Protein 3RNR (pdb70)

Nearest PDB structures (foldseek):
  3rnr-assembly1_B  TM=9.995E-01  e=1.876E-42  Thermanaerovibrio acidaminovorans DSM 6589
  3rnr-assembly1_A  TM=9.441E-01  e=9.168E-37  Thermanaerovibrio acidaminovorans DSM 6589
  2y09-assembly1_A  TM=7.808E-01  e=4.889E-09  Synechococcus elongatus
  2j86-assembly2_B  TM=7.768E-01  e=3.918E-08  Synechococcus elongatus
  7kpr-assembly1_A  TM=5.229E-01  e=4.406E-03  Homo sapiens

Organism: Thermanaerovibrio acidaminovorans (strain ATCC 49978 / DSM 6589 / Su883) (NCBI:txid525903)

B-factor: mean 45.58, std 28.68, range [16.2, 187.43]

Structure (mmCIF, N/CA/C/O backbone):
data_3RNR
#
_entry.id   3RNR
#
_cell.length_a   65.530
_cell.length_b   87.349
_cell.length_c   93.364
_cell.angle_alpha   90.00
_cell.angle_beta   90.00
_cell.angle_gamma   90.00
#
_symmetry.space_group_name_H-M   'P 21 21 21'
#
loop_
_entity.id
_entity.type
_entity.pdbx_description
1 polymer 'Stage II sporulation E family protein'
2 non-polymer GLYCEROL
3 non-polymer 'ACETIC ACID'
4 non-polymer 1,2-ETHANEDIOL
5 water water
#
loop_
_atom_site.group_PDB
_atom_site.id
_atom_site.type_symbol
_atom_site.label_atom_id
_atom_site.label_alt_id
_atom_site.label_comp_id
_atom_site.label_asym_id
_atom_site.label_entity_id
_atom_site.label_seq_id
_atom_site.pdbx_PDB_ins_code
_atom_site.Cartn_x
_atom_site.Cartn_y
_atom_site.Cartn_z
_atom_site.occupancy
_atom_site.B_iso_or_e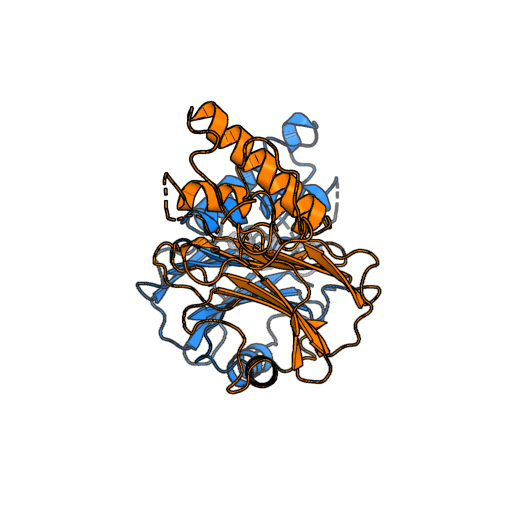quiv
_atom_site.auth_seq_id
_atom_site.auth_comp_id
_atom_site.auth_asym_id
_atom_site.auth_atom_id
_atom_site.pdbx_PDB_model_num
ATOM 1 N N . SER A 1 1 ? 42.424 -0.089 59.269 1.00 30.10 -2 SER A N 1
ATOM 2 C CA . SER A 1 1 ? 43.652 0.514 58.764 1.00 26.48 -2 SER A CA 1
ATOM 3 C C . SER A 1 1 ? 44.351 1.358 59.821 1.00 28.41 -2 SER A C 1
ATOM 4 O O . SER A 1 1 ? 43.784 1.630 60.887 1.00 32.03 -2 SER A O 1
ATOM 7 N N . ASN A 1 2 ? 45.595 1.752 59.542 1.00 24.09 -1 ASN A N 1
ATOM 8 C CA . ASN A 1 2 ? 46.331 2.611 60.471 1.00 21.16 -1 ASN A CA 1
ATOM 9 C C . ASN A 1 2 ? 47.196 3.626 59.744 1.00 30.26 -1 ASN A C 1
ATOM 10 O O . ASN A 1 2 ? 47.426 3.514 58.534 1.00 26.38 -1 ASN A O 1
ATOM 15 N N . ALA A 1 3 ? 47.623 4.644 60.477 1.00 27.32 0 ALA A N 1
ATOM 16 C CA . ALA A 1 3 ? 48.563 5.612 59.945 1.00 27.88 0 ALA A CA 1
ATOM 17 C C . ALA A 1 3 ? 49.345 6.242 61.084 1.00 28.62 0 ALA A C 1
ATOM 18 O O . ALA A 1 3 ? 48.844 6.337 62.205 1.00 25.76 0 ALA A O 1
ATOM 20 N N . VAL A 1 4 ? 50.569 6.675 60.795 1.00 26.10 1 VAL A N 1
ATOM 21 C CA . VAL A 1 4 ? 51.313 7.509 61.722 1.00 23.51 1 VAL A CA 1
ATOM 22 C C . VAL A 1 4 ? 52.011 8.536 60.871 1.00 29.24 1 VAL A C 1
ATOM 23 O O . VAL A 1 4 ? 52.252 8.323 59.681 1.00 26.95 1 VAL A O 1
ATOM 27 N N . GLY A 1 5 ? 52.344 9.654 61.481 1.00 28.98 2 GLY A N 1
ATOM 28 C CA . GLY A 1 5 ? 52.979 10.707 60.728 1.00 30.44 2 GLY A CA 1
ATOM 29 C C . GLY A 1 5 ? 53.418 11.809 61.639 1.00 28.36 2 GLY A C 1
ATOM 30 O O . GLY A 1 5 ? 53.197 11.766 62.852 1.00 24.15 2 GLY A O 1
ATOM 31 N N . THR A 1 6 ? 54.093 12.786 61.051 1.00 21.87 3 THR A N 1
ATOM 32 C CA . THR A 1 6 ? 54.504 13.953 61.788 1.00 24.02 3 THR A CA 1
ATOM 33 C C . THR A 1 6 ? 54.196 15.155 60.921 1.00 33.08 3 THR A C 1
ATOM 34 O O . THR A 1 6 ? 54.349 15.105 59.696 1.00 25.25 3 THR A O 1
ATOM 38 N N . GLY A 1 7 ? 53.701 16.209 61.556 1.00 30.38 4 GLY A N 1
ATOM 39 C CA . GLY A 1 7 ? 53.509 17.495 60.907 1.00 35.43 4 GLY A CA 1
ATOM 40 C C . GLY A 1 7 ? 53.160 18.503 61.991 1.00 42.15 4 GLY A C 1
ATOM 41 O O . GLY A 1 7 ? 52.639 18.123 63.040 1.00 38.65 4 GLY A O 1
ATOM 42 N N . GLY A 1 8 ? 53.421 19.779 61.745 1.00 44.21 5 GLY A N 1
ATOM 43 C CA . GLY A 1 8 ? 53.105 20.808 62.728 1.00 45.70 5 GLY A CA 1
ATOM 44 C C . GLY A 1 8 ? 53.672 20.561 64.121 1.00 42.57 5 GLY A C 1
ATOM 45 O O . GLY A 1 8 ? 53.002 20.838 65.114 1.00 46.54 5 GLY A O 1
ATOM 46 N N . ASP A 1 9 ? 54.905 20.057 64.188 1.00 33.89 6 ASP A N 1
ATOM 47 C CA . ASP A 1 9 ? 55.592 19.757 65.452 1.00 35.13 6 ASP A CA 1
ATOM 48 C C . ASP A 1 9 ? 54.922 18.677 66.328 1.00 31.93 6 ASP A C 1
ATOM 49 O O . ASP A 1 9 ? 55.144 18.600 67.542 1.00 35.11 6 ASP A O 1
ATOM 54 N N . LYS A 1 10 ? 54.132 17.819 65.703 1.00 28.75 7 LYS A N 1
ATOM 55 C CA . LYS A 1 10 ? 53.537 16.701 66.424 1.00 27.00 7 LYS A CA 1
ATOM 56 C C . LYS A 1 10 ? 53.765 15.415 65.669 1.00 33.25 7 LYS A C 1
ATOM 57 O O . LYS A 1 10 ? 53.891 15.430 64.440 1.00 28.89 7 LYS A O 1
ATOM 63 N N . ALA A 1 11 ? 53.848 14.310 66.409 1.00 24.27 8 ALA A N 1
ATOM 64 C CA . ALA A 1 11 ? 53.835 12.986 65.800 1.00 22.29 8 ALA A CA 1
ATOM 65 C C . ALA A 1 11 ? 52.540 12.333 66.261 1.00 27.15 8 ALA A C 1
ATOM 66 O O . ALA A 1 11 ? 52.180 12.429 67.437 1.00 25.90 8 ALA A O 1
ATOM 68 N N . TYR A 1 12 ? 51.846 11.656 65.358 1.00 22.51 9 TYR A N 1
ATOM 69 C CA . TYR A 1 12 ? 50.529 11.138 65.691 1.00 21.21 9 TYR A CA 1
ATOM 70 C C . TYR A 1 12 ? 50.357 9.728 65.169 1.00 21.62 9 TYR A C 1
ATOM 71 O O . TYR A 1 12 ? 51.107 9.278 64.311 1.00 24.34 9 TYR A O 1
ATOM 80 N N . CYS A 1 13 ? 49.377 9.023 65.720 1.00 21.30 10 CYS A N 1
ATOM 81 C CA . CYS A 1 13 ? 49.051 7.676 65.265 1.00 24.80 10 CYS A CA 1
ATOM 82 C C . CYS A 1 13 ? 47.550 7.512 65.312 1.00 25.02 10 CYS A C 1
ATOM 83 O O . CYS A 1 13 ? 46.873 8.078 66.175 1.00 27.86 10 CYS A O 1
ATOM 86 N N . VAL A 1 14 ? 47.033 6.735 64.372 1.00 25.77 11 VAL A N 1
ATOM 87 C CA . VAL A 1 14 ? 45.614 6.538 64.255 1.00 25.32 11 VAL A CA 1
ATOM 88 C C . VAL A 1 14 ? 45.345 5.122 63.798 1.00 23.70 11 VAL A C 1
ATOM 89 O O . VAL A 1 14 ? 46.053 4.581 62.943 1.00 26.18 11 VAL A O 1
ATOM 93 N N A VAL A 1 15 ? 44.301 4.523 64.354 0.67 20.96 12 VAL A N 1
ATOM 94 N N B VAL A 1 15 ? 44.301 4.529 64.363 0.33 21.49 12 VAL A N 1
ATOM 95 C CA A VAL A 1 15 ? 43.815 3.256 63.848 0.67 21.73 12 VAL A CA 1
ATOM 96 C CA B VAL A 1 15 ? 43.782 3.264 63.877 0.33 23.03 12 VAL A CA 1
ATOM 97 C C A VAL A 1 15 ? 42.308 3.377 63.705 0.67 27.14 12 VAL A C 1
ATOM 98 C C B VAL A 1 15 ? 42.277 3.394 63.736 0.33 26.00 12 VAL A C 1
ATOM 99 O O A VAL A 1 15 ? 41.646 4.020 64.524 0.67 23.40 12 VAL A O 1
ATOM 100 O O B VAL A 1 15 ? 41.622 4.053 64.544 0.33 23.85 12 VAL A O 1
ATOM 107 N N A VAL A 1 16 ? 41.774 2.820 62.623 0.67 25.32 13 VAL A N 1
ATOM 108 N N B VAL A 1 16 ? 41.734 2.788 62.688 0.33 25.30 13 VAL A N 1
ATOM 109 C CA A VAL A 1 16 ? 40.339 2.800 62.417 0.67 22.74 13 VAL A CA 1
ATOM 110 C CA B VAL A 1 16 ? 40.309 2.856 62.426 0.33 24.26 13 VAL A CA 1
ATOM 111 C C A VAL A 1 16 ? 39.905 1.395 62.036 0.67 27.38 13 VAL A C 1
ATOM 112 C C B VAL A 1 16 ? 39.836 1.500 61.910 0.33 27.00 13 VAL A C 1
ATOM 113 O O A VAL A 1 16 ? 40.666 0.626 61.454 0.67 29.24 13 VAL A O 1
ATOM 114 O O B VAL A 1 16 ? 40.515 0.867 61.106 0.33 29.35 13 VAL A O 1
ATOM 121 N N . ASP A 1 17 ? 38.678 1.053 62.384 1.00 27.02 14 ASP A N 1
ATOM 122 C CA . ASP A 1 17 ? 38.143 -0.238 61.985 1.00 29.78 14 ASP A CA 1
ATOM 123 C C . ASP A 1 17 ? 36.693 -0.057 61.564 1.00 27.87 14 ASP A C 1
ATOM 124 O O . ASP A 1 17 ? 35.877 0.433 62.342 1.00 31.37 14 ASP A O 1
ATOM 129 N N . GLY A 1 18 ? 36.357 -0.446 60.337 1.00 29.35 15 GLY A N 1
ATOM 130 C CA . GLY A 1 18 ? 34.964 -0.400 59.915 1.00 26.26 15 GLY A CA 1
ATOM 131 C C . GLY A 1 18 ? 34.113 -1.350 60.748 1.00 34.94 15 GLY A C 1
ATOM 132 O O . GLY A 1 18 ? 34.607 -2.393 61.185 1.00 36.68 15 GLY A O 1
ATOM 141 N N . GLY A 1 20 ? 31.827 -4.194 61.244 1.00 63.11 17 GLY A N 1
ATOM 142 C CA . GLY A 1 20 ? 31.613 -5.330 60.359 1.00 75.24 17 GLY A CA 1
ATOM 143 C C . GLY A 1 20 ? 30.163 -5.657 60.035 1.00 67.27 17 GLY A C 1
ATOM 144 O O . GLY A 1 20 ? 29.827 -6.029 58.899 1.00 62.85 17 GLY A O 1
ATOM 145 N N . GLY A 1 21 ? 29.297 -5.521 61.034 1.00 50.53 18 GLY A N 1
ATOM 146 C CA . GLY A 1 21 ? 27.901 -5.871 60.866 1.00 52.59 18 GLY A CA 1
ATOM 147 C C . GLY A 1 21 ? 27.066 -4.796 60.198 1.00 56.83 18 GLY A C 1
ATOM 148 O O . GLY A 1 21 ? 25.839 -4.863 60.214 1.00 57.19 18 GLY A O 1
ATOM 157 N N . ILE A 1 23 ? 26.679 -1.442 56.954 1.00 40.67 20 ILE A N 1
ATOM 158 C CA . ILE A 1 23 ? 26.826 -1.117 55.537 1.00 47.74 20 ILE A CA 1
ATOM 159 C C . ILE A 1 23 ? 28.102 -0.313 55.275 1.00 46.22 20 ILE A C 1
ATOM 160 O O . ILE A 1 23 ? 28.365 0.654 55.984 1.00 42.46 20 ILE A O 1
ATOM 165 N N . ARG A 1 24 ? 28.888 -0.728 54.279 1.00 35.92 21 ARG A N 1
ATOM 166 C CA . ARG A 1 24 ? 30.007 0.075 53.759 1.00 36.87 21 ARG A CA 1
ATOM 167 C C . ARG A 1 24 ? 30.970 0.542 54.843 1.00 34.99 21 ARG A C 1
ATOM 168 O O . ARG A 1 24 ? 31.392 1.711 54.865 1.00 32.05 21 ARG A O 1
ATOM 176 N N . GLY A 1 25 ? 31.317 -0.386 55.730 1.00 36.40 22 GLY A N 1
ATOM 177 C CA . GLY A 1 25 ? 32.176 -0.100 56.864 1.00 35.91 22 GLY A CA 1
ATOM 178 C C . GLY A 1 25 ? 33.551 0.363 56.440 1.00 32.37 22 GLY A C 1
ATOM 179 O O . GLY A 1 25 ? 34.143 1.212 57.085 1.00 31.47 22 GLY A O 1
ATOM 180 N N . ASP A 1 26 ? 34.061 -0.218 55.362 1.00 29.72 23 ASP A N 1
ATOM 181 C CA . ASP A 1 26 ? 35.347 0.171 54.811 1.00 31.22 23 ASP A CA 1
ATOM 182 C C . ASP A 1 26 ? 35.378 1.643 54.398 1.00 33.43 23 ASP A C 1
ATOM 183 O O . ASP A 1 26 ? 36.365 2.349 54.655 1.00 34.04 23 ASP A O 1
ATOM 188 N N . GLU A 1 27 ? 34.306 2.116 53.769 1.00 30.07 24 GLU A N 1
ATOM 189 C CA . GLU A 1 27 ? 34.251 3.520 53.353 1.00 31.07 24 GLU A CA 1
ATOM 190 C C . GLU A 1 27 ? 34.122 4.466 54.540 1.00 32.20 24 GLU A C 1
ATOM 191 O O . GLU A 1 27 ? 34.720 5.533 54.549 1.00 32.20 24 GLU A O 1
ATOM 197 N N . ALA A 1 28 ? 33.331 4.075 55.531 1.00 26.84 25 ALA A N 1
ATOM 198 C CA . ALA A 1 28 ? 33.200 4.854 56.755 1.00 29.21 25 ALA A CA 1
ATOM 199 C C . ALA A 1 28 ? 34.559 4.991 57.424 1.00 29.95 25 ALA A C 1
ATOM 200 O O . ALA A 1 28 ? 34.938 6.076 57.862 1.00 25.86 25 ALA A O 1
ATOM 202 N N . ALA A 1 29 ? 35.288 3.877 57.506 1.00 25.12 26 ALA A N 1
ATOM 203 C CA . ALA A 1 29 ? 36.615 3.873 58.115 1.00 23.73 26 ALA A CA 1
ATOM 204 C C . ALA A 1 29 ? 37.593 4.769 57.337 1.00 28.20 26 ALA A C 1
ATOM 205 O O . ALA A 1 29 ? 38.368 5.531 57.932 1.00 28.24 26 ALA A O 1
ATOM 207 N N . GLN A 1 30 ? 37.552 4.689 56.008 1.00 28.45 27 GLN A N 1
ATOM 208 C CA . GLN A 1 30 ? 38.408 5.538 55.169 1.00 28.45 27 GLN A CA 1
ATOM 209 C C . GLN A 1 30 ? 38.140 7.021 55.401 1.00 26.06 27 GLN A C 1
ATOM 210 O O . GLN A 1 30 ? 39.063 7.834 55.503 1.00 29.86 27 GLN A O 1
ATOM 216 N N . ARG A 1 31 ? 36.868 7.384 55.470 1.00 27.03 28 ARG A N 1
ATOM 217 C CA . ARG A 1 31 ? 36.509 8.781 55.697 1.00 30.35 28 ARG A CA 1
ATOM 218 C C . ARG A 1 31 ? 36.927 9.266 57.079 1.00 28.55 28 ARG A C 1
ATOM 219 O O . ARG A 1 31 ? 37.370 10.405 57.238 1.00 25.55 28 ARG A O 1
ATOM 227 N N . ALA A 1 32 ? 36.802 8.394 58.076 1.00 24.59 29 ALA A N 1
ATOM 228 C CA . ALA A 1 32 ? 37.251 8.723 59.431 1.00 22.52 29 ALA A CA 1
ATOM 229 C C . ALA A 1 32 ? 38.761 8.933 59.475 1.00 23.86 29 ALA A C 1
ATOM 230 O O . ALA A 1 32 ? 39.267 9.877 60.082 1.00 23.09 29 ALA A O 1
ATOM 232 N N . LEU A 1 33 ? 39.496 8.025 58.855 1.00 23.91 30 LEU A N 1
ATOM 233 C CA . LEU A 1 33 ? 40.939 8.126 58.903 1.00 25.67 30 LEU A CA 1
ATOM 234 C C . LEU A 1 33 ? 41.411 9.363 58.143 1.00 24.55 30 LEU A C 1
ATOM 235 O O . LEU A 1 33 ? 42.280 10.101 58.609 1.00 25.65 30 LEU A O 1
ATOM 240 N N A SER A 1 34 ? 40.831 9.585 56.971 0.45 25.00 31 SER A N 1
ATOM 241 N N B SER A 1 34 ? 40.834 9.589 56.969 0.55 25.24 31 SER A N 1
ATOM 242 C CA A SER A 1 34 ? 41.206 10.730 56.146 0.45 24.16 31 SER A CA 1
ATOM 243 C CA B SER A 1 34 ? 41.203 10.744 56.149 0.55 23.78 31 SER A CA 1
ATOM 244 C C A SER A 1 34 ? 40.992 12.061 56.867 0.45 25.06 31 SER A C 1
ATOM 245 C C B SER A 1 34 ? 40.997 12.064 56.879 0.55 25.15 31 SER A C 1
ATOM 246 O O A SER A 1 34 ? 41.853 12.950 56.834 0.45 26.63 31 SER A O 1
ATOM 247 O O B SER A 1 34 ? 41.864 12.951 56.863 0.55 26.77 31 SER A O 1
ATOM 252 N N . ALA A 1 35 ? 39.841 12.207 57.513 1.00 24.77 32 ALA A N 1
ATOM 253 C CA . ALA A 1 35 ? 39.553 13.422 58.270 1.00 25.43 32 ALA A CA 1
ATOM 254 C C . ALA A 1 35 ? 40.536 13.592 59.426 1.00 26.81 32 ALA A C 1
ATOM 255 O O . ALA A 1 35 ? 41.022 14.697 59.695 1.00 23.43 32 ALA A O 1
ATOM 257 N N . SER A 1 36 ? 40.825 12.494 60.117 1.00 24.16 33 SER A N 1
ATOM 258 C CA . SER A 1 36 ? 41.705 12.542 61.280 1.00 23.83 33 SER A CA 1
ATOM 259 C C . SER A 1 36 ? 43.106 12.976 60.911 1.00 22.09 33 SER A C 1
ATOM 260 O O . SER A 1 36 ? 43.703 13.821 61.572 1.00 22.84 33 SER A O 1
ATOM 263 N N . VAL A 1 37 ? 43.642 12.372 59.859 1.00 24.26 34 VAL A N 1
ATOM 264 C CA . VAL A 1 37 ? 44.994 12.704 59.436 1.00 27.50 34 VAL A CA 1
ATOM 265 C C . VAL A 1 37 ? 45.098 14.168 59.006 1.00 26.26 34 VAL A C 1
ATOM 266 O O . VAL A 1 37 ? 46.052 14.850 59.357 1.00 30.50 34 VAL A O 1
ATOM 270 N N . GLY A 1 38 ? 44.111 14.661 58.267 1.00 27.47 35 GLY A N 1
ATOM 271 C CA . GLY A 1 38 ? 44.123 16.067 57.894 1.00 26.77 35 GLY A CA 1
ATOM 272 C C . GLY A 1 38 ? 44.177 16.960 59.125 1.00 30.38 35 GLY A C 1
ATOM 273 O O . GLY A 1 38 ? 44.970 17.890 59.195 1.00 28.42 35 GLY A O 1
ATOM 274 N N . VAL A 1 39 ? 43.328 16.677 60.104 1.00 23.39 36 VAL A N 1
ATOM 275 C CA . VAL A 1 39 ? 43.318 17.457 61.335 1.00 23.22 36 VAL A CA 1
ATOM 276 C C . VAL A 1 39 ? 44.674 17.400 62.034 1.00 22.77 36 VAL A C 1
ATOM 277 O O . VAL A 1 39 ? 45.219 18.440 62.428 1.00 24.24 36 VAL A O 1
ATOM 281 N N . LEU A 1 40 ? 45.224 16.195 62.189 1.00 21.62 37 LEU A N 1
ATOM 282 C CA . LEU A 1 40 ? 46.455 16.015 62.974 1.00 23.08 37 LEU A CA 1
ATOM 283 C C . LEU A 1 40 ? 47.664 16.651 62.307 1.00 27.74 37 LEU A C 1
ATOM 284 O O . LEU A 1 40 ? 48.473 17.323 62.953 1.00 26.80 37 LEU A O 1
ATOM 289 N N . ASP A 1 41 ? 47.787 16.435 61.004 1.00 25.07 38 ASP A N 1
ATOM 290 C CA . ASP A 1 41 ? 48.876 17.033 60.258 1.00 29.40 38 ASP A CA 1
ATOM 291 C C . ASP A 1 41 ? 48.829 18.567 60.302 1.00 31.15 38 ASP A C 1
ATOM 292 O O . ASP A 1 41 ? 49.868 19.218 60.262 1.00 29.83 38 ASP A O 1
ATOM 297 N N . ALA A 1 42 ? 47.627 19.131 60.407 1.00 26.34 39 ALA A N 1
ATOM 298 C CA . ALA A 1 42 ? 47.446 20.585 60.480 1.00 27.23 39 ALA A CA 1
ATOM 299 C C . ALA A 1 42 ? 47.609 21.139 61.900 1.00 32.27 39 ALA A C 1
ATOM 300 O O . ALA A 1 42 ? 47.391 22.325 62.130 1.00 33.07 39 ALA A O 1
ATOM 302 N N . GLY A 1 43 ? 47.933 20.282 62.860 1.00 29.56 40 GLY A N 1
ATOM 303 C CA . GLY A 1 43 ? 48.209 20.754 64.211 1.00 30.98 40 GLY A CA 1
ATOM 304 C C . GLY A 1 43 ? 47.089 20.530 65.210 1.00 33.15 40 GLY A C 1
ATOM 305 O O . GLY A 1 43 ? 47.166 20.978 66.347 1.00 31.50 40 GLY A O 1
ATOM 306 N N . GLY A 1 44 ? 46.047 19.815 64.804 1.00 24.87 41 GLY A N 1
ATOM 307 C CA . GLY A 1 44 ? 44.918 19.596 65.688 1.00 23.32 41 GLY A CA 1
ATOM 308 C C . GLY A 1 44 ? 45.171 18.477 66.690 1.00 27.90 41 GLY A C 1
ATOM 309 O O . GLY A 1 44 ? 46.132 17.720 66.576 1.00 23.81 41 GLY A O 1
ATOM 310 N N . SER A 1 45 ? 44.308 18.397 67.690 1.00 25.40 42 SER A N 1
ATOM 311 C CA . SER A 1 45 ? 44.392 17.382 68.732 1.00 26.53 42 SER A CA 1
ATOM 312 C C . SER A 1 45 ? 43.679 16.080 68.350 1.00 26.02 42 SER A C 1
ATOM 313 O O . SER A 1 45 ? 42.876 16.048 67.429 1.00 24.36 42 SER A O 1
ATOM 316 N N . PRO A 1 46 ? 43.967 14.995 69.075 1.00 25.09 43 PRO A N 1
ATOM 317 C CA . PRO A 1 46 ? 43.211 13.755 68.880 1.00 24.40 43 PRO A CA 1
ATOM 318 C C . PRO A 1 46 ? 41.701 13.936 69.042 1.00 25.24 43 PRO A C 1
ATOM 319 O O . PRO A 1 46 ? 40.945 13.370 68.269 1.00 24.54 43 PRO A O 1
ATOM 323 N N . LEU A 1 47 ? 41.259 14.686 70.044 1.00 27.33 44 LEU A N 1
ATOM 324 C CA . LEU A 1 47 ? 39.830 14.973 70.171 1.00 26.12 44 LEU A CA 1
ATOM 325 C C . LEU A 1 47 ? 39.291 15.741 68.944 1.00 25.51 44 LEU A C 1
ATOM 326 O O . LEU A 1 47 ? 38.243 15.389 68.425 1.00 27.66 44 LEU A O 1
ATOM 331 N N . ASP A 1 48 ? 40.010 16.761 68.472 1.00 23.31 45 ASP A N 1
ATOM 332 C CA . ASP A 1 48 ? 39.633 17.448 67.218 1.00 23.67 45 ASP A CA 1
ATOM 333 C C . ASP A 1 48 ? 39.428 16.447 66.086 1.00 24.80 45 ASP A C 1
ATOM 334 O O . ASP A 1 48 ? 38.507 16.579 65.275 1.00 24.08 45 ASP A O 1
ATOM 339 N N . ALA A 1 49 ? 40.337 15.475 65.998 1.00 24.99 46 ALA A N 1
ATOM 340 C CA . ALA A 1 49 ? 40.341 14.509 64.900 1.00 21.77 46 ALA A CA 1
ATOM 341 C C . ALA A 1 49 ? 39.117 13.603 64.958 1.00 26.20 46 ALA A C 1
ATOM 342 O O . ALA A 1 49 ? 38.473 13.317 63.937 1.00 27.30 46 ALA A O 1
ATOM 344 N N . VAL A 1 50 ? 38.811 13.130 66.158 1.00 25.16 47 VAL A N 1
ATOM 345 C CA . VAL A 1 50 ? 37.610 12.336 66.378 1.00 24.19 47 VAL A CA 1
ATOM 346 C C . VAL A 1 50 ? 36.352 13.117 65.978 1.00 28.53 47 VAL A C 1
ATOM 347 O O . VAL A 1 50 ? 35.465 12.597 65.295 1.00 26.68 47 VAL A O 1
ATOM 351 N N . LEU A 1 51 ? 36.276 14.373 66.395 1.00 23.27 48 LEU A N 1
ATOM 352 C CA . LEU A 1 51 ? 35.095 15.180 66.079 1.00 25.81 48 LEU A CA 1
ATOM 353 C C . LEU A 1 51 ? 34.949 15.460 64.575 1.00 27.01 48 LEU A C 1
ATOM 354 O O . LEU A 1 51 ? 33.832 15.522 64.055 1.00 26.84 48 LEU A O 1
ATOM 359 N N . ALA A 1 52 ? 36.079 15.632 63.892 1.00 22.34 49 ALA A N 1
ATOM 360 C CA . ALA A 1 52 ? 36.090 15.879 62.453 1.00 25.43 49 ALA A CA 1
ATOM 361 C C . ALA A 1 52 ? 35.691 14.616 61.687 1.00 25.45 49 ALA A C 1
ATOM 362 O O . ALA A 1 52 ? 34.936 14.673 60.710 1.00 22.87 49 ALA A O 1
ATOM 364 N N . ALA A 1 53 ? 36.217 13.475 62.127 1.00 24.28 50 ALA A N 1
ATOM 365 C CA . ALA A 1 53 ? 35.820 12.175 61.589 1.00 24.69 50 ALA A CA 1
ATOM 366 C C . ALA A 1 53 ? 34.321 11.933 61.734 1.00 25.94 50 ALA A C 1
ATOM 367 O O . ALA A 1 53 ? 33.663 11.473 60.794 1.00 24.98 50 ALA A O 1
ATOM 369 N N . GLN A 1 54 ? 33.789 12.217 62.921 1.00 22.94 51 GLN A N 1
ATOM 370 C CA . GLN A 1 54 ? 32.355 12.081 63.166 1.00 24.54 51 GLN A CA 1
ATOM 371 C C . GLN A 1 54 ? 31.559 12.971 62.220 1.00 28.44 51 GLN A C 1
ATOM 372 O O . GLN A 1 54 ? 30.600 12.517 61.587 1.00 30.44 51 GLN A O 1
ATOM 378 N N . ALA A 1 55 ? 31.951 14.239 62.121 1.00 27.37 52 ALA A N 1
ATOM 379 C CA . ALA A 1 55 ? 31.277 15.166 61.214 1.00 27.07 52 ALA A CA 1
ATOM 380 C C . ALA A 1 55 ? 31.298 14.656 59.759 1.00 33.74 52 ALA A C 1
ATOM 381 O O . ALA A 1 55 ? 30.282 14.672 59.066 1.00 32.51 52 ALA A O 1
ATOM 383 N N . ALA A 1 56 ? 32.454 14.185 59.308 1.00 29.09 53 ALA A N 1
ATOM 384 C CA . ALA A 1 56 ? 32.601 13.743 57.926 1.00 30.99 53 ALA A CA 1
ATOM 385 C C . ALA A 1 56 ? 31.780 12.486 57.633 1.00 37.07 53 ALA A C 1
ATOM 386 O O . ALA A 1 56 ? 31.170 12.376 56.586 1.00 30.80 53 ALA A O 1
ATOM 388 N N . VAL A 1 57 ? 31.786 11.526 58.553 1.00 31.23 54 VAL A N 1
ATOM 389 C CA . VAL A 1 57 ? 31.077 10.271 58.336 1.00 25.86 54 VAL A CA 1
ATOM 390 C C . VAL A 1 57 ? 29.564 10.442 58.460 1.00 30.42 54 VAL A C 1
ATOM 391 O O . VAL A 1 57 ? 28.784 9.877 57.681 1.00 29.62 54 VAL A O 1
ATOM 395 N N . HIS A 1 58 ? 29.154 11.235 59.443 1.00 23.40 55 HIS A N 1
ATOM 396 C CA . HIS A 1 58 ? 27.738 11.514 59.686 1.00 27.21 55 HIS A CA 1
ATOM 397 C C . HIS A 1 58 ? 27.103 12.188 58.448 1.00 28.34 55 HIS A C 1
ATOM 398 O O . HIS A 1 58 ? 26.043 11.775 57.976 1.00 30.35 55 HIS A O 1
ATOM 405 N N A ARG A 1 59 ? 27.760 13.214 57.921 0.57 28.08 56 ARG A N 1
ATOM 406 N N B ARG A 1 59 ? 27.761 13.218 57.924 0.43 27.98 56 ARG A N 1
ATOM 407 C CA A ARG A 1 59 ? 27.258 13.900 56.730 0.57 27.96 56 ARG A CA 1
ATOM 408 C CA B ARG A 1 59 ? 27.261 13.906 56.734 0.43 28.59 56 ARG A CA 1
ATOM 409 C C A ARG A 1 59 ? 27.221 12.977 55.515 0.57 31.66 56 ARG A C 1
ATOM 410 C C B ARG A 1 59 ? 27.213 12.965 55.531 0.43 31.50 56 ARG A C 1
ATOM 411 O O A ARG A 1 59 ? 26.244 12.953 54.770 0.57 35.22 56 ARG A O 1
ATOM 412 O O B ARG A 1 59 ? 26.218 12.913 54.812 0.43 34.80 56 ARG A O 1
ATOM 427 N N . TRP A 1 60 ? 28.297 12.228 55.311 1.00 28.79 57 TRP A N 1
ATOM 428 C CA . TRP A 1 60 ? 28.370 11.297 54.195 1.00 33.50 57 TRP A CA 1
ATOM 429 C C . TRP A 1 60 ? 27.244 10.263 54.299 1.00 31.46 57 TRP A C 1
ATOM 430 O O . TRP A 1 60 ? 26.544 9.980 53.326 1.00 32.84 57 TRP A O 1
ATOM 441 N N . ALA A 1 61 ? 27.045 9.732 55.500 1.00 33.01 58 ALA A N 1
ATOM 442 C CA . ALA A 1 61 ? 26.014 8.726 55.736 1.00 28.07 58 ALA A CA 1
ATOM 443 C C . ALA A 1 61 ? 24.604 9.252 55.490 1.00 34.14 58 ALA A C 1
ATOM 444 O O . ALA A 1 61 ? 23.799 8.568 54.857 1.00 33.64 58 ALA A O 1
ATOM 446 N N . SER A 1 62 ? 24.290 10.447 55.992 1.00 32.66 59 SER A N 1
ATOM 447 C CA . SER A 1 62 ? 22.974 11.045 55.734 1.00 34.88 59 SER A CA 1
ATOM 448 C C . SER A 1 62 ? 22.776 11.246 54.243 1.00 32.67 59 SER A C 1
ATOM 449 O O . SER A 1 62 ? 21.721 10.931 53.698 1.00 36.36 59 SER A O 1
ATOM 452 N N . GLN A 1 63 ? 23.793 11.776 53.581 1.00 29.84 60 GLN A N 1
ATOM 453 C CA . GLN A 1 63 ? 23.673 12.030 52.152 1.00 34.98 60 GLN A CA 1
ATOM 454 C C . GLN A 1 63 ? 23.434 10.739 51.366 1.00 41.52 60 GLN A C 1
ATOM 455 O O . GLN A 1 63 ? 22.837 10.770 50.291 1.00 35.91 60 GLN A O 1
ATOM 461 N N . GLY A 1 64 ? 23.868 9.606 51.917 1.00 37.22 61 GLY A N 1
ATOM 462 C CA . GLY A 1 64 ? 23.589 8.316 51.306 1.00 30.99 61 GLY A CA 1
ATOM 463 C C . GLY A 1 64 ? 22.365 7.614 51.867 1.00 34.77 61 GLY A C 1
ATOM 464 O O . GLY A 1 64 ? 22.053 6.495 51.475 1.00 43.17 61 GLY A O 1
ATOM 465 N N . GLY A 1 65 ? 21.663 8.258 52.793 1.00 37.93 62 GLY A N 1
ATOM 466 C CA . GLY A 1 65 ? 20.480 7.660 53.393 1.00 40.14 62 GLY A CA 1
ATOM 467 C C . GLY A 1 65 ? 20.804 6.465 54.273 1.00 43.26 62 GLY A C 1
ATOM 468 O O . GLY A 1 65 ? 19.941 5.632 54.546 1.00 43.15 62 GLY A O 1
ATOM 469 N N . ILE A 1 66 ? 22.079 6.329 54.623 1.00 39.34 63 ILE A N 1
ATOM 470 C CA . ILE A 1 66 ? 22.569 5.287 55.548 1.00 36.43 63 ILE A CA 1
ATOM 471 C C . ILE A 1 66 ? 22.844 5.645 57.024 1.00 34.17 63 ILE A C 1
ATOM 472 O O . ILE A 1 66 ? 23.525 4.892 57.729 1.00 36.37 63 ILE A O 1
ATOM 477 N N . LEU A 1 67 ? 22.474 6.848 57.443 1.00 35.88 64 LEU A N 1
ATOM 478 C CA . LEU A 1 67 ? 22.841 7.306 58.775 1.00 37.82 64 LEU A CA 1
ATOM 479 C C . LEU A 1 67 ? 22.447 6.289 59.844 1.00 37.80 64 LEU A C 1
ATOM 480 O O . LEU A 1 67 ? 21.314 5.807 59.881 1.00 37.41 64 LEU A O 1
ATOM 485 N N . GLY A 1 68 ? 23.400 5.954 60.703 1.00 35.60 65 GLY A N 1
ATOM 486 C CA . GLY A 1 68 ? 23.169 4.975 61.749 1.00 36.87 65 GLY A CA 1
ATOM 487 C C . GLY A 1 68 ? 23.368 3.537 61.305 1.00 40.18 65 GLY A C 1
ATOM 488 O O . GLY A 1 68 ? 23.409 2.625 62.138 1.00 42.57 65 GLY A O 1
ATOM 489 N N . ARG A 1 69 ? 23.402 3.313 59.995 1.00 37.71 66 ARG A N 1
ATOM 490 C CA . ARG A 1 69 ? 23.648 1.975 59.450 1.00 38.90 66 ARG A CA 1
ATOM 491 C C . ARG A 1 69 ? 25.082 1.713 58.976 1.00 36.04 66 ARG A C 1
ATOM 492 O O . ARG A 1 69 ? 25.379 0.662 58.407 1.00 36.56 66 ARG A O 1
ATOM 500 N N . THR A 1 70 ? 25.951 2.701 59.152 1.00 32.66 67 THR A N 1
ATOM 501 C CA . THR A 1 70 ? 27.342 2.580 58.750 1.00 30.54 67 THR A CA 1
ATOM 502 C C . THR A 1 70 ? 28.184 3.261 59.821 1.00 35.44 67 THR A C 1
ATOM 503 O O . THR A 1 70 ? 27.706 4.154 60.526 1.00 31.65 67 THR A O 1
ATOM 507 N N . GLY A 1 71 ? 29.431 2.845 59.967 1.00 32.80 68 GLY A N 1
ATOM 508 C CA . GLY A 1 71 ? 30.301 3.538 60.899 1.00 31.22 68 GLY A CA 1
ATOM 509 C C . GLY A 1 71 ? 31.615 2.834 61.125 1.00 30.29 68 GLY A C 1
ATOM 510 O O . GLY A 1 71 ? 31.903 1.814 60.497 1.00 28.44 68 GLY A O 1
ATOM 511 N N . ALA A 1 72 ? 32.422 3.396 62.018 1.00 29.77 69 ALA A N 1
ATOM 512 C CA . ALA A 1 72 ? 33.735 2.847 62.296 1.00 25.55 69 ALA A CA 1
ATOM 513 C C . ALA A 1 72 ? 34.095 3.113 63.752 1.00 26.25 69 ALA A C 1
ATOM 514 O O . ALA A 1 72 ? 33.539 4.015 64.380 1.00 27.73 69 ALA A O 1
ATOM 516 N N . THR A 1 73 ? 35.042 2.343 64.278 1.00 26.02 70 THR A N 1
ATOM 517 C CA . THR A 1 73 ? 35.599 2.630 65.602 1.00 23.92 70 THR A CA 1
ATOM 518 C C . THR A 1 73 ? 37.017 3.139 65.350 1.00 26.10 70 THR A C 1
ATOM 519 O O . THR A 1 73 ? 37.587 2.886 64.292 1.00 24.92 70 THR A O 1
ATOM 531 N N . ALA A 1 75 ? 40.898 4.899 67.304 1.00 21.46 72 ALA A N 1
ATOM 532 C CA . ALA A 1 75 ? 41.678 5.451 68.396 1.00 24.14 72 ALA A CA 1
ATOM 533 C C . ALA A 1 75 ? 42.782 6.304 67.807 1.00 28.22 72 ALA A C 1
ATOM 534 O O . ALA A 1 75 ? 43.345 5.978 66.770 1.00 26.55 72 ALA A O 1
ATOM 536 N N . VAL A 1 76 ? 43.093 7.404 68.474 1.00 22.56 73 VAL A N 1
ATOM 537 C CA . VAL A 1 76 ? 44.058 8.355 67.943 1.00 20.82 73 VAL A CA 1
ATOM 538 C C . VAL A 1 76 ? 44.841 8.968 69.077 1.00 24.44 73 VAL A C 1
ATOM 539 O O . VAL A 1 76 ? 44.314 9.191 70.175 1.00 24.95 73 VAL A O 1
ATOM 543 N N . ALA A 1 77 ? 46.119 9.206 68.834 1.00 21.68 74 ALA A N 1
ATOM 544 C CA . ALA A 1 77 ? 46.942 9.864 69.837 1.00 23.52 74 ALA A CA 1
ATOM 545 C C . ALA A 1 77 ? 47.949 10.766 69.168 1.00 27.08 74 ALA A C 1
ATOM 546 O O . ALA A 1 77 ? 48.249 10.596 67.990 1.00 23.60 74 ALA A O 1
ATOM 548 N N . ALA A 1 78 ? 48.477 11.729 69.917 1.00 25.20 75 ALA A N 1
ATOM 549 C CA . ALA A 1 78 ? 49.492 12.614 69.368 1.00 23.86 75 ALA A CA 1
ATOM 550 C C . ALA A 1 78 ? 50.423 13.078 70.455 1.00 27.53 75 ALA A C 1
ATOM 551 O O . ALA A 1 78 ? 49.998 13.375 71.577 1.00 26.86 75 ALA A O 1
ATOM 553 N N . VAL A 1 79 ? 51.694 13.183 70.105 1.00 24.59 76 VAL A N 1
ATOM 554 C CA . VAL A 1 79 ? 52.701 13.659 71.039 1.00 25.69 76 VAL A CA 1
ATOM 555 C C . VAL A 1 79 ? 53.205 15.007 70.547 1.00 32.75 76 VAL A C 1
ATOM 556 O O . VAL A 1 79 ? 53.582 15.147 69.387 1.00 29.60 76 VAL A O 1
ATOM 560 N N . ASN A 1 80 ? 53.191 16.012 71.411 1.00 29.87 77 ASN A N 1
ATOM 561 C CA . ASN A 1 80 ? 53.717 17.306 71.008 1.00 31.10 77 ASN A CA 1
ATOM 562 C C . ASN A 1 80 ? 55.227 17.224 71.137 1.00 32.15 77 ASN A C 1
ATOM 563 O O . ASN A 1 80 ? 55.749 17.030 72.231 1.00 32.18 77 ASN A O 1
ATOM 568 N N . LEU A 1 81 ? 55.928 17.399 70.025 1.00 30.14 78 LEU A N 1
ATOM 569 C CA . LEU A 1 81 ? 57.364 17.167 70.007 1.00 32.95 78 LEU A CA 1
ATOM 570 C C . LEU A 1 81 ? 58.150 18.329 70.607 1.00 41.19 78 LEU A C 1
ATOM 571 O O . LEU A 1 81 ? 59.339 18.190 70.894 1.00 41.56 78 LEU A O 1
ATOM 576 N N . ARG A 1 82 ? 57.511 19.488 70.735 1.00 37.20 79 ARG A N 1
ATOM 577 C CA . ARG A 1 82 ? 58.158 20.614 71.411 1.00 49.55 79 ARG A CA 1
ATOM 578 C C . ARG A 1 82 ? 58.189 20.452 72.926 1.00 46.18 79 ARG A C 1
ATOM 579 O O . ARG A 1 82 ? 59.232 20.617 73.551 1.00 41.85 79 ARG A O 1
ATOM 587 N N . ASP A 1 83 ? 57.027 20.208 73.524 1.00 40.09 80 ASP A N 1
ATOM 588 C CA . ASP A 1 83 ? 56.967 20.050 74.977 1.00 40.32 80 ASP A CA 1
ATOM 589 C C . ASP A 1 83 ? 56.886 18.622 75.541 1.00 40.69 80 ASP A C 1
ATOM 590 O O . ASP A 1 83 ? 56.855 18.438 76.750 1.00 36.84 80 ASP A O 1
ATOM 595 N N . GLY A 1 84 ? 56.822 17.621 74.668 1.00 39.88 81 GLY A N 1
ATOM 596 C CA . GLY A 1 84 ? 56.837 16.236 75.099 1.00 35.53 81 GLY A CA 1
ATOM 597 C C . GLY A 1 84 ? 55.548 15.721 75.723 1.00 39.67 81 GLY A C 1
ATOM 598 O O . GLY A 1 84 ? 55.569 14.763 76.480 1.00 52.47 81 GLY A O 1
ATOM 599 N N . THR A 1 85 ? 54.417 16.330 75.392 1.00 32.61 82 THR A N 1
ATOM 600 C CA . THR A 1 85 ? 53.166 15.952 76.037 1.00 28.95 82 THR A CA 1
ATOM 601 C C . THR A 1 85 ? 52.302 15.118 75.108 1.00 32.81 82 THR A C 1
ATOM 602 O O . THR A 1 85 ? 52.359 15.268 73.891 1.00 32.27 82 THR A O 1
ATOM 606 N N . LEU A 1 86 ? 51.523 14.230 75.712 1.00 29.35 83 LEU A N 1
ATOM 607 C CA . LEU A 1 86 ? 50.666 13.298 74.997 1.00 29.65 83 LEU A CA 1
ATOM 608 C C . LEU A 1 86 ? 49.176 13.618 75.178 1.00 29.29 83 LEU A C 1
ATOM 609 O O . LEU A 1 86 ? 48.715 13.911 76.292 1.00 29.98 83 LEU A O 1
ATOM 614 N N . GLU A 1 87 ? 48.426 13.555 74.080 1.00 25.58 84 GLU A N 1
ATOM 615 C CA . GLU A 1 87 ? 46.972 13.570 74.144 1.00 24.62 84 GLU A CA 1
ATOM 616 C C . GLU A 1 87 ? 46.429 12.388 73.345 1.00 27.50 84 GLU A C 1
ATOM 617 O O . GLU A 1 87 ? 47.124 11.843 72.490 1.00 26.53 84 GLU A O 1
ATOM 623 N N . TRP A 1 88 ? 45.192 11.991 73.621 1.00 23.32 85 TRP A N 1
ATOM 624 C CA . TRP A 1 88 ? 44.590 10.861 72.912 1.00 24.84 85 TRP A CA 1
ATOM 625 C C . TRP A 1 88 ? 43.074 10.916 72.986 1.00 27.93 85 TRP A C 1
ATOM 626 O O . TRP A 1 88 ? 42.500 11.583 73.854 1.00 26.00 85 TRP A O 1
ATOM 637 N N . ALA A 1 89 ? 42.425 10.203 72.075 1.00 24.84 86 ALA A N 1
ATOM 638 C CA . ALA A 1 89 ? 40.975 10.069 72.090 1.00 26.39 86 ALA A CA 1
ATOM 639 C C . ALA A 1 89 ? 40.618 8.751 71.409 1.00 27.46 86 ALA A C 1
ATOM 640 O O . ALA A 1 89 ? 41.375 8.264 70.571 1.00 27.20 86 ALA A O 1
ATOM 642 N N . SER A 1 90 ? 39.485 8.162 71.775 1.00 24.58 87 SER A N 1
ATOM 643 C CA . SER A 1 90 ? 39.008 6.957 71.103 1.00 25.11 87 SER A CA 1
ATOM 644 C C . SER A 1 90 ? 37.496 6.810 71.208 1.00 25.60 87 SER A C 1
ATOM 645 O O . SER A 1 90 ? 36.855 7.332 72.131 1.00 23.52 87 SER A O 1
ATOM 648 N N . VAL A 1 91 ? 36.931 6.103 70.238 1.00 26.33 88 VAL A N 1
ATOM 649 C CA . VAL A 1 91 ? 35.504 5.848 70.220 1.00 26.57 88 VAL A CA 1
ATOM 650 C C . VAL A 1 91 ? 35.311 4.408 69.795 1.00 31.38 88 VAL A C 1
ATOM 651 O O . VAL A 1 91 ? 35.761 4.013 68.715 1.00 27.19 88 VAL A O 1
ATOM 655 N N . GLY A 1 92 ? 34.572 3.637 70.583 1.00 25.34 89 GLY A N 1
ATOM 656 C CA . GLY A 1 92 ? 34.449 2.227 70.274 1.00 23.93 89 GLY A CA 1
ATOM 657 C C . GLY A 1 92 ? 35.413 1.336 71.037 1.00 27.28 89 GLY A C 1
ATOM 658 O O . GLY A 1 92 ? 35.657 1.536 72.227 1.00 29.46 89 GLY A O 1
ATOM 659 N N . ASP A 1 93 ? 35.771 0.228 70.418 1.00 24.72 90 ASP A N 1
ATOM 660 C CA . ASP A 1 93 ? 36.699 -0.743 71.008 1.00 32.47 90 ASP A CA 1
ATOM 661 C C . ASP A 1 93 ? 38.166 -0.762 70.563 1.00 31.40 90 ASP A C 1
ATOM 662 O O . ASP A 1 93 ? 38.875 -1.713 70.881 1.00 27.85 90 ASP A O 1
ATOM 667 N N . CYS A 1 94 ? 38.587 0.180 69.724 1.00 28.14 91 CYS A N 1
ATOM 668 C CA . CYS A 1 94 ? 40.023 0.377 69.515 1.00 31.48 91 CYS A CA 1
ATOM 669 C C . CYS A 1 94 ? 40.605 0.904 70.819 1.00 32.73 91 CYS A C 1
ATOM 670 O O . CYS A 1 94 ? 39.914 1.579 71.561 1.00 34.98 91 CYS A O 1
ATOM 673 N N . ARG A 1 95 ? 41.875 0.613 71.089 1.00 26.66 92 ARG A N 1
ATOM 674 C CA . ARG A 1 95 ? 42.462 0.894 72.398 1.00 25.10 92 ARG A CA 1
ATOM 675 C C . ARG A 1 95 ? 43.692 1.789 72.311 1.00 31.69 92 ARG A C 1
ATOM 676 O O . ARG A 1 95 ? 44.421 1.755 71.318 1.00 28.43 92 ARG A O 1
ATOM 684 N N . VAL A 1 96 ? 43.896 2.597 73.351 1.00 27.11 93 VAL A N 1
ATOM 685 C CA . VAL A 1 96 ? 45.078 3.441 73.489 1.00 24.34 93 VAL A CA 1
ATOM 686 C C . VAL A 1 96 ? 45.900 2.957 74.698 1.00 27.19 93 VAL A C 1
ATOM 687 O O . VAL A 1 96 ? 45.339 2.707 75.768 1.00 27.05 93 VAL A O 1
ATOM 691 N N . TYR A 1 97 ? 47.212 2.810 74.521 1.00 24.76 94 TYR A N 1
ATOM 692 C CA . TYR A 1 97 ? 48.109 2.376 75.598 1.00 28.29 94 TYR A CA 1
ATOM 693 C C . TYR A 1 97 ? 49.215 3.393 75.768 1.00 31.85 94 TYR A C 1
ATOM 694 O O . TYR A 1 97 ? 49.758 3.896 74.781 1.00 28.77 94 TYR A O 1
ATOM 703 N N . LEU A 1 98 ? 49.530 3.699 77.021 1.00 30.87 95 LEU A N 1
ATOM 704 C CA . LEU A 1 98 ? 50.686 4.517 77.356 1.00 32.20 95 LEU A CA 1
ATOM 705 C C . LEU A 1 98 ? 51.910 3.630 77.504 1.00 36.15 95 LEU A C 1
ATOM 706 O O . LEU A 1 98 ? 51.839 2.552 78.088 1.00 36.51 95 LEU A O 1
ATOM 711 N N . PHE A 1 99 ? 53.033 4.071 76.961 1.00 29.97 96 PHE A N 1
ATOM 712 C CA . PHE A 1 99 ? 54.280 3.367 77.205 1.00 34.47 96 PHE A CA 1
ATOM 713 C C . PHE A 1 99 ? 55.146 4.307 78.037 1.00 37.25 96 PHE A C 1
ATOM 714 O O . PHE A 1 99 ? 55.633 5.317 77.538 1.00 34.55 96 PHE A O 1
ATOM 722 N N . LYS A 1 100 ? 55.323 3.978 79.311 1.00 39.32 97 LYS A N 1
ATOM 723 C CA . LYS A 1 100 ? 56.050 4.853 80.219 1.00 43.04 97 LYS A CA 1
ATOM 724 C C . LYS A 1 100 ? 56.746 4.028 81.286 1.00 51.90 97 LYS A C 1
ATOM 725 O O . LYS A 1 100 ? 56.191 3.043 81.774 1.00 46.00 97 LYS A O 1
ATOM 731 N N . GLY A 1 101 ? 57.952 4.444 81.662 1.00 61.28 98 GLY A N 1
ATOM 732 C CA . GLY A 1 101 ? 58.715 3.720 82.660 1.00 63.58 98 GLY A CA 1
ATOM 733 C C . GLY A 1 101 ? 58.882 2.265 82.278 1.00 57.69 98 GLY A C 1
ATOM 734 O O . GLY A 1 101 ? 58.941 1.392 83.135 1.00 59.99 98 GLY A O 1
ATOM 735 N N . GLY A 1 102 ? 58.944 2.002 80.979 1.00 54.56 99 GLY A N 1
ATOM 736 C CA . GLY A 1 102 ? 59.227 0.666 80.493 1.00 56.28 99 GLY A CA 1
ATOM 737 C C . GLY A 1 102 ? 58.010 -0.228 80.399 1.00 62.34 99 GLY A C 1
ATOM 738 O O . GLY A 1 102 ? 58.103 -1.360 79.922 1.00 67.85 99 GLY A O 1
ATOM 739 N N . ARG A 1 103 ? 56.861 0.270 80.844 1.00 55.50 100 ARG A N 1
ATOM 740 C CA . ARG A 1 103 ? 55.660 -0.558 80.869 1.00 54.42 100 ARG A CA 1
ATOM 741 C C . ARG A 1 103 ? 54.488 0.003 80.062 1.00 49.10 100 ARG A C 1
ATOM 742 O O . ARG A 1 103 ? 54.297 1.216 79.983 1.00 43.48 100 ARG A O 1
ATOM 750 N N A LEU A 1 104 ? 53.738 -0.894 79.427 0.43 44.69 101 LEU A N 1
ATOM 751 N N B LEU A 1 104 ? 53.690 -0.905 79.509 0.57 44.32 101 LEU A N 1
ATOM 752 C CA A LEU A 1 104 ? 52.514 -0.522 78.736 0.43 43.89 101 LEU A CA 1
ATOM 753 C CA B LEU A 1 104 ? 52.515 -0.566 78.725 0.57 43.98 101 LEU A CA 1
ATOM 754 C C A LEU A 1 104 ? 51.377 -0.474 79.741 0.43 44.04 101 LEU A C 1
ATOM 755 C C B LEU A 1 104 ? 51.272 -0.567 79.613 0.57 44.12 101 LEU A C 1
ATOM 756 O O A LEU A 1 104 ? 51.283 -1.317 80.629 0.43 42.93 101 LEU A O 1
ATOM 757 O O B LEU A 1 104 ? 50.993 -1.549 80.292 0.57 42.92 101 LEU A O 1
ATOM 766 N N . SER A 1 105 ? 50.519 0.526 79.610 1.00 34.90 102 SER A N 1
ATOM 767 C CA . SER A 1 105 ? 49.340 0.596 80.455 1.00 32.63 102 SER A CA 1
ATOM 768 C C . SER A 1 105 ? 48.162 1.154 79.684 1.00 32.82 102 SER A C 1
ATOM 769 O O . SER A 1 105 ? 48.309 2.044 78.851 1.00 29.24 102 SER A O 1
ATOM 772 N N . ARG A 1 106 ? 46.984 0.638 79.988 1.00 30.99 103 ARG A N 1
ATOM 773 C CA . ARG A 1 106 ? 45.788 1.021 79.272 1.00 30.16 103 ARG A CA 1
ATOM 774 C C . ARG A 1 106 ? 45.313 2.425 79.671 1.00 32.12 103 ARG A C 1
ATOM 775 O O . ARG A 1 106 ? 45.176 2.738 80.847 1.00 27.29 103 ARG A O 1
ATOM 783 N N . LEU A 1 107 ? 45.066 3.259 78.664 1.00 29.74 104 LEU A N 1
ATOM 784 C CA . LEU A 1 107 ? 44.541 4.622 78.814 1.00 28.55 104 LEU A CA 1
ATOM 785 C C . LEU A 1 107 ? 43.037 4.679 78.620 1.00 26.12 104 LEU A C 1
ATOM 786 O O . LEU A 1 107 ? 42.326 5.305 79.394 1.00 28.98 104 LEU A O 1
ATOM 791 N N . SER A 1 108 ? 42.599 4.215 77.454 1.00 24.18 105 SER A N 1
ATOM 792 C CA . SER A 1 108 ? 41.231 4.403 76.988 1.00 28.08 105 SER A CA 1
ATOM 793 C C . SER A 1 108 ? 40.178 3.472 77.589 1.00 30.37 105 SER A C 1
ATOM 794 O O . SER A 1 108 ? 40.484 2.371 78.058 1.00 27.87 105 SER A O 1
ATOM 797 N N . LEU A 1 109 ? 38.929 3.922 77.536 1.00 26.11 106 LEU A N 1
ATOM 798 C CA . LEU A 1 109 ? 37.775 3.123 77.950 1.00 29.59 106 LEU A CA 1
ATOM 799 C C . LEU A 1 109 ? 37.106 2.547 76.705 1.00 29.65 106 LEU A C 1
ATOM 800 O O . LEU A 1 109 ? 37.099 3.192 75.673 1.00 28.84 106 LEU A O 1
ATOM 805 N N . ASP A 1 110 ? 36.549 1.341 76.797 1.00 27.67 107 ASP A N 1
ATOM 806 C CA . ASP A 1 110 ? 35.781 0.765 75.687 1.00 30.57 107 ASP A CA 1
ATOM 807 C C . ASP A 1 110 ? 34.360 1.265 75.704 1.00 32.84 107 ASP A C 1
ATOM 808 O O . ASP A 1 110 ? 33.760 1.391 76.770 1.00 34.01 107 ASP A O 1
ATOM 813 N N . HIS A 1 111 ? 33.784 1.522 74.536 1.00 24.94 108 HIS A N 1
ATOM 814 C CA . HIS A 1 111 ? 32.347 1.716 74.557 1.00 26.26 108 HIS A CA 1
ATOM 815 C C . HIS A 1 111 ? 31.684 0.472 73.995 1.00 31.35 108 HIS A C 1
ATOM 816 O O . HIS A 1 111 ? 31.518 0.314 72.778 1.00 27.85 108 HIS A O 1
ATOM 823 N N . ASN A 1 112 ? 31.158 -0.344 74.897 1.00 25.74 109 ASN A N 1
ATOM 824 C CA . ASN A 1 112 ? 30.443 -1.524 74.481 1.00 23.57 109 ASN A CA 1
ATOM 825 C C . ASN A 1 112 ? 29.436 -1.864 75.557 1.00 29.25 109 ASN A C 1
ATOM 826 O O . ASN A 1 112 ? 29.409 -1.227 76.607 1.00 27.83 109 ASN A O 1
ATOM 831 N N . VAL A 1 113 ? 28.606 -2.861 75.306 1.00 24.99 110 VAL A N 1
ATOM 832 C CA . VAL A 1 113 ? 27.511 -3.133 76.222 1.00 23.82 110 VAL A CA 1
ATOM 833 C C . VAL A 1 113 ? 28.062 -3.565 77.590 1.00 29.55 110 VAL A C 1
ATOM 834 O O . VAL A 1 113 ? 27.564 -3.142 78.644 1.00 30.38 110 VAL A O 1
ATOM 838 N N . SER A 1 114 ? 29.100 -4.390 77.582 1.00 26.11 111 SER A N 1
ATOM 839 C CA . SER A 1 114 ? 29.659 -4.863 78.857 1.00 25.87 111 SER A CA 1
ATOM 840 C C . SER A 1 114 ? 30.171 -3.704 79.728 1.00 31.07 111 SER A C 1
ATOM 841 O O . SER A 1 114 ? 29.904 -3.652 80.928 1.00 27.29 111 SER A O 1
ATOM 844 N N . SER A 1 115 ? 30.918 -2.782 79.127 1.00 24.32 112 SER A N 1
ATOM 845 C CA . SER A 1 115 ? 31.474 -1.651 79.870 1.00 28.72 112 SER A CA 1
ATOM 846 C C . SER A 1 115 ? 30.370 -0.774 80.424 1.00 36.49 112 SER A C 1
ATOM 847 O O . SER A 1 115 ? 30.437 -0.299 81.552 1.00 31.76 112 SER A O 1
ATOM 850 N N . GLU A 1 116 ? 29.361 -0.537 79.600 1.00 28.41 113 GLU A N 1
ATOM 851 C CA . GLU A 1 116 ? 28.227 0.252 80.006 1.00 26.77 113 GLU A CA 1
ATOM 852 C C . GLU A 1 116 ? 27.473 -0.414 81.160 1.00 33.70 113 GLU A C 1
ATOM 853 O O . GLU A 1 116 ? 27.066 0.244 82.122 1.00 32.37 113 GLU A O 1
ATOM 867 N N . VAL A 1 118 ? 28.665 -2.478 83.327 1.00 32.95 115 VAL A N 1
ATOM 868 C CA . VAL A 1 118 ? 29.484 -2.321 84.525 1.00 32.90 115 VAL A CA 1
ATOM 869 C C . VAL A 1 118 ? 29.289 -0.934 85.156 1.00 36.34 115 VAL A C 1
ATOM 870 O O . VAL A 1 118 ? 29.058 -0.824 86.364 1.00 32.63 115 VAL A O 1
ATOM 874 N N . LEU A 1 119 ? 29.348 0.122 84.346 1.00 35.12 116 LEU A N 1
ATOM 875 C CA . LEU A 1 119 ? 29.187 1.487 84.876 1.00 35.15 116 LEU A CA 1
ATOM 876 C C . LEU A 1 119 ? 27.798 1.734 85.456 1.00 37.40 116 LEU A C 1
ATOM 877 O O . LEU A 1 119 ? 27.617 2.607 86.299 1.00 44.05 116 LEU A O 1
ATOM 882 N N . LEU A 1 120 ? 26.820 0.961 85.005 1.00 35.30 117 LEU A N 1
ATOM 883 C CA . LEU A 1 120 ? 25.467 1.067 85.533 1.00 33.31 117 LEU A CA 1
ATOM 884 C C . LEU A 1 120 ? 25.292 0.264 86.819 1.00 37.37 117 LEU A C 1
ATOM 885 O O . LEU A 1 120 ? 24.214 0.270 87.411 1.00 35.67 117 LEU A O 1
ATOM 890 N N . GLY A 1 121 ? 26.341 -0.438 87.239 1.00 36.42 118 GLY A N 1
ATOM 891 C CA . GLY A 1 121 ? 26.293 -1.226 88.462 1.00 34.26 118 GLY A CA 1
ATOM 892 C C . GLY A 1 121 ? 25.716 -2.617 88.269 1.00 36.78 118 GLY A C 1
ATOM 893 O O . GLY A 1 121 ? 25.404 -3.304 89.241 1.00 38.39 118 GLY A O 1
ATOM 894 N N . ARG A 1 122 ? 25.551 -3.025 87.013 1.00 36.58 119 ARG A N 1
ATOM 895 C CA . ARG A 1 122 ? 24.936 -4.318 86.688 1.00 39.66 119 ARG A CA 1
ATOM 896 C C . ARG A 1 122 ? 25.911 -5.466 86.378 1.00 42.96 119 ARG A C 1
ATOM 897 O O . ARG A 1 122 ? 25.486 -6.581 86.041 1.00 41.25 119 ARG A O 1
ATOM 905 N N . GLY A 1 123 ? 27.209 -5.191 86.472 1.00 30.90 120 GLY A N 1
ATOM 906 C CA . GLY A 1 123 ? 28.216 -6.215 86.250 1.00 30.93 120 GLY A CA 1
ATOM 907 C C . GLY A 1 123 ? 28.536 -6.415 84.783 1.00 33.66 120 GLY A C 1
ATOM 908 O O . GLY A 1 123 ? 27.808 -5.944 83.914 1.00 29.63 120 GLY A O 1
ATOM 909 N N . PRO A 1 124 ? 29.643 -7.111 84.496 1.00 33.83 121 PRO A N 1
ATOM 910 C CA . PRO A 1 124 ? 30.060 -7.263 83.105 1.00 31.49 121 PRO A CA 1
ATOM 911 C C . PRO A 1 124 ? 29.189 -8.256 82.370 1.00 31.88 121 PRO A C 1
ATOM 912 O O . PRO A 1 124 ? 28.453 -9.039 82.979 1.00 32.47 121 PRO A O 1
ATOM 916 N N . VAL A 1 125 ? 29.272 -8.197 81.047 1.00 33.67 122 VAL A N 1
ATOM 917 C CA . VAL A 1 125 ? 28.486 -9.037 80.151 1.00 32.91 122 VAL A CA 1
ATOM 918 C C . VAL A 1 125 ? 29.454 -9.739 79.209 1.00 36.10 122 VAL A C 1
ATOM 919 O O . VAL A 1 125 ? 29.919 -9.143 78.243 1.00 37.74 122 VAL A O 1
ATOM 923 N N . PRO A 1 126 ? 29.845 -10.975 79.540 1.00 36.52 123 PRO A N 1
ATOM 924 C CA . PRO A 1 126 ? 30.793 -11.705 78.689 1.00 32.35 123 PRO A CA 1
ATOM 925 C C . PRO A 1 126 ? 30.187 -12.099 77.336 1.00 33.99 123 PRO A C 1
ATOM 926 O O . PRO A 1 126 ? 28.981 -12.261 77.226 1.00 35.64 123 PRO A O 1
ATOM 930 N N . GLY A 1 127 ? 31.029 -12.251 76.319 1.00 31.04 124 GLY A N 1
ATOM 931 C CA . GLY A 1 127 ? 30.590 -12.805 75.052 1.00 33.47 124 GLY A CA 1
ATOM 932 C C . GLY A 1 127 ? 30.105 -11.743 74.085 1.00 39.54 124 GLY A C 1
ATOM 933 O O . GLY A 1 127 ? 30.093 -10.560 74.405 1.00 37.85 124 GLY A O 1
ATOM 934 N N . PRO A 1 128 ? 29.698 -12.170 72.885 1.00 41.94 125 PRO A N 1
ATOM 935 C CA . PRO A 1 128 ? 29.286 -11.269 71.806 1.00 39.26 125 PRO A CA 1
ATOM 936 C C . PRO A 1 128 ? 28.255 -10.221 72.241 1.00 39.65 125 PRO A C 1
ATOM 937 O O . PRO A 1 128 ? 28.331 -9.091 71.773 1.00 38.87 125 PRO A O 1
ATOM 941 N N . ALA A 1 129 ? 27.326 -10.570 73.125 1.00 34.12 126 ALA A N 1
ATOM 942 C CA . ALA A 1 129 ? 26.337 -9.584 73.569 1.00 41.80 126 ALA A CA 1
ATOM 943 C C . ALA A 1 129 ? 26.984 -8.410 74.315 1.00 44.69 126 ALA A C 1
ATOM 944 O O . ALA A 1 129 ? 26.535 -7.271 74.199 1.00 38.13 126 ALA A O 1
ATOM 946 N N . GLY A 1 130 ? 28.048 -8.689 75.059 1.00 34.06 127 GLY A N 1
ATOM 947 C CA . GLY A 1 130 ? 28.755 -7.658 75.794 1.00 24.47 127 GLY A CA 1
ATOM 948 C C . GLY A 1 130 ? 29.719 -6.883 74.905 1.00 32.99 127 GLY A C 1
ATOM 949 O O . GLY A 1 130 ? 30.129 -5.763 75.230 1.00 31.20 127 GLY A O 1
ATOM 950 N N . GLU A 1 131 ? 30.091 -7.483 73.781 1.00 33.72 128 GLU A N 1
ATOM 951 C CA . GLU A 1 131 ? 31.060 -6.866 72.884 1.00 36.63 128 GLU A CA 1
ATOM 952 C C . GLU A 1 131 ? 30.426 -5.854 71.937 1.00 33.15 128 GLU A C 1
ATOM 953 O O . GLU A 1 131 ? 31.126 -5.093 71.265 1.00 32.36 128 GLU A O 1
ATOM 975 N N . ILE A 1 133 ? 29.068 -2.772 70.154 1.00 30.09 130 ILE A N 1
ATOM 976 C CA . ILE A 1 133 ? 29.567 -1.398 70.252 1.00 28.82 130 ILE A CA 1
ATOM 977 C C . ILE A 1 133 ? 28.466 -0.393 70.564 1.00 31.14 130 ILE A C 1
ATOM 978 O O . ILE A 1 133 ? 27.407 -0.426 69.948 1.00 30.17 130 ILE A O 1
ATOM 983 N N . THR A 1 134 ? 28.669 0.423 71.597 1.00 25.46 131 THR A N 1
ATOM 984 C CA . THR A 1 134 ? 27.708 1.474 71.943 1.00 28.43 131 THR A CA 1
ATOM 985 C C . THR A 1 134 ? 28.013 2.900 71.484 1.00 28.68 131 THR A C 1
ATOM 986 O O . THR A 1 134 ? 27.164 3.777 71.592 1.00 29.20 131 THR A O 1
ATOM 990 N N . SER A 1 135 ? 29.235 3.139 71.030 1.00 29.52 132 SER A N 1
ATOM 991 C CA . SER A 1 135 ? 29.604 4.443 70.504 1.00 31.61 132 SER A CA 1
ATOM 992 C C . SER A 1 135 ? 30.575 4.222 69.348 1.00 28.82 132 SER A C 1
ATOM 993 O O . SER A 1 135 ? 31.506 3.421 69.449 1.00 27.36 132 SER A O 1
ATOM 996 N N . PHE A 1 136 ? 30.352 4.908 68.240 1.00 26.69 133 PHE A N 1
ATOM 997 C CA . PHE A 1 136 ? 31.182 4.694 67.061 1.00 25.91 133 PHE A CA 1
ATOM 998 C C . PHE A 1 136 ? 31.099 5.927 66.178 1.00 26.12 133 PHE A C 1
ATOM 999 O O . PH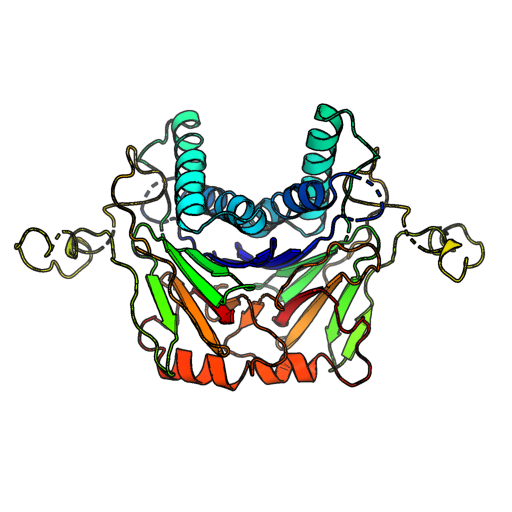E A 1 136 ? 30.176 6.712 66.319 1.00 27.76 133 PHE A O 1
ATOM 1007 N N . ILE A 1 137 ? 32.073 6.105 65.293 1.00 26.53 134 ILE A N 1
ATOM 1008 C CA . ILE A 1 137 ? 32.075 7.238 64.381 1.00 23.97 134 ILE A CA 1
ATOM 1009 C C . ILE A 1 137 ? 30.990 6.974 63.355 1.00 29.05 134 ILE A C 1
ATOM 1010 O O . ILE A 1 137 ? 31.029 5.957 62.665 1.00 24.68 134 ILE A O 1
ATOM 1015 N N . GLY A 1 138 ? 30.045 7.904 63.224 1.00 27.14 135 GLY A N 1
ATOM 1016 C CA . GLY A 1 138 ? 28.879 7.675 62.396 1.00 29.21 135 GLY A CA 1
ATOM 1017 C C . GLY A 1 138 ? 27.594 7.483 63.184 1.00 33.61 135 GLY A C 1
ATOM 1018 O O . GLY A 1 138 ? 26.512 7.484 62.613 1.00 29.38 135 GLY A O 1
ATOM 1019 N N . ILE A 1 139 ? 27.703 7.335 64.502 1.00 28.20 136 ILE A N 1
ATOM 1020 C CA . ILE A 1 139 ? 26.507 7.245 65.330 1.00 29.39 136 ILE A CA 1
ATOM 1021 C C . ILE A 1 139 ? 25.713 8.552 65.224 1.00 31.91 136 ILE A C 1
ATOM 1022 O O . ILE A 1 139 ? 26.288 9.622 65.013 1.00 34.30 136 ILE A O 1
ATOM 1027 N N . GLU A 1 140 ? 24.394 8.476 65.359 1.00 31.17 137 GLU A N 1
ATOM 1028 C CA . GLU A 1 140 ? 23.548 9.639 65.071 1.00 34.95 137 GLU A CA 1
ATOM 1029 C C . GLU A 1 140 ? 23.860 10.839 65.957 1.00 38.36 137 GLU A C 1
ATOM 1030 O O . GLU A 1 140 ? 23.830 11.987 65.500 1.00 32.83 137 GLU A O 1
ATOM 1036 N N . ASN A 1 141 ? 24.113 10.578 67.234 1.00 29.39 138 ASN A N 1
ATOM 1037 C CA . ASN A 1 141 ? 24.578 11.622 68.130 1.00 39.80 138 ASN A CA 1
ATOM 1038 C C . ASN A 1 141 ? 25.745 11.078 68.933 1.00 40.57 138 ASN A C 1
ATOM 1039 O O . ASN A 1 141 ? 25.554 10.187 69.757 1.00 32.72 138 ASN A O 1
ATOM 1044 N N . LEU A 1 142 ? 26.941 11.636 68.755 1.00 31.13 139 LEU A N 1
ATOM 1045 C CA . LEU A 1 142 ? 28.086 11.037 69.411 1.00 32.02 139 LEU A CA 1
ATOM 1046 C C . LEU A 1 142 ? 28.198 11.751 70.732 1.00 33.48 139 LEU A C 1
ATOM 1047 O O . LEU A 1 142 ? 28.497 12.936 70.773 1.00 31.77 139 LEU A O 1
ATOM 1052 N N . THR A 1 143 ? 27.829 11.067 71.811 1.00 36.12 140 THR A N 1
ATOM 1053 C CA . THR A 1 143 ? 28.095 11.568 73.159 1.00 33.49 140 THR A CA 1
ATOM 1054 C C . THR A 1 143 ? 29.230 10.952 73.986 1.00 37.25 140 THR A C 1
ATOM 1055 O O . THR A 1 143 ? 29.691 11.554 74.950 1.00 40.20 140 THR A O 1
ATOM 1059 N N A GLU A 1 144 ? 29.695 9.770 73.596 0.61 29.91 141 GLU A N 1
ATOM 1060 N N B GLU A 1 144 ? 29.700 9.778 73.581 0.39 30.48 141 GLU A N 1
ATOM 1061 C CA A GLU A 1 144 ? 30.666 9.043 74.408 0.61 29.15 141 GLU A CA 1
ATOM 1062 C CA B GLU A 1 144 ? 30.673 9.052 74.385 0.39 29.41 141 GLU A CA 1
ATOM 1063 C C A GLU A 1 144 ? 31.992 8.936 73.678 0.61 29.51 141 GLU A C 1
ATOM 1064 C C B GLU A 1 144 ? 31.998 8.942 73.664 0.39 29.34 141 GLU A C 1
ATOM 1065 O O A GLU A 1 144 ? 32.105 8.233 72.679 0.61 28.37 141 GLU A O 1
ATOM 1066 O O B GLU A 1 144 ? 32.120 8.240 72.663 0.39 28.55 141 GLU A O 1
ATOM 1077 N N . ILE A 1 145 ? 32.989 9.650 74.187 1.00 28.83 142 ILE A N 1
ATOM 1078 C CA . ILE A 1 145 ? 34.312 9.660 73.610 1.00 27.16 142 ILE A CA 1
ATOM 1079 C C . ILE A 1 145 ? 35.252 9.477 74.776 1.00 30.27 142 ILE A C 1
ATOM 1080 O O . ILE A 1 145 ? 35.112 10.146 75.796 1.00 27.74 142 ILE A O 1
ATOM 1085 N N . SER A 1 146 ? 36.193 8.553 74.643 1.00 27.13 143 SER A N 1
ATOM 1086 C CA . SER A 1 146 ? 37.196 8.366 75.672 1.00 29.30 143 SER A CA 1
ATOM 1087 C C . SER A 1 146 ? 38.367 9.278 75.313 1.00 29.03 143 SER A C 1
ATOM 1088 O O . SER A 1 146 ? 38.856 9.243 74.190 1.00 26.72 143 SER A O 1
ATOM 1091 N N . THR A 1 147 ? 38.822 10.102 76.245 1.00 24.59 144 THR A N 1
ATOM 1092 C CA . THR A 1 147 ? 39.820 11.095 75.879 1.00 27.02 144 THR A CA 1
ATOM 1093 C C . THR A 1 147 ? 40.703 11.514 77.058 1.00 33.43 144 THR A C 1
ATOM 1094 O O . THR A 1 147 ? 40.310 11.384 78.214 1.00 30.27 144 THR A O 1
ATOM 1098 N N . SER A 1 148 ? 41.912 11.988 76.769 1.00 31.26 145 SER A N 1
ATOM 1099 C CA . SER A 1 148 ? 42.791 12.510 77.820 1.00 28.52 145 SER A CA 1
ATOM 1100 C C . SER A 1 148 ? 42.159 13.734 78.477 1.00 30.50 145 SER A C 1
ATOM 1101 O O . SER A 1 148 ? 41.503 14.535 77.813 1.00 34.87 145 SER A O 1
ATOM 1104 N N . GLU A 1 149 ? 42.321 13.853 79.788 1.00 41.17 146 GLU A N 1
ATOM 1105 C CA . GLU A 1 149 ? 41.802 15.011 80.509 1.00 51.29 146 GLU A CA 1
ATOM 1106 C C . GLU A 1 149 ? 42.721 16.220 80.394 1.00 58.04 146 GLU A C 1
ATOM 1107 O O . GLU A 1 149 ? 42.263 17.349 80.243 1.00 71.85 146 GLU A O 1
ATOM 1113 N N . ALA A 1 150 ? 44.019 15.966 80.496 1.00 50.00 147 ALA A N 1
ATOM 1114 C CA . ALA A 1 150 ? 45.042 16.987 80.342 1.00 50.31 147 ALA A CA 1
ATOM 1115 C C . ALA A 1 150 ? 46.254 16.340 79.688 1.00 44.06 147 ALA A C 1
ATOM 1116 O O . ALA A 1 150 ? 46.484 15.147 79.861 1.00 44.57 147 ALA A O 1
ATOM 1118 N N . PRO A 1 151 ? 47.042 17.121 78.938 1.00 40.64 148 PRO A N 1
ATOM 1119 C CA . PRO A 1 151 ? 48.193 16.508 78.268 1.00 38.58 148 PRO A CA 1
ATOM 1120 C C . PRO A 1 151 ? 49.106 15.807 79.279 1.00 38.13 148 PRO A C 1
ATOM 1121 O O . PRO A 1 151 ? 49.350 16.329 80.361 1.00 37.26 148 PRO A O 1
ATOM 1125 N N A LEU A 1 152 ? 49.615 14.636 78.915 0.50 35.81 149 LEU A N 1
ATOM 1126 N N B LEU A 1 152 ? 49.582 14.617 78.925 0.50 35.91 149 LEU A N 1
ATOM 1127 C CA A LEU A 1 152 ? 50.444 13.845 79.817 0.50 36.54 149 LEU A CA 1
ATOM 1128 C CA B LEU A 1 152 ? 50.463 13.852 79.798 0.50 36.49 149 LEU A CA 1
ATOM 1129 C C A LEU A 1 152 ? 51.918 13.998 79.461 0.50 35.89 149 LEU A C 1
ATOM 1130 C C B LEU A 1 152 ? 51.911 14.103 79.425 0.50 35.73 149 LEU A C 1
ATOM 1131 O O A LEU A 1 152 ? 52.319 13.657 78.353 0.50 33.49 149 LEU A O 1
ATOM 1132 O O B LEU A 1 152 ? 52.288 13.935 78.271 0.50 34.34 149 LEU A O 1
ATOM 1141 N N . PRO A 1 153 ? 52.733 14.510 80.401 1.00 38.03 150 PRO A N 1
ATOM 1142 C CA . PRO A 1 153 ? 54.160 14.702 80.114 1.00 36.62 150 PRO A CA 1
ATOM 1143 C C . PRO A 1 153 ? 54.871 13.373 79.859 1.00 40.14 150 PRO A C 1
ATOM 1144 O O . PRO A 1 153 ? 54.683 12.416 80.602 1.00 48.78 150 PRO A O 1
ATOM 1148 N N . LEU A 1 154 ? 55.683 13.329 78.811 1.00 30.98 151 LEU A N 1
ATOM 1149 C CA . LEU A 1 154 ? 56.463 12.148 78.471 1.00 36.25 151 LEU A CA 1
ATOM 1150 C C . LEU A 1 154 ? 57.941 12.490 78.479 1.00 41.10 151 LEU A C 1
ATOM 1151 O O . LEU A 1 154 ? 58.319 13.640 78.288 1.00 43.97 151 LEU A O 1
ATOM 1156 N N . GLU A 1 155 ? 58.770 11.464 78.626 1.00 40.10 152 GLU A N 1
ATOM 1157 C CA . GLU A 1 155 ? 60.215 11.613 78.589 1.00 42.74 152 GLU A CA 1
ATOM 1158 C C . GLU A 1 155 ? 60.673 10.882 77.352 1.00 43.22 152 GLU A C 1
ATOM 1159 O O . GLU A 1 155 ? 59.948 10.033 76.826 1.00 37.42 152 GLU A O 1
ATOM 1165 N N . ALA A 1 156 ? 61.856 11.235 76.861 1.00 42.77 153 ALA A N 1
ATOM 1166 C CA . ALA A 1 156 ? 62.362 10.637 75.635 1.00 43.79 153 ALA A CA 1
ATOM 1167 C C . ALA A 1 156 ? 62.313 9.130 75.778 1.00 40.68 153 ALA A C 1
ATOM 1168 O O . ALA A 1 156 ? 62.637 8.589 76.835 1.00 40.23 153 ALA A O 1
ATOM 1170 N N . GLY A 1 157 ? 61.880 8.443 74.728 1.00 35.53 154 GLY A N 1
ATOM 1171 C CA . GLY A 1 157 ? 61.841 6.994 74.788 1.00 35.82 154 GLY A CA 1
ATOM 1172 C C . GLY A 1 157 ? 60.503 6.467 75.265 1.00 38.28 154 GLY A C 1
ATOM 1173 O O . GLY A 1 157 ? 60.229 5.269 75.158 1.00 38.71 154 GLY A O 1
ATOM 1174 N N . GLU A 1 158 ? 59.665 7.352 75.800 1.00 35.13 155 GLU A N 1
ATOM 1175 C CA . GLU A 1 158 ? 58.319 6.938 76.161 1.00 38.20 155 GLU A CA 1
ATOM 1176 C C . GLU A 1 158 ? 57.392 7.274 74.992 1.00 36.62 155 GLU A C 1
ATOM 1177 O O . GLU A 1 158 ? 57.795 7.942 74.043 1.00 34.95 155 GLU A O 1
ATOM 1183 N N . GLY A 1 159 ? 56.133 6.881 75.080 1.00 37.60 156 GLY A N 1
ATOM 1184 C CA . GLY A 1 159 ? 55.265 7.034 73.932 1.00 30.96 156 GLY A CA 1
ATOM 1185 C C . GLY A 1 159 ? 53.892 6.437 74.101 1.00 32.61 156 GLY A C 1
ATOM 1186 O O . GLY A 1 159 ? 53.402 6.283 75.220 1.00 32.77 156 GLY A O 1
ATOM 1187 N N . VAL A 1 160 ? 53.258 6.136 72.973 1.00 25.72 157 VAL A N 1
ATOM 1188 C CA . VAL A 1 160 ? 51.863 5.719 72.966 1.00 25.21 157 VAL A CA 1
ATOM 1189 C C . VAL A 1 160 ? 51.645 4.720 71.834 1.00 30.22 157 VAL A C 1
ATOM 1190 O O . VAL A 1 160 ? 52.318 4.779 70.791 1.00 26.82 157 VAL A O 1
ATOM 1194 N N . LEU A 1 161 ? 50.725 3.789 72.069 1.00 29.49 158 LEU A N 1
ATOM 1195 C CA . LEU A 1 161 ? 50.389 2.761 71.104 1.00 32.90 158 LEU A CA 1
ATOM 1196 C C . LEU A 1 161 ? 48.879 2.725 70.928 1.00 30.68 158 LEU A C 1
ATOM 1197 O O . LEU A 1 161 ? 48.145 2.738 71.910 1.00 28.83 158 LEU A O 1
ATOM 1202 N N . 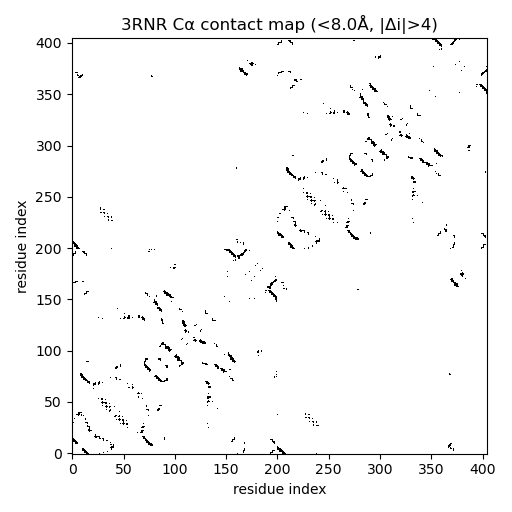VAL A 1 162 ? 48.409 2.678 69.683 1.00 26.97 159 VAL A N 1
ATOM 1203 C CA . VAL A 1 162 ? 46.992 2.447 69.440 1.00 27.51 159 VAL A CA 1
ATOM 1204 C C . VAL A 1 162 ? 46.786 1.141 68.672 1.00 32.59 159 VAL A C 1
ATOM 1205 O O . VAL A 1 162 ? 47.581 0.789 67.803 1.00 30.60 159 VAL A O 1
ATOM 1209 N N . VAL A 1 163 ? 45.713 0.433 69.007 1.00 25.91 160 VAL A N 1
ATOM 1210 C CA . VAL A 1 163 ? 45.507 -0.925 68.543 1.00 31.88 160 VAL A CA 1
ATOM 1211 C C . VAL A 1 163 ? 44.056 -1.195 68.225 1.00 37.09 160 VAL A C 1
ATOM 1212 O O . VAL A 1 163 ? 43.159 -0.775 68.963 1.00 36.76 160 VAL A O 1
ATOM 1216 N N . SER A 1 164 ? 43.840 -1.932 67.137 1.00 33.71 161 SER A N 1
ATOM 1217 C CA . SER A 1 164 ? 42.542 -2.488 66.803 1.00 41.13 161 SER A CA 1
ATOM 1218 C C . SER A 1 164 ? 42.714 -3.982 66.549 1.00 51.79 161 SER A C 1
ATOM 1219 O O . SER A 1 164 ? 43.542 -4.378 65.721 1.00 50.22 161 SER A O 1
ATOM 1222 N N . ASP A 1 165 ? 41.950 -4.811 67.255 1.00 46.98 162 ASP A N 1
ATOM 1223 C CA . ASP A 1 165 ? 41.893 -6.241 66.925 1.00 66.69 162 ASP A CA 1
ATOM 1224 C C . ASP A 1 165 ? 40.473 -6.799 66.820 1.00 72.23 162 ASP A C 1
ATOM 1225 O O . ASP A 1 165 ? 39.542 -6.298 67.449 1.00 75.12 162 ASP A O 1
ATOM 1230 N N . LEU A 1 171 ? 45.931 -8.796 55.495 1.00 92.91 168 LEU A N 1
ATOM 1231 C CA . LEU A 1 171 ? 47.362 -8.673 55.230 1.00 93.08 168 LEU A CA 1
ATOM 1232 C C . LEU A 1 171 ? 48.039 -7.740 56.227 1.00 92.01 168 LEU A C 1
ATOM 1233 O O . LEU A 1 171 ? 49.259 -7.772 56.381 1.00 84.38 168 LEU A O 1
ATOM 1238 N N . HIS A 1 172 ? 47.239 -6.919 56.905 1.00 98.93 169 HIS A N 1
ATOM 1239 C CA . HIS A 1 172 ? 47.740 -6.000 57.934 1.00 102.08 169 HIS A CA 1
ATOM 1240 C C . HIS A 1 172 ? 48.292 -6.765 59.142 1.00 97.98 169 HIS A C 1
ATOM 1241 O O . HIS A 1 172 ? 48.852 -6.168 60.070 1.00 91.46 169 HIS A O 1
ATOM 1248 N N . GLU A 1 173 ? 48.094 -8.083 59.129 1.00 95.47 170 GLU A N 1
ATOM 1249 C CA . GLU A 1 173 ? 48.626 -8.966 60.162 1.00 91.53 170 GLU A CA 1
ATOM 1250 C C . GLU A 1 173 ? 50.135 -8.813 60.291 1.00 73.91 170 GLU A C 1
ATOM 1251 O O . GLU A 1 173 ? 50.869 -8.921 59.308 1.00 68.23 170 GLU A O 1
ATOM 1257 N N . ASP A 1 174 ? 50.589 -8.579 61.515 1.00 67.00 171 ASP A N 1
ATOM 1258 C CA . ASP A 1 174 ? 52.001 -8.336 61.778 1.00 77.84 171 ASP A CA 1
ATOM 1259 C C . ASP A 1 174 ? 52.530 -7.103 61.032 1.00 64.69 171 ASP A C 1
ATOM 1260 O O . ASP A 1 174 ? 53.729 -7.004 60.791 1.00 71.42 171 ASP A O 1
ATOM 1265 N N . ARG A 1 175 ? 51.648 -6.169 60.674 1.00 48.94 172 ARG A N 1
ATOM 1266 C CA . ARG A 1 175 ? 52.098 -4.880 60.125 1.00 51.90 172 ARG A CA 1
ATOM 1267 C C . ARG A 1 175 ? 52.121 -3.852 61.253 1.00 56.05 172 ARG A C 1
ATOM 1268 O O . ARG A 1 175 ? 51.267 -3.871 62.146 1.00 56.92 172 ARG A O 1
ATOM 1276 N N . ILE A 1 176 ? 53.113 -2.971 61.230 1.00 39.33 173 ILE A N 1
ATOM 1277 C CA . ILE A 1 176 ? 53.261 -1.986 62.290 1.00 35.41 173 ILE A CA 1
ATOM 1278 C C . ILE A 1 176 ? 53.689 -0.672 61.669 1.00 35.65 173 ILE A C 1
ATOM 1279 O O . ILE A 1 176 ? 54.538 -0.653 60.785 1.00 34.48 173 ILE A O 1
ATOM 1284 N N . ALA A 1 177 ? 53.085 0.415 62.134 1.00 29.16 174 ALA A N 1
ATOM 1285 C CA . ALA A 1 177 ? 53.453 1.752 61.701 1.00 30.42 174 ALA A CA 1
ATOM 1286 C C . ALA A 1 177 ? 53.986 2.466 62.933 1.00 27.43 174 ALA A C 1
ATOM 1287 O O . ALA A 1 177 ? 53.401 2.374 64.009 1.00 27.87 174 ALA A O 1
ATOM 1297 N N . ALA A 1 179 ? 56.355 6.055 64.454 1.00 25.49 176 ALA A N 1
ATOM 1298 C CA . ALA A 1 179 ? 57.080 7.303 64.311 1.00 33.02 176 ALA A CA 1
ATOM 1299 C C . ALA A 1 179 ? 58.094 7.334 65.440 1.00 37.51 176 ALA A C 1
ATOM 1300 O O . ALA A 1 179 ? 57.729 7.195 66.617 1.00 34.27 176 ALA A O 1
ATOM 1302 N N . LEU A 1 180 ? 59.363 7.505 65.094 1.00 31.17 177 LEU A N 1
ATOM 1303 C CA . LEU A 1 180 ? 60.418 7.468 66.091 1.00 36.38 177 LEU A CA 1
ATOM 1304 C C . LEU A 1 180 ? 61.642 8.253 65.580 1.00 35.21 177 LEU A C 1
ATOM 1305 O O . LEU A 1 180 ? 61.692 8.594 64.403 1.00 38.64 177 LEU A O 1
ATOM 1310 N N . SER A 1 181 ? 62.584 8.604 66.451 1.00 38.97 178 SER A N 1
ATOM 1311 C CA . SER A 1 181 ? 63.742 9.369 65.987 1.00 52.70 178 SER A CA 1
ATOM 1312 C C . SER A 1 181 ? 64.902 8.412 65.785 1.00 56.59 178 SER A C 1
ATOM 1313 O O . SER A 1 181 ? 64.797 7.256 66.165 1.00 50.99 178 SER A O 1
ATOM 1316 N N . ARG A 1 182 ? 66.031 8.879 65.259 1.00 72.22 179 ARG A N 1
ATOM 1317 C CA . ARG A 1 182 ? 67.144 7.956 65.008 1.00 85.29 179 ARG A CA 1
ATOM 1318 C C . ARG A 1 182 ? 67.687 7.448 66.344 1.00 86.96 179 ARG A C 1
ATOM 1319 O O . ARG A 1 182 ? 68.006 6.267 66.496 1.00 84.28 179 ARG A O 1
ATOM 1327 N N . GLY A 1 183 ? 67.760 8.349 67.319 1.00 93.63 180 GLY A N 1
ATOM 1328 C CA . GLY A 1 183 ? 68.246 8.010 68.645 1.00 103.46 180 GLY A CA 1
ATOM 1329 C C . GLY A 1 183 ? 67.393 6.988 69.375 1.00 108.64 180 GLY A C 1
ATOM 1330 O O . GLY A 1 183 ? 67.830 6.383 70.356 1.00 113.61 180 GLY A O 1
ATOM 1331 N N . SER A 1 184 ? 66.165 6.802 68.905 1.00 108.93 181 SER A N 1
ATOM 1332 C CA . SER A 1 184 ? 65.292 5.795 69.479 1.00 107.91 181 SER A CA 1
ATOM 1333 C C . SER A 1 184 ? 65.719 4.459 68.914 1.00 118.36 181 SER A C 1
ATOM 1334 O O . SER A 1 184 ? 65.716 4.268 67.700 1.00 117.23 181 SER A O 1
ATOM 1337 N N . ASP A 1 185 ? 66.089 3.526 69.780 1.00 133.15 182 ASP A N 1
ATOM 1338 C CA . ASP A 1 185 ? 66.431 2.205 69.287 1.00 147.21 182 ASP A CA 1
ATOM 1339 C C . ASP A 1 185 ? 65.127 1.510 68.933 1.00 148.23 182 ASP A C 1
ATOM 1340 O O . ASP A 1 185 ? 64.225 1.384 69.758 1.00 145.00 182 ASP A O 1
ATOM 1345 N N . ALA A 1 186 ? 65.010 1.092 67.684 1.00 149.93 183 ALA A N 1
ATOM 1346 C CA . ALA A 1 186 ? 63.776 0.472 67.242 1.00 149.66 183 ALA A CA 1
ATOM 1347 C C . ALA A 1 186 ? 63.760 -1.042 67.514 1.00 150.81 183 ALA A C 1
ATOM 1348 O O . ALA A 1 186 ? 62.718 -1.688 67.411 1.00 149.88 183 ALA A O 1
ATOM 1350 N N . ARG A 1 187 ? 64.916 -1.596 67.876 1.00 152.05 184 ARG A N 1
ATOM 1351 C CA . ARG A 1 187 ? 65.002 -2.980 68.342 1.00 149.51 184 ARG A CA 1
ATOM 1352 C C . ARG A 1 187 ? 64.459 -3.123 69.761 1.00 142.52 184 ARG A C 1
ATOM 1353 O O . ARG A 1 187 ? 63.614 -3.973 70.036 1.00 139.41 184 ARG A O 1
ATOM 1361 N N . GLY A 1 188 ? 64.958 -2.274 70.654 1.00 139.66 185 GLY A N 1
ATOM 1362 C CA . GLY A 1 188 ? 64.651 -2.360 72.070 1.00 135.94 185 GLY A CA 1
ATOM 1363 C C . GLY A 1 188 ? 63.258 -1.899 72.449 1.00 128.77 185 GLY A C 1
ATOM 1364 O O . GLY A 1 188 ? 62.568 -2.585 73.201 1.00 127.12 185 GLY A O 1
ATOM 1365 N N . ILE A 1 189 ? 62.834 -0.744 71.937 1.00 123.73 186 ILE A N 1
ATOM 1366 C CA . ILE A 1 189 ? 61.506 -0.240 72.291 1.00 115.41 186 ILE A CA 1
ATOM 1367 C C . ILE A 1 189 ? 60.431 -1.292 72.005 1.00 101.34 186 ILE A C 1
ATOM 1368 O O . ILE A 1 189 ? 59.685 -1.684 72.906 1.00 100.05 186 ILE A O 1
ATOM 1373 N N . LEU A 1 190 ? 60.394 -1.778 70.766 1.00 86.88 187 LEU A N 1
ATOM 1374 C CA . LEU A 1 190 ? 59.337 -2.667 70.305 1.00 91.21 187 LEU A CA 1
ATOM 1375 C C . LEU A 1 190 ? 59.404 -3.967 71.069 1.00 103.00 187 LEU A C 1
ATOM 1376 O O . LEU A 1 190 ? 58.383 -4.560 71.415 1.00 94.55 187 LEU A O 1
ATOM 1381 N N . GLN A 1 191 ? 60.632 -4.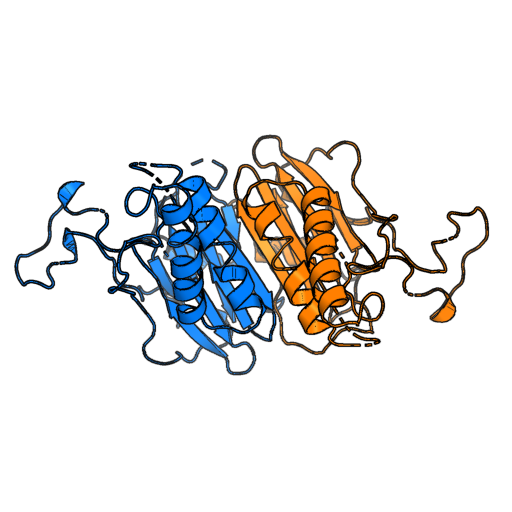403 71.311 1.00 118.71 188 GLN A N 1
ATOM 1382 C CA . GLN A 1 191 ? 60.893 -5.627 72.036 1.00 134.96 188 GLN A CA 1
ATOM 1383 C C . GLN A 1 191 ? 60.066 -5.625 73.319 1.00 139.94 188 GLN A C 1
ATOM 1384 O O . GLN A 1 191 ? 59.186 -6.474 73.494 1.00 137.50 188 GLN A O 1
ATOM 1390 N N . GLU A 1 192 ? 60.343 -4.672 74.207 1.00 146.85 189 GLU A N 1
ATOM 1391 C CA . GLU A 1 192 ? 59.571 -4.545 75.435 1.00 154.58 189 GLU A CA 1
ATOM 1392 C C . GLU A 1 192 ? 58.070 -4.382 75.195 1.00 153.21 189 GLU A C 1
ATOM 1393 O O . GLU A 1 192 ? 57.278 -5.132 75.745 1.00 154.08 189 GLU A O 1
ATOM 1399 N N . VAL A 1 193 ? 57.671 -3.413 74.380 1.00 149.08 190 VAL A N 1
ATOM 1400 C CA . VAL A 1 193 ? 56.243 -3.177 74.208 1.00 146.04 190 VAL A CA 1
ATOM 1401 C C . VAL A 1 193 ? 55.509 -4.499 73.908 1.00 143.09 190 VAL A C 1
ATOM 1402 O O . VAL A 1 193 ? 54.448 -4.782 74.465 1.00 141.45 190 VAL A O 1
ATOM 1406 N N . GLU A 1 194 ? 56.092 -5.309 73.028 1.00 147.55 191 GLU A N 1
ATOM 1407 C CA . GLU A 1 194 ? 55.531 -6.614 72.666 1.00 149.87 191 GLU A CA 1
ATOM 1408 C C . GLU A 1 194 ? 56.125 -7.731 73.540 1.00 163.00 191 GLU A C 1
ATOM 1409 O O . GLU A 1 194 ? 55.782 -8.907 73.399 1.00 166.10 191 GLU A O 1
ATOM 1415 N N . ALA A 1 195 ? 57.029 -7.366 74.447 1.00 170.71 192 ALA A N 1
ATOM 1416 C CA . ALA A 1 195 ? 57.402 -8.278 75.525 1.00 180.38 192 ALA A CA 1
ATOM 1417 C C . ALA A 1 195 ? 56.237 -8.210 76.492 1.00 183.02 192 ALA A C 1
ATOM 1418 O O . ALA A 1 195 ? 55.907 -9.179 77.176 1.00 183.57 192 ALA A O 1
ATOM 1420 N N . GLN A 1 196 ? 55.632 -7.028 76.540 1.00 182.86 193 GLN A N 1
ATOM 1421 C CA . GLN A 1 196 ? 54.378 -6.786 77.250 1.00 179.17 193 GLN A CA 1
ATOM 1422 C C . GLN A 1 196 ? 53.174 -6.992 76.340 1.00 169.41 193 GLN A C 1
ATOM 1423 O O . GLN A 1 196 ? 52.050 -6.685 76.718 1.00 170.59 193 GLN A O 1
ATOM 1429 N N . GLY A 1 197 ? 53.429 -7.513 75.143 1.00 158.65 194 GLY A N 1
ATOM 1430 C CA . GLY A 1 197 ? 52.494 -7.483 74.030 1.00 142.82 194 GLY A CA 1
ATOM 1431 C C . GLY A 1 197 ? 51.265 -8.349 74.216 1.00 129.31 194 GLY A C 1
ATOM 1432 O O . GLY A 1 197 ? 50.522 -8.611 73.273 1.00 125.47 194 GLY A O 1
ATOM 1433 N N . ARG A 1 198 ? 51.084 -8.828 75.441 1.00 123.07 195 ARG A N 1
ATOM 1434 C CA . ARG A 1 198 ? 49.836 -9.457 75.865 1.00 118.00 195 ARG A CA 1
ATOM 1435 C C . ARG A 1 198 ? 48.541 -8.748 75.423 1.00 115.53 195 ARG A C 1
ATOM 1436 O O . ARG A 1 198 ? 47.612 -9.404 74.948 1.00 119.20 195 ARG A O 1
ATOM 1444 N N . PRO A 1 199 ? 48.475 -7.407 75.579 1.00 108.03 196 PRO A N 1
ATOM 1445 C CA . PRO A 1 199 ? 47.228 -6.636 75.467 1.00 99.60 196 PRO A CA 1
ATOM 1446 C C . PRO A 1 199 ? 46.468 -6.855 74.163 1.00 92.16 196 PRO A C 1
ATOM 1447 O O . PRO A 1 199 ? 45.265 -6.574 74.107 1.00 98.66 196 PRO A O 1
ATOM 1451 N N . TYR A 1 200 ? 47.163 -7.300 73.123 1.00 78.39 197 TYR A N 1
ATOM 1452 C CA . TYR A 1 200 ? 46.554 -7.492 71.814 1.00 75.95 197 TYR A CA 1
ATOM 1453 C C . TYR A 1 200 ? 46.854 -8.880 71.258 1.00 81.36 197 TYR A C 1
ATOM 1454 O O . TYR A 1 200 ? 47.756 -9.569 71.729 1.00 83.33 197 TYR A O 1
ATOM 1463 N N . GLN A 1 201 ? 46.096 -9.289 70.248 1.00 91.93 198 GLN A N 1
ATOM 1464 C CA . GLN A 1 201 ? 46.289 -10.603 69.633 1.00 104.10 198 GLN A CA 1
ATOM 1465 C C . GLN A 1 201 ? 47.470 -10.613 68.660 1.00 110.89 198 GLN A C 1
ATOM 1466 O O . GLN A 1 201 ? 48.223 -9.638 68.555 1.00 109.07 198 GLN A O 1
ATOM 1472 N N . ASP A 1 202 ? 47.634 -11.734 67.966 1.00 118.32 199 ASP A N 1
ATOM 1473 C CA . ASP A 1 202 ? 48.629 -11.859 66.909 1.00 123.18 199 ASP A CA 1
ATOM 1474 C C . ASP A 1 202 ? 48.081 -11.142 65.689 1.00 122.00 199 ASP A C 1
ATOM 1475 O O . ASP A 1 202 ? 48.825 -10.696 64.815 1.00 119.14 199 ASP A O 1
ATOM 1480 N N . ASN A 1 203 ? 46.759 -11.018 65.665 1.00 124.63 200 ASN A N 1
ATOM 1481 C CA . ASN A 1 203 ? 46.024 -10.502 64.518 1.00 129.38 200 ASN A CA 1
ATOM 1482 C C . ASN A 1 203 ? 45.976 -8.972 64.483 1.00 116.74 200 ASN A C 1
ATOM 1483 O O . ASN A 1 203 ? 45.441 -8.371 63.547 1.00 119.31 200 ASN A O 1
ATOM 1488 N N . ALA A 1 204 ? 46.565 -8.349 65.500 1.00 95.77 201 ALA A N 1
ATOM 1489 C CA . ALA A 1 204 ? 46.396 -6.917 65.736 1.00 70.11 201 ALA A CA 1
ATOM 1490 C C . ALA A 1 204 ? 47.206 -6.018 64.805 1.00 69.45 201 ALA A C 1
ATOM 1491 O O . ALA A 1 204 ? 48.391 -6.260 64.550 1.00 58.11 201 ALA A O 1
ATOM 1493 N N . THR A 1 205 ? 46.557 -4.965 64.320 1.00 67.78 202 THR A N 1
ATOM 1494 C CA . THR A 1 205 ? 47.248 -3.886 63.627 1.00 68.13 202 THR A CA 1
ATOM 1495 C C . THR A 1 205 ? 47.680 -2.858 64.671 1.00 50.52 202 THR A C 1
ATOM 1496 O O . THR A 1 205 ? 46.856 -2.408 65.469 1.00 49.29 202 THR A O 1
ATOM 1500 N N . LEU A 1 206 ? 48.965 -2.502 64.667 1.00 45.00 203 LEU A N 1
ATOM 1501 C CA . LEU A 1 206 ? 49.529 -1.564 65.646 1.00 40.70 203 LEU A CA 1
ATOM 1502 C C . LEU A 1 206 ? 50.031 -0.256 65.036 1.00 36.09 203 LEU A C 1
ATOM 1503 O O . LEU A 1 206 ? 50.559 -0.237 63.929 1.00 34.96 203 LEU A O 1
ATOM 1508 N N . ALA A 1 207 ? 49.887 0.834 65.779 1.00 29.71 204 ALA A N 1
ATOM 1509 C CA . ALA A 1 207 ? 50.540 2.084 65.413 1.00 29.56 204 ALA A CA 1
ATOM 1510 C C . ALA A 1 207 ? 51.071 2.699 66.679 1.00 30.50 204 ALA A C 1
ATOM 1511 O O . ALA A 1 207 ? 50.419 2.644 67.723 1.00 31.71 204 ALA A O 1
ATOM 1513 N N . LEU A 1 208 ? 52.261 3.276 66.607 1.00 31.69 205 LEU A N 1
ATOM 1514 C CA . LEU A 1 208 ? 52.848 3.824 67.816 1.00 31.92 205 LEU A CA 1
ATOM 1515 C C . LEU A 1 208 ? 53.735 5.026 67.543 1.00 31.31 205 LEU A C 1
ATOM 1516 O O . LEU A 1 208 ? 54.261 5.198 66.452 1.00 31.41 205 LEU A O 1
ATOM 1521 N N . VAL A 1 209 ? 53.880 5.861 68.559 1.00 29.15 206 VAL A N 1
ATOM 1522 C CA . VAL A 1 209 ? 54.750 7.016 68.492 1.00 28.05 206 VAL A CA 1
ATOM 1523 C C . VAL A 1 209 ? 55.672 6.955 69.695 1.00 30.70 206 VAL A C 1
ATOM 1524 O O . VAL A 1 209 ? 55.214 6.691 70.811 1.00 27.82 206 VAL A O 1
ATOM 1528 N N . ILE A 1 210 ? 56.964 7.157 69.464 1.00 29.17 207 ILE A N 1
ATOM 1529 C CA . ILE A 1 210 ? 57.947 7.228 70.547 1.00 39.31 207 ILE A CA 1
ATOM 1530 C C . ILE A 1 210 ? 58.559 8.618 70.561 1.00 39.27 207 ILE A C 1
ATOM 1531 O O . ILE A 1 210 ? 59.036 9.085 69.529 1.00 35.38 207 ILE A O 1
ATOM 1536 N N . LEU A 1 211 ? 58.540 9.286 71.713 1.00 37.89 208 LEU A N 1
ATOM 1537 C CA . LEU A 1 211 ? 59.131 10.626 71.804 1.00 40.46 208 LEU A CA 1
ATOM 1538 C C . LEU A 1 211 ? 60.646 10.563 71.619 1.00 36.86 208 LEU A C 1
ATOM 1539 O O . LEU A 1 211 ? 61.314 9.687 72.158 1.00 35.50 208 LEU A O 1
ATOM 1545 N N . SER B 1 1 ? 56.262 17.380 56.377 1.00 24.18 -2 SER B N 1
ATOM 1546 C CA . SER B 1 1 ? 55.331 16.361 56.867 1.00 28.46 -2 SER B CA 1
ATOM 1547 C C . SER B 1 1 ? 55.728 14.994 56.355 1.00 26.91 -2 SER B C 1
ATOM 1548 O O . SER B 1 1 ? 56.266 14.876 55.256 1.00 23.54 -2 SER B O 1
ATOM 1551 N N . ASN B 1 2 ? 55.421 13.955 57.127 1.00 23.32 -1 ASN B N 1
ATOM 1552 C CA . ASN B 1 2 ? 55.529 12.605 56.606 1.00 22.92 -1 ASN B CA 1
ATOM 1553 C C . ASN B 1 2 ? 54.401 11.748 57.161 1.00 22.67 -1 ASN B C 1
ATOM 1554 O O . ASN B 1 2 ? 53.715 12.145 58.108 1.00 23.06 -1 ASN B O 1
ATOM 1559 N N . ALA B 1 3 ? 54.154 10.621 56.510 1.00 22.09 0 ALA B N 1
ATOM 1560 C CA . ALA B 1 3 ? 53.169 9.671 56.993 1.00 21.77 0 ALA B CA 1
ATOM 1561 C C . ALA B 1 3 ? 53.494 8.309 56.441 1.00 26.81 0 ALA B C 1
ATOM 1562 O O . ALA B 1 3 ? 54.075 8.199 55.357 1.00 26.62 0 ALA B O 1
ATOM 1564 N N . VAL B 1 4 ? 53.104 7.275 57.179 1.00 22.08 1 VAL B N 1
ATOM 1565 C CA . VAL B 1 4 ? 53.085 5.926 56.646 1.00 22.29 1 VAL B CA 1
ATOM 1566 C C . VAL B 1 4 ? 51.793 5.340 57.125 1.00 27.72 1 VAL B C 1
ATOM 1567 O O . VAL B 1 4 ? 51.196 5.826 58.085 1.00 28.19 1 VAL B O 1
ATOM 1571 N N . GLY B 1 5 ? 51.360 4.283 56.465 1.00 26.16 2 GLY B N 1
ATOM 1572 C CA . GLY B 1 5 ? 50.107 3.679 56.827 1.00 30.50 2 GLY B CA 1
ATOM 1573 C C . GLY B 1 5 ? 49.887 2.364 56.138 1.00 32.88 2 GLY B C 1
ATOM 1574 O O . GLY B 1 5 ? 50.661 1.936 55.278 1.00 26.69 2 GLY B O 1
ATOM 1575 N N . THR B 1 6 ? 48.814 1.718 56.552 1.00 30.67 3 THR B N 1
ATOM 1576 C CA . THR B 1 6 ? 48.416 0.452 55.992 1.00 39.18 3 THR B CA 1
ATOM 1577 C C . THR B 1 6 ? 46.944 0.570 55.717 1.00 41.05 3 THR B C 1
ATOM 1578 O O . THR B 1 6 ? 46.163 0.743 56.654 1.00 35.83 3 THR B O 1
ATOM 1582 N N . GLY B 1 7 ? 46.566 0.472 54.445 1.00 41.32 4 GLY B N 1
ATOM 1583 C CA . GLY B 1 7 ? 45.166 0.328 54.085 1.00 53.55 4 GLY B CA 1
ATOM 1584 C C . GLY B 1 7 ? 45.041 -0.423 52.769 1.00 54.13 4 GLY B C 1
ATOM 1585 O O . GLY B 1 7 ? 45.926 -0.359 51.912 1.00 47.90 4 GLY B O 1
ATOM 1586 N N . GLY B 1 8 ? 43.909 -1.088 52.583 1.00 58.18 5 GLY B N 1
ATOM 1587 C CA . GLY B 1 8 ? 43.779 -2.051 51.503 1.00 53.98 5 GLY B CA 1
ATOM 1588 C C . GLY B 1 8 ? 44.842 -3.132 51.612 1.00 48.46 5 GLY B C 1
ATOM 1589 O O . GLY B 1 8 ? 45.156 -3.629 52.692 1.00 51.03 5 GLY B O 1
ATOM 1590 N N . ASP B 1 9 ? 45.412 -3.492 50.478 1.00 50.41 6 ASP B N 1
ATOM 1591 C CA . ASP B 1 9 ? 46.463 -4.495 50.431 1.00 52.52 6 ASP B CA 1
ATOM 1592 C C . ASP B 1 9 ? 47.839 -3.850 50.561 1.00 39.11 6 ASP B C 1
ATOM 1593 O O . ASP B 1 9 ? 48.855 -4.508 50.342 1.00 38.81 6 ASP B O 1
ATOM 1598 N N . LYS B 1 10 ? 47.865 -2.548 50.846 1.00 36.13 7 LYS B N 1
ATOM 1599 C CA . LYS B 1 10 ? 49.105 -1.785 50.732 1.00 38.96 7 LYS B CA 1
ATOM 1600 C C . LYS B 1 10 ? 49.647 -1.173 52.022 1.00 32.16 7 LYS B C 1
ATOM 1601 O O . LYS B 1 10 ? 48.898 -0.816 52.925 1.00 34.91 7 LYS B O 1
ATOM 1607 N N . ALA B 1 11 ? 50.968 -1.054 52.083 1.00 26.16 8 ALA B N 1
ATOM 1608 C CA . ALA B 1 11 ? 51.617 -0.228 53.091 1.00 27.48 8 ALA B CA 1
ATOM 1609 C C . ALA B 1 11 ? 52.278 0.901 52.307 1.00 31.50 8 ALA B C 1
ATOM 1610 O O . ALA B 1 11 ? 52.931 0.645 51.294 1.00 30.43 8 ALA B O 1
ATOM 1612 N N . TYR B 1 12 ? 52.109 2.136 52.760 1.00 25.92 9 TYR B N 1
ATOM 1613 C CA . TYR B 1 12 ? 52.558 3.289 51.978 1.00 21.48 9 TYR B CA 1
ATOM 1614 C C . TYR B 1 12 ? 53.361 4.250 52.823 1.00 23.51 9 TYR B C 1
ATOM 1615 O O . TYR B 1 12 ? 53.297 4.214 54.055 1.00 25.97 9 TYR B O 1
ATOM 1624 N N . CYS B 1 13 ? 54.096 5.128 52.149 1.00 21.30 10 CYS B N 1
ATOM 1625 C CA . CYS B 1 13 ? 54.862 6.170 52.821 1.00 19.81 10 CYS B CA 1
ATOM 1626 C C . CYS B 1 13 ? 54.817 7.430 51.974 1.00 26.33 10 CYS B C 1
ATOM 1627 O O . CYS B 1 13 ? 54.733 7.364 50.747 1.00 24.30 10 CYS B O 1
ATOM 1630 N N . VAL B 1 14 ? 54.845 8.582 52.630 1.00 25.87 11 VAL B N 1
ATOM 1631 C CA . VAL B 1 14 ? 54.810 9.835 51.904 1.00 20.57 11 VAL B CA 1
ATOM 1632 C C . VAL B 1 14 ? 55.574 10.906 52.678 1.00 23.02 11 VAL B C 1
ATOM 1633 O O . VAL B 1 14 ? 55.573 10.906 53.911 1.00 23.50 11 VAL B O 1
ATOM 1637 N N . VAL B 1 15 ? 56.252 11.784 51.947 1.00 19.45 12 VAL B N 1
ATOM 1638 C CA . VAL B 1 15 ? 56.801 13.000 52.515 1.00 19.17 12 VAL B CA 1
ATOM 1639 C C . VAL B 1 15 ? 56.302 14.163 51.686 1.00 27.92 12 VAL B C 1
ATOM 1640 O O . VAL B 1 15 ? 56.194 14.060 50.458 1.00 22.54 12 VAL B O 1
ATOM 1644 N N . VAL B 1 16 ? 56.008 15.270 52.356 1.00 22.53 13 VAL B N 1
ATOM 1645 C CA . VAL B 1 16 ? 55.525 16.477 51.694 1.00 23.25 13 VAL B CA 1
ATOM 1646 C C . VAL B 1 16 ? 56.200 17.692 52.317 1.00 28.74 13 VAL B C 1
ATOM 1647 O O . VAL B 1 16 ? 56.296 17.778 53.536 1.00 31.64 13 VAL B O 1
ATOM 1651 N N . ASP B 1 17 ? 56.670 18.628 51.500 1.00 24.52 14 ASP B N 1
ATOM 1652 C CA . ASP B 1 17 ? 57.150 19.897 52.062 1.00 27.33 14 ASP B CA 1
ATOM 1653 C C . ASP B 1 17 ? 56.688 21.131 51.313 1.00 26.76 14 ASP B C 1
ATOM 1654 O O . ASP B 1 17 ? 56.731 21.175 50.085 1.00 27.97 14 ASP B O 1
ATOM 1659 N N . GLY B 1 18 ? 56.243 22.144 52.049 1.00 24.82 15 GLY B N 1
ATOM 1660 C CA . GLY B 1 18 ? 55.807 23.370 51.401 1.00 24.52 15 GLY B CA 1
ATOM 1661 C C . GLY B 1 18 ? 56.991 24.029 50.723 1.00 26.76 15 GLY B C 1
ATOM 1662 O O . GLY B 1 18 ? 58.143 23.805 51.122 1.00 29.73 15 GLY B O 1
ATOM 1671 N N . GLY B 1 20 ? 59.188 26.849 50.475 1.00 46.40 17 GLY B N 1
ATOM 1672 C CA . GLY B 1 20 ? 59.446 27.913 51.426 1.00 47.53 17 GLY B CA 1
ATOM 1673 C C . GLY B 1 20 ? 59.752 29.245 50.771 1.00 48.19 17 GLY B C 1
ATOM 1674 O O . GLY B 1 20 ? 59.682 30.285 51.421 1.00 53.92 17 GLY B O 1
ATOM 1675 N N . GLY B 1 21 ? 60.099 29.215 49.488 1.00 40.76 18 GLY B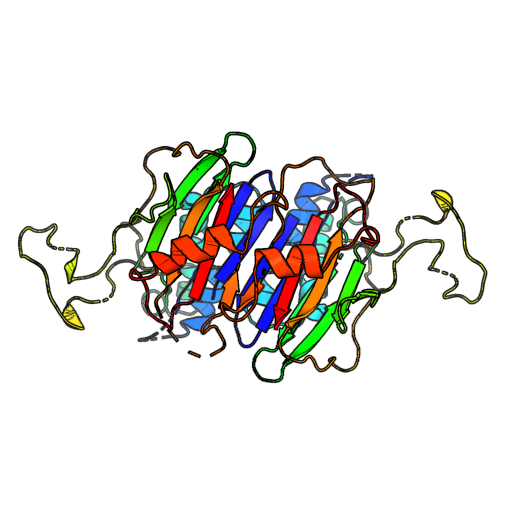 N 1
ATOM 1676 C CA . GLY B 1 21 ? 60.388 30.440 48.763 1.00 52.77 18 GLY B CA 1
ATOM 1677 C C . GLY B 1 21 ? 59.126 31.165 48.337 1.00 53.35 18 GLY B C 1
ATOM 1678 O O . GLY B 1 21 ? 59.180 32.278 47.811 1.00 58.64 18 GLY B O 1
ATOM 1687 N N . ILE B 1 23 ? 54.525 31.564 49.078 1.00 32.96 20 ILE B N 1
ATOM 1688 C CA . ILE B 1 23 ? 53.630 31.920 50.168 1.00 34.71 20 ILE B CA 1
ATOM 1689 C C . ILE B 1 23 ? 52.814 30.729 50.685 1.0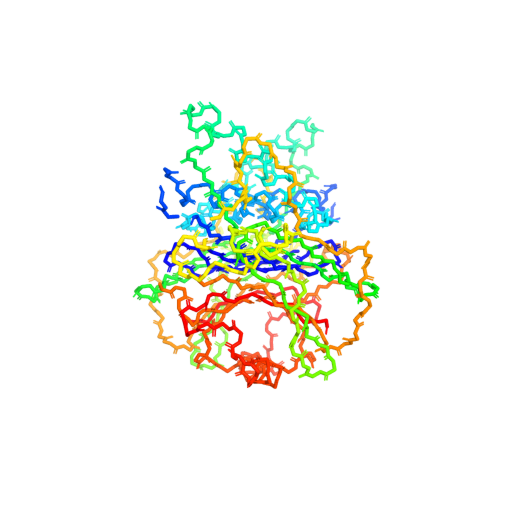0 35.73 20 ILE B C 1
ATOM 1690 O O . ILE B 1 23 ? 52.499 29.801 49.936 1.00 34.83 20 ILE B O 1
ATOM 1695 N N . ARG B 1 24 ? 52.558 30.744 51.990 1.00 28.50 21 ARG B N 1
ATOM 1696 C CA . ARG B 1 24 ? 51.685 29.774 52.647 1.00 29.06 21 ARG B CA 1
ATOM 1697 C C . ARG B 1 24 ? 52.078 28.336 52.323 1.00 29.46 21 ARG B C 1
ATOM 1698 O O . ARG B 1 24 ? 51.224 27.479 52.085 1.00 31.14 21 ARG B O 1
ATOM 1706 N N . GLY B 1 25 ? 53.381 28.074 52.350 1.00 28.10 22 GLY B N 1
ATOM 1707 C CA . GLY B 1 25 ? 53.894 26.749 52.040 1.00 24.46 22 GLY B CA 1
ATOM 1708 C C . GLY B 1 25 ? 53.342 25.651 52.936 1.00 29.46 22 GLY B C 1
ATOM 1709 O O . GLY B 1 25 ? 53.022 24.561 52.466 1.00 26.03 22 GLY B O 1
ATOM 1710 N N . ASP B 1 26 ? 53.226 25.929 54.231 1.00 27.81 23 ASP B N 1
ATOM 1711 C CA . ASP B 1 26 ? 52.724 24.923 55.162 1.00 32.17 23 ASP B CA 1
ATOM 1712 C C . ASP B 1 26 ? 51.263 24.560 54.895 1.00 25.97 23 ASP B C 1
ATOM 1713 O O . ASP B 1 26 ? 50.880 23.406 55.012 1.00 27.02 23 ASP B O 1
ATOM 1718 N N . GLU B 1 27 ? 50.447 25.552 54.552 1.00 26.55 24 GLU B N 1
ATOM 1719 C CA . GLU B 1 27 ? 49.058 25.301 54.200 1.00 27.77 24 GLU B CA 1
ATOM 1720 C C . GLU B 1 27 ? 48.933 24.515 52.898 1.00 26.30 24 GLU B C 1
ATOM 1721 O O . GLU B 1 27 ? 48.056 23.667 52.776 1.00 25.28 24 GLU B O 1
ATOM 1727 N N . ALA B 1 28 ? 49.785 24.802 51.917 1.00 23.73 25 ALA B N 1
ATOM 1728 C CA . ALA B 1 28 ? 49.818 23.990 50.696 1.00 24.70 25 ALA B CA 1
ATOM 1729 C C . ALA B 1 28 ? 50.188 22.540 51.014 1.00 29.90 25 ALA B C 1
ATOM 1730 O O . ALA B 1 28 ? 49.576 21.601 50.499 1.00 27.47 25 ALA B O 1
ATOM 1732 N N . ALA B 1 29 ? 51.220 22.372 51.834 1.00 22.29 26 ALA B N 1
ATOM 1733 C CA . ALA B 1 29 ? 51.686 21.044 52.213 1.00 24.97 26 ALA B CA 1
ATOM 1734 C C . ALA B 1 29 ? 50.583 20.277 52.938 1.00 25.21 26 ALA B C 1
ATOM 1735 O O . ALA B 1 29 ? 50.419 19.080 52.715 1.00 26.41 26 ALA B O 1
ATOM 1737 N N . GLN B 1 30 ? 49.805 20.964 53.779 1.00 26.20 27 GLN B N 1
ATOM 1738 C CA . GLN B 1 30 ? 48.704 20.289 54.471 1.00 27.09 27 GLN B CA 1
ATOM 1739 C C . GLN B 1 30 ? 47.686 19.708 53.505 1.00 25.58 27 GLN B C 1
ATOM 1740 O O . GLN B 1 30 ? 47.208 18.597 53.704 1.00 27.84 27 GLN B O 1
ATOM 1746 N N . ARG B 1 31 ? 47.332 20.463 52.466 1.00 24.74 28 ARG B N 1
ATOM 1747 C CA . ARG B 1 31 ? 46.355 19.964 51.503 1.00 25.93 28 ARG B CA 1
ATOM 1748 C C . ARG B 1 31 ? 46.922 18.793 50.743 1.00 24.02 28 ARG B C 1
ATOM 1749 O O . ARG B 1 31 ? 46.218 17.828 50.464 1.00 25.58 28 ARG B O 1
ATOM 1757 N N . ALA B 1 32 ? 48.195 18.883 50.394 1.00 21.86 29 ALA B N 1
ATOM 1758 C CA . ALA B 1 32 ? 48.833 17.799 49.655 1.00 26.74 29 ALA B CA 1
ATOM 1759 C C . ALA B 1 32 ? 48.911 16.523 50.494 1.00 26.45 29 ALA B C 1
ATOM 1760 O O . ALA B 1 32 ? 48.612 15.433 50.025 1.00 26.10 29 ALA B O 1
ATOM 1762 N N . LEU B 1 33 ? 49.339 16.661 51.741 1.00 22.96 30 LEU B N 1
ATOM 1763 C CA . LEU B 1 33 ? 49.486 15.504 52.606 1.00 22.51 30 LEU B CA 1
ATOM 1764 C C . LEU B 1 33 ? 48.107 14.870 52.836 1.00 23.01 30 LEU B C 1
ATOM 1765 O O . LEU B 1 33 ? 47.936 13.677 52.672 1.00 24.13 30 LEU B O 1
ATOM 1770 N N A SER B 1 34 ? 47.131 15.694 53.206 0.46 24.52 31 SER B N 1
ATOM 1771 N N B SER B 1 34 ? 47.123 15.684 53.207 0.54 24.68 31 SER B N 1
ATOM 1772 C CA A SER B 1 34 ? 45.791 15.204 53.517 0.46 25.69 31 SER B CA 1
ATOM 1773 C CA B SER B 1 34 ? 45.801 15.151 53.521 0.54 25.18 31 SER B CA 1
ATOM 1774 C C A SER B 1 34 ? 45.144 14.501 52.324 0.46 25.62 31 SER B C 1
ATOM 1775 C C B SER B 1 34 ? 45.163 14.471 52.311 0.54 25.80 31 SER B C 1
ATOM 1776 O O A SER B 1 34 ? 44.552 13.436 52.470 0.46 24.22 31 SER B O 1
ATOM 1777 O O B SER B 1 34 ? 44.587 13.393 52.432 0.54 24.56 31 SER B O 1
ATOM 1782 N N . ALA B 1 35 ? 45.252 15.098 51.142 1.00 21.74 32 ALA B N 1
ATOM 1783 C CA . ALA B 1 35 ? 44.668 14.489 49.949 1.00 25.56 32 ALA B CA 1
ATOM 1784 C C . ALA B 1 35 ? 45.384 13.170 49.585 1.00 24.82 32 ALA B C 1
ATOM 1785 O O . ALA B 1 35 ? 44.743 12.167 49.264 1.00 27.22 32 ALA B O 1
ATOM 1787 N N A SER B 1 36 ? 46.709 13.179 49.632 0.47 23.64 33 SER B N 1
ATOM 1788 N N B SER B 1 36 ? 46.709 13.169 49.641 0.53 23.67 33 SER B N 1
ATOM 1789 C CA A SER B 1 36 ? 47.472 11.976 49.306 0.47 25.18 33 SER B CA 1
ATOM 1790 C CA B SER B 1 36 ? 47.458 11.969 49.266 0.53 25.19 33 SER B CA 1
ATOM 1791 C C A SER B 1 36 ? 47.066 10.824 50.196 0.47 26.93 33 SER B C 1
ATOM 1792 C C B SER B 1 36 ? 47.175 10.797 50.201 0.53 26.93 33 SER B C 1
ATOM 1793 O O A SER B 1 36 ? 46.756 9.734 49.715 0.47 27.72 33 SER B O 1
ATOM 1794 O O B SER B 1 36 ? 47.039 9.658 49.747 0.53 26.16 33 SER B O 1
ATOM 1799 N N . VAL B 1 37 ? 47.074 11.070 51.502 1.00 25.91 34 VAL B N 1
ATOM 1800 C CA . VAL B 1 37 ? 46.784 10.011 52.474 1.00 22.54 34 VAL B CA 1
ATOM 1801 C C . VAL B 1 37 ? 45.372 9.439 52.317 1.00 27.85 34 VAL B C 1
ATOM 1802 O O . VAL B 1 37 ? 45.168 8.234 52.434 1.00 28.75 34 VAL B O 1
ATOM 1806 N N . GLY B 1 38 ? 44.393 10.296 52.042 1.00 25.91 35 GLY B N 1
ATOM 1807 C CA . GLY B 1 38 ? 43.055 9.812 51.755 1.00 28.76 35 GLY B CA 1
ATOM 1808 C C . GLY B 1 38 ? 43.038 8.798 50.620 1.00 34.67 35 GLY B C 1
ATOM 1809 O O . GLY B 1 38 ? 42.365 7.771 50.696 1.00 34.17 35 GLY B O 1
ATOM 1810 N N . VAL B 1 39 ? 43.790 9.079 49.563 1.00 26.35 36 VAL B N 1
ATOM 1811 C CA . VAL B 1 39 ? 43.871 8.170 48.420 1.00 26.99 36 VAL B CA 1
ATOM 1812 C C . VAL B 1 39 ? 44.604 6.882 48.806 1.00 24.45 36 VAL B C 1
ATOM 1813 O O . VAL B 1 39 ? 44.121 5.782 48.555 1.00 29.99 36 VAL B O 1
ATOM 1817 N N . LEU B 1 40 ? 45.762 7.024 49.431 1.00 24.49 37 LEU B N 1
ATOM 1818 C CA . LEU B 1 40 ? 46.576 5.863 49.810 1.00 26.48 37 LEU B CA 1
ATOM 1819 C C . LEU B 1 40 ? 45.839 4.947 50.780 1.00 32.82 37 LEU B C 1
ATOM 1820 O O . LEU B 1 40 ? 45.876 3.721 50.654 1.00 36.44 37 LEU B O 1
ATOM 1825 N N . ASP B 1 41 ? 45.158 5.543 51.747 1.00 29.08 38 ASP B N 1
ATOM 1826 C CA . ASP B 1 41 ? 44.460 4.745 52.751 1.00 29.88 38 ASP B CA 1
ATOM 1827 C C . ASP B 1 41 ? 43.335 3.940 52.115 1.00 32.11 38 ASP B C 1
ATOM 1828 O O . ASP B 1 41 ? 42.932 2.894 52.627 1.00 34.62 38 ASP B O 1
ATOM 1833 N N . ALA B 1 42 ? 42.839 4.430 50.987 1.00 30.89 39 ALA B N 1
ATOM 1834 C CA . ALA B 1 42 ? 41.755 3.762 50.276 1.00 34.69 39 ALA B CA 1
ATOM 1835 C C . ALA B 1 42 ? 42.291 2.750 49.267 1.00 41.44 39 ALA B C 1
ATOM 1836 O O . ALA B 1 42 ? 41.522 2.138 48.539 1.00 44.16 39 ALA B O 1
ATOM 1838 N N . GLY B 1 43 ? 43.611 2.583 49.228 1.00 40.26 40 GLY B N 1
ATOM 1839 C CA . GLY B 1 43 ? 44.237 1.597 48.361 1.00 41.51 40 GLY B CA 1
ATOM 1840 C C . GLY B 1 43 ? 44.681 2.121 47.007 1.00 42.86 40 GLY B C 1
ATOM 1841 O O . GLY B 1 43 ? 45.050 1.347 46.123 1.00 42.71 40 GLY B O 1
ATOM 1842 N N . GLY B 1 44 ? 44.651 3.440 46.843 1.00 38.22 41 GLY B N 1
ATOM 1843 C CA . GLY B 1 44 ? 45.054 4.063 45.595 1.00 34.41 41 GLY B CA 1
ATOM 1844 C C . GLY B 1 44 ? 46.558 3.992 45.359 1.00 31.55 41 GLY B C 1
ATOM 1845 O O . GLY B 1 44 ? 47.333 3.651 46.258 1.00 33.56 41 GLY B O 1
ATOM 1846 N N . SER B 1 45 ? 46.970 4.312 44.138 1.00 29.90 42 SER B N 1
ATOM 1847 C CA . SER B 1 45 ? 48.371 4.271 43.766 1.00 32.00 42 SER B CA 1
ATOM 1848 C C . SER B 1 45 ? 49.071 5.579 44.138 1.00 29.12 42 SER B C 1
ATOM 1849 O O . SER B 1 45 ? 48.420 6.604 44.359 1.00 25.06 42 SER B O 1
ATOM 1852 N N . PRO B 1 46 ? 50.401 5.544 44.225 1.00 25.85 43 PRO B N 1
ATOM 1853 C CA . PRO B 1 46 ? 51.150 6.782 44.462 1.00 26.78 43 PRO B CA 1
ATOM 1854 C C . PRO B 1 46 ? 50.826 7.861 43.423 1.00 30.56 43 PRO B C 1
ATOM 1855 O O . PRO B 1 46 ? 50.705 9.025 43.782 1.00 25.37 43 PRO B O 1
ATOM 1859 N N . LEU B 1 47 ? 50.696 7.489 42.154 1.00 26.53 44 LEU B N 1
ATOM 1860 C CA . LEU B 1 47 ? 50.341 8.470 41.130 1.00 29.28 44 LEU B CA 1
ATOM 1861 C C . LEU B 1 47 ? 48.965 9.112 41.383 1.00 28.14 44 LEU B C 1
ATOM 1862 O O . LEU B 1 47 ? 48.809 10.323 41.247 1.00 27.85 44 LEU B O 1
ATOM 1867 N N . ASP B 1 48 ? 47.961 8.297 41.699 1.00 26.91 45 ASP B N 1
ATOM 1868 C CA . ASP B 1 48 ? 46.655 8.830 42.054 1.00 29.16 45 ASP B CA 1
ATOM 1869 C C . ASP B 1 48 ? 46.746 9.764 43.259 1.00 25.97 45 ASP B C 1
ATOM 1870 O O . ASP B 1 48 ? 46.039 10.771 43.340 1.00 30.63 45 ASP B O 1
ATOM 1875 N N . ALA B 1 49 ? 47.603 9.412 44.208 1.00 23.80 46 ALA B N 1
ATOM 1876 C CA . ALA B 1 49 ? 47.767 10.242 45.403 1.00 26.23 46 ALA B CA 1
ATOM 1877 C C . ALA B 1 49 ? 48.365 11.601 45.018 1.00 26.97 46 ALA B C 1
ATOM 1878 O O . ALA B 1 49 ? 47.930 12.645 45.505 1.00 29.36 46 ALA B O 1
ATOM 1880 N N . VAL B 1 50 ? 49.359 11.588 44.140 1.00 25.81 47 VAL B N 1
ATOM 1881 C CA . VAL B 1 50 ? 49.927 12.835 43.627 1.00 23.47 47 VAL B CA 1
ATOM 1882 C C . VAL B 1 50 ? 48.876 13.668 42.884 1.00 24.38 47 VAL B C 1
ATOM 1883 O O . VAL B 1 50 ? 48.763 14.866 43.098 1.00 26.60 47 VAL B O 1
ATOM 1887 N N . LEU B 1 51 ? 48.087 13.024 42.037 1.00 26.24 48 LEU B N 1
ATOM 1888 C CA . LEU B 1 51 ? 47.068 13.742 41.275 1.00 27.24 48 LEU B CA 1
ATOM 1889 C C . LEU B 1 51 ? 45.998 14.337 42.191 1.00 36.53 48 LEU B C 1
ATOM 1890 O O . LEU B 1 51 ? 45.517 15.441 41.948 1.00 32.80 48 LEU B O 1
ATOM 1895 N N . ALA B 1 52 ? 45.628 13.619 43.248 1.00 32.86 49 ALA B N 1
ATOM 1896 C CA . ALA B 1 52 ? 44.689 14.181 44.223 1.00 32.36 49 ALA B CA 1
ATOM 1897 C C . ALA B 1 52 ? 45.297 15.368 44.999 1.00 27.44 49 ALA B C 1
ATOM 1898 O O . ALA B 1 52 ? 44.634 16.395 45.217 1.00 29.45 49 ALA B O 1
ATOM 1900 N N . ALA B 1 53 ? 46.547 15.228 45.420 1.00 23.43 50 ALA B N 1
ATOM 1901 C CA . ALA B 1 53 ? 47.266 16.336 46.055 1.00 25.85 50 ALA B CA 1
ATOM 1902 C C . ALA B 1 53 ? 47.283 17.568 45.150 1.00 28.08 50 ALA B C 1
ATOM 1903 O O . ALA B 1 53 ? 47.029 18.688 45.594 1.00 27.77 50 ALA B O 1
ATOM 1905 N N . GLN B 1 54 ? 47.584 17.350 43.876 1.00 26.59 51 GLN B N 1
ATOM 1906 C CA . GLN B 1 54 ? 47.594 18.431 42.902 1.00 27.89 51 GLN B CA 1
ATOM 1907 C C . GLN B 1 54 ? 46.224 19.104 42.802 1.00 30.08 51 GLN B C 1
ATOM 1908 O O . GLN B 1 54 ? 46.128 20.325 42.811 1.00 29.90 51 GLN B O 1
ATOM 1914 N N . ALA B 1 55 ? 45.164 18.304 42.710 1.00 33.00 52 ALA B N 1
ATOM 1915 C CA . ALA B 1 55 ? 43.828 18.860 42.568 1.00 32.55 52 ALA B CA 1
ATOM 1916 C C . ALA B 1 55 ? 43.461 19.691 43.801 1.00 34.21 52 ALA B C 1
ATOM 1917 O O . ALA B 1 55 ? 42.880 20.774 43.677 1.00 32.36 52 ALA B O 1
ATOM 1919 N N . ALA B 1 56 ? 43.824 19.197 44.986 1.00 26.82 53 ALA B N 1
ATOM 1920 C CA . ALA B 1 56 ? 43.494 19.885 46.233 1.00 32.30 53 ALA B CA 1
ATOM 1921 C C . ALA B 1 56 ? 44.234 21.205 46.395 1.00 29.34 53 ALA B C 1
ATOM 1922 O O . ALA B 1 56 ? 43.646 22.210 46.791 1.00 34.56 53 ALA B O 1
ATOM 1924 N N . VAL B 1 57 ? 45.531 21.203 46.114 1.00 26.38 54 VAL B N 1
ATOM 1925 C CA . VAL B 1 57 ? 46.303 22.433 46.244 1.00 27.14 54 VAL B CA 1
ATOM 1926 C C . VAL B 1 57 ? 45.880 23.451 45.176 1.00 35.72 54 VAL B C 1
ATOM 1927 O O . VAL B 1 57 ? 45.706 24.637 45.463 1.00 32.45 54 VAL B O 1
ATOM 1931 N N . HIS B 1 58 ? 45.694 22.972 43.951 1.00 29.28 55 HIS B N 1
ATOM 1932 C CA . HIS B 1 58 ? 45.293 23.832 42.837 1.00 36.09 55 HIS B CA 1
ATOM 1933 C C . HIS B 1 58 ? 43.960 24.541 43.135 1.00 37.51 55 HIS B C 1
ATOM 1934 O O . HIS B 1 58 ? 43.806 25.747 42.907 1.00 40.82 55 HIS B O 1
ATOM 1941 N N . ARG B 1 59 ? 43.006 23.774 43.645 1.00 37.06 56 ARG B N 1
ATOM 1942 C CA . ARG B 1 59 ? 41.663 24.260 43.966 1.00 41.46 56 ARG B CA 1
ATOM 1943 C C . ARG B 1 59 ? 41.732 25.325 45.068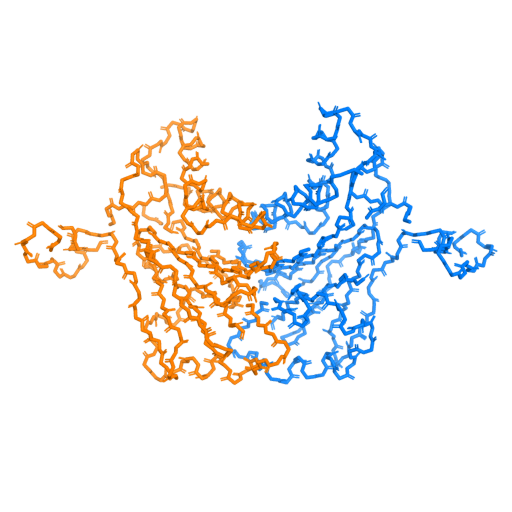 1.00 44.40 56 ARG B C 1
ATOM 1944 O O . ARG B 1 59 ? 41.205 26.433 44.923 1.00 44.95 56 ARG B O 1
ATOM 1952 N N . TRP B 1 60 ? 42.398 24.982 46.167 1.00 36.74 57 TRP B N 1
ATOM 1953 C CA . TRP B 1 60 ? 42.627 25.906 47.280 1.00 38.11 57 TRP B CA 1
ATOM 1954 C C . TRP B 1 60 ? 43.395 27.186 46.876 1.00 42.15 57 TRP B C 1
ATOM 1955 O O . TRP B 1 60 ? 43.012 28.297 47.253 1.00 42.08 57 TRP B O 1
ATOM 1966 N N . ALA B 1 61 ? 44.477 27.029 46.119 1.00 34.43 58 ALA B N 1
ATOM 1967 C CA . ALA B 1 61 ? 45.272 28.168 45.665 1.00 33.75 58 ALA B CA 1
ATOM 1968 C C . ALA B 1 61 ? 44.444 29.120 44.788 1.00 40.07 58 ALA B C 1
ATOM 1969 O O . ALA B 1 61 ? 44.504 30.340 44.941 1.00 38.18 58 ALA B O 1
ATOM 1971 N N . SER B 1 62 ? 43.665 28.552 43.876 1.00 39.59 59 SER B N 1
ATOM 1972 C CA . SER B 1 62 ? 42.824 29.344 42.992 1.00 46.12 59 SER B CA 1
ATOM 1973 C C . SER B 1 62 ? 41.880 30.253 43.787 1.00 52.00 59 SER B C 1
ATOM 1974 O O . SER B 1 62 ? 41.864 31.470 43.601 1.00 47.43 59 SER B O 1
ATOM 1977 N N . GLN B 1 63 ? 41.104 29.654 44.680 1.00 46.73 60 GLN B N 1
ATOM 1978 C CA . GLN B 1 63 ? 40.196 30.414 45.522 1.00 47.47 60 GLN B CA 1
ATOM 1979 C C . GLN B 1 63 ? 40.899 31.483 46.333 1.00 58.47 60 GLN B C 1
ATOM 1980 O O . GLN B 1 63 ? 40.321 32.525 46.625 1.00 71.75 60 GLN B O 1
ATOM 1986 N N . GLY B 1 64 ? 42.140 31.220 46.717 1.00 50.03 61 GLY B N 1
ATOM 1987 C CA . GLY B 1 64 ? 42.914 32.202 47.448 1.00 48.27 61 GLY B CA 1
ATOM 1988 C C . GLY B 1 64 ? 43.458 33.290 46.537 1.00 47.09 61 GLY B C 1
ATOM 1989 O O . GLY B 1 64 ? 44.135 34.203 47.001 1.00 51.66 61 GLY B O 1
ATOM 1990 N N . GLY B 1 65 ? 43.173 33.184 45.240 1.00 46.80 62 GLY B N 1
ATOM 1991 C CA . GLY B 1 65 ? 43.733 34.093 44.245 1.00 50.06 62 GLY B CA 1
ATOM 1992 C C . GLY B 1 65 ? 45.245 33.997 44.109 1.00 53.38 62 GLY B C 1
ATOM 1993 O O . GLY B 1 65 ? 45.886 34.855 43.507 1.00 49.85 62 GLY B O 1
ATOM 1994 N N . ILE B 1 66 ? 45.810 32.979 44.752 1.00 49.84 63 ILE B N 1
ATOM 1995 C CA . ILE B 1 66 ? 47.246 32.681 44.762 1.00 36.09 63 ILE B CA 1
ATOM 1996 C C . ILE B 1 66 ? 47.823 31.597 43.814 1.00 38.25 63 ILE B C 1
ATOM 1997 O O . ILE B 1 66 ? 48.931 31.121 44.057 1.00 34.95 63 ILE B O 1
ATOM 2002 N N . LEU B 1 67 ? 47.035 31.081 42.873 1.00 39.50 64 LEU B N 1
ATOM 2003 C CA . LEU B 1 67 ? 47.490 29.943 42.065 1.00 41.83 64 LEU B CA 1
ATOM 2004 C C . LEU B 1 67 ? 48.8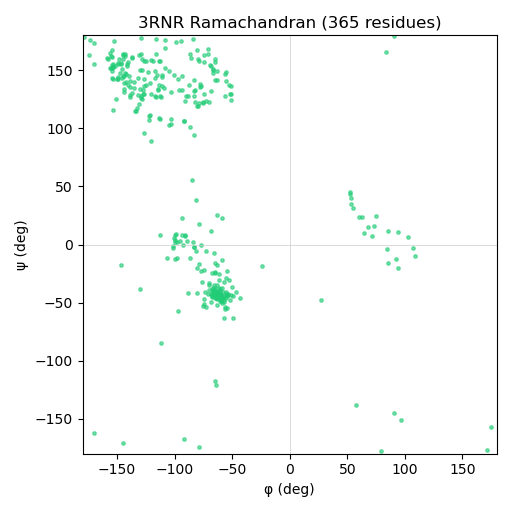65 30.177 41.456 1.00 43.78 64 LEU B C 1
ATOM 2005 O O . LEU B 1 67 ? 49.117 31.210 40.848 1.00 37.90 64 LEU B O 1
ATOM 2010 N N . GLY B 1 68 ? 49.760 29.208 41.632 1.00 33.50 65 GLY B N 1
ATOM 2011 C CA . GLY B 1 68 ? 51.093 29.303 41.067 1.00 30.39 65 GLY B CA 1
ATOM 2012 C C . GLY B 1 68 ? 52.065 29.994 41.999 1.00 34.79 65 GLY B C 1
ATOM 2013 O O . GLY B 1 68 ? 53.268 29.958 41.787 1.00 31.69 65 GLY B O 1
ATOM 2014 N N A ARG B 1 69 ? 51.540 30.673 43.014 0.44 31.33 66 ARG B N 1
ATOM 2015 N N B ARG B 1 69 ? 51.532 30.663 43.016 0.56 30.49 66 ARG B N 1
ATOM 2016 C CA A ARG B 1 69 ? 52.401 31.351 43.983 0.44 33.35 66 ARG B CA 1
ATOM 2017 C CA B ARG B 1 69 ? 52.373 31.360 43.987 0.56 33.74 66 ARG B CA 1
ATOM 2018 C C A ARG B 1 69 ? 52.592 30.615 45.313 0.44 32.53 66 ARG B C 1
ATOM 2019 C C B ARG B 1 69 ? 52.574 30.626 45.317 0.56 32.85 66 ARG B C 1
ATOM 2020 O O A ARG B 1 69 ? 53.271 31.113 46.217 0.44 29.24 66 ARG B O 1
ATOM 2021 O O B ARG B 1 69 ? 53.244 31.134 46.225 0.56 28.51 66 ARG B O 1
ATOM 2036 N N . THR B 1 70 ? 51.980 29.440 45.428 1.00 29.46 67 THR B N 1
ATOM 2037 C CA . THR B 1 70 ? 52.077 28.622 46.629 1.00 27.18 67 THR B CA 1
ATOM 2038 C C . THR B 1 70 ? 52.172 27.166 46.144 1.00 29.69 67 THR B C 1
ATOM 2039 O O . THR B 1 70 ? 51.640 26.821 45.095 1.00 30.40 67 THR B O 1
ATOM 2043 N N . GLY B 1 71 ? 52.845 26.309 46.890 1.00 28.90 68 GLY B N 1
ATOM 2044 C CA . GLY B 1 71 ? 52.973 24.938 46.430 1.00 24.86 68 GLY B CA 1
ATOM 2045 C C . GLY B 1 71 ? 53.743 24.054 47.378 1.00 29.37 68 GLY B C 1
ATOM 2046 O O . GLY B 1 71 ? 54.229 24.517 48.407 1.00 25.94 68 GLY B O 1
ATOM 2047 N N . ALA B 1 72 ? 53.868 22.776 47.022 1.00 21.84 69 ALA B N 1
ATOM 2048 C CA . ALA B 1 72 ? 54.620 21.841 47.841 1.00 23.24 69 ALA B CA 1
ATOM 2049 C C . ALA B 1 72 ? 55.318 20.857 46.924 1.00 19.46 69 ALA B C 1
ATOM 2050 O O . ALA B 1 72 ? 54.957 20.738 45.758 1.00 22.36 69 ALA B O 1
ATOM 2052 N N . THR B 1 73 ? 56.310 20.146 47.447 1.00 21.05 70 THR B N 1
ATOM 2053 C CA . THR B 1 73 ? 56.941 19.057 46.699 1.00 24.02 70 THR B CA 1
ATOM 2054 C C . THR B 1 73 ? 56.635 17.807 47.505 1.00 28.02 70 THR B C 1
ATOM 2055 O O . THR B 1 73 ? 56.325 17.902 48.695 1.00 22.93 70 THR B O 1
ATOM 2067 N N . ALA B 1 75 ? 57.045 13.115 47.710 1.00 20.53 72 ALA B N 1
ATOM 2068 C CA . ALA B 1 75 ? 57.370 11.824 47.137 1.00 20.21 72 ALA B CA 1
ATOM 2069 C C . ALA B 1 75 ? 56.532 10.794 47.877 1.00 24.71 72 ALA B C 1
ATOM 2070 O O . ALA B 1 75 ? 56.326 10.913 49.085 1.00 22.45 72 ALA B O 1
ATOM 2072 N N . VAL B 1 76 ? 56.055 9.791 47.154 1.00 23.38 73 VAL B N 1
ATOM 2073 C CA . VAL B 1 76 ? 55.150 8.805 47.740 1.00 23.71 73 VAL B CA 1
ATOM 2074 C C . VAL B 1 76 ? 55.428 7.417 47.159 1.00 23.96 73 VAL B C 1
ATOM 2075 O O . VAL B 1 76 ? 55.798 7.281 45.984 1.00 23.29 73 VAL B O 1
ATOM 2079 N N . ALA B 1 77 ? 55.271 6.386 47.977 1.00 23.36 74 ALA B N 1
ATOM 2080 C CA . ALA B 1 77 ? 55.455 5.034 47.485 1.00 23.44 74 ALA B CA 1
ATOM 2081 C C . ALA B 1 77 ? 54.491 4.101 48.211 1.00 25.16 74 ALA B C 1
ATOM 2082 O O . ALA B 1 77 ? 54.011 4.412 49.302 1.00 24.28 74 ALA B O 1
ATOM 2084 N N . ALA B 1 78 ? 54.170 2.977 47.584 1.00 24.45 75 ALA B N 1
ATOM 2085 C CA . ALA B 1 78 ? 53.279 2.017 48.217 1.00 26.45 75 ALA B CA 1
ATOM 2086 C C . ALA B 1 78 ? 53.744 0.632 47.835 1.00 33.87 75 ALA B C 1
ATOM 2087 O O . ALA B 1 78 ? 54.121 0.404 46.689 1.00 27.62 75 ALA B O 1
ATOM 2089 N N . VAL B 1 79 ? 53.726 -0.285 48.796 1.00 29.45 76 VAL B N 1
ATOM 2090 C CA . VAL B 1 79 ? 54.083 -1.665 48.523 1.00 27.87 76 VAL B CA 1
ATOM 2091 C C . VAL B 1 79 ? 52.833 -2.515 48.655 1.00 34.34 76 VAL B C 1
ATOM 2092 O O . VAL B 1 79 ? 52.144 -2.451 49.665 1.00 34.09 76 VAL B O 1
ATOM 2096 N N . ASN B 1 80 ? 52.532 -3.304 47.632 1.00 30.09 77 ASN B N 1
ATOM 2097 C CA . ASN B 1 80 ? 51.374 -4.171 47.706 1.00 32.31 77 ASN B CA 1
ATOM 2098 C C . ASN B 1 80 ? 51.777 -5.385 48.526 1.00 31.79 77 ASN B C 1
ATOM 2099 O O . ASN B 1 80 ? 52.694 -6.124 48.151 1.00 38.85 77 ASN B O 1
ATOM 2104 N N . LEU B 1 81 ? 51.089 -5.587 49.645 1.00 32.74 78 LEU B N 1
ATOM 2105 C CA . LEU B 1 81 ? 51.462 -6.630 50.598 1.00 34.01 78 LEU B CA 1
ATOM 2106 C C . LEU B 1 81 ? 51.095 -8.028 50.101 1.00 48.63 78 LEU B C 1
ATOM 2107 O O . LEU B 1 81 ? 51.641 -9.032 50.565 1.00 47.44 78 LEU B O 1
ATOM 2112 N N . ARG B 1 82 ? 50.138 -8.097 49.186 1.00 39.63 79 ARG B N 1
ATOM 2113 C CA . ARG B 1 82 ? 49.743 -9.393 48.653 1.00 45.27 79 ARG B CA 1
ATOM 2114 C C . ARG B 1 82 ? 50.795 -9.977 47.709 1.00 52.34 79 ARG B C 1
ATOM 2115 O O . ARG B 1 82 ? 51.189 -11.135 47.851 1.00 47.41 79 ARG B O 1
ATOM 2123 N N . ASP B 1 83 ? 51.180 -9.202 46.696 1.00 45.17 80 ASP B N 1
ATOM 2124 C CA . ASP B 1 83 ? 52.192 -9.644 45.724 1.00 42.05 80 ASP B CA 1
ATOM 2125 C C . ASP B 1 83 ? 53.633 -9.115 45.872 1.00 40.21 80 ASP B C 1
ATOM 2126 O O . ASP B 1 83 ? 54.506 -9.458 45.071 1.00 37.70 80 ASP B O 1
ATOM 2131 N N . GLY B 1 84 ? 53.866 -8.260 46.864 1.00 33.40 81 GLY B N 1
ATOM 2132 C CA . GLY B 1 84 ? 55.179 -7.695 47.104 1.00 38.67 81 GLY B CA 1
ATOM 2133 C C . GLY B 1 84 ? 55.660 -6.629 46.121 1.00 40.57 81 GLY B C 1
ATOM 2134 O O . GLY B 1 84 ? 56.848 -6.314 46.094 1.00 53.89 81 GLY B O 1
ATOM 2135 N N . THR B 1 85 ? 54.760 -6.051 45.330 1.00 31.40 82 THR B N 1
ATOM 2136 C CA . THR B 1 85 ? 55.182 -5.102 44.290 1.00 30.66 82 THR B CA 1
ATOM 2137 C C . THR B 1 85 ? 55.148 -3.651 44.767 1.00 30.44 82 THR B C 1
ATOM 2138 O O . THR B 1 85 ? 54.290 -3.263 45.550 1.00 30.70 82 THR B O 1
ATOM 2142 N N . LEU B 1 86 ? 56.108 -2.873 44.277 1.00 28.02 83 LEU B N 1
ATOM 2143 C CA . LEU B 1 86 ? 56.313 -1.500 44.664 1.00 27.81 83 LEU B CA 1
ATOM 2144 C C . LEU B 1 86 ? 55.934 -0.528 43.547 1.00 27.83 83 LEU B C 1
ATOM 2145 O O . LEU B 1 86 ? 56.301 -0.732 42.390 1.00 26.22 83 LEU B O 1
ATOM 2150 N N . GLU B 1 87 ? 55.210 0.531 43.903 1.00 25.80 84 GLU B N 1
ATOM 2151 C CA . GLU B 1 87 ? 55.018 1.668 43.000 1.00 24.04 84 GLU B CA 1
ATOM 2152 C C . GLU B 1 87 ? 55.422 2.953 43.721 1.00 24.93 84 GLU B C 1
ATOM 2153 O O . GLU B 1 87 ? 55.428 2.999 44.949 1.00 24.61 84 GLU B O 1
ATOM 2159 N N . TRP B 1 88 ? 55.739 4.000 42.965 1.00 23.62 85 TRP B N 1
ATOM 2160 C CA . TRP B 1 88 ? 56.140 5.259 43.590 1.00 25.53 85 TRP B CA 1
ATOM 2161 C C . TRP B 1 88 ? 55.876 6.430 42.655 1.00 28.64 85 TRP B C 1
ATOM 2162 O O . TRP B 1 88 ? 55.673 6.248 41.443 1.00 21.22 85 TRP B O 1
ATOM 2173 N N . ALA B 1 89 ? 55.842 7.633 43.221 1.00 24.02 86 ALA B N 1
ATOM 2174 C CA . ALA B 1 89 ? 55.712 8.837 42.410 1.00 27.39 86 ALA B CA 1
ATOM 2175 C C . ALA B 1 89 ? 56.301 10.020 43.161 1.00 24.47 86 ALA B C 1
ATOM 2176 O O . ALA B 1 89 ? 56.324 10.030 44.399 1.00 26.10 86 ALA B O 1
ATOM 2178 N N . SER B 1 90 ? 56.784 11.016 42.426 1.00 26.16 87 SER B N 1
ATOM 2179 C CA . SER B 1 90 ? 57.330 12.196 43.091 1.00 22.71 87 SER B CA 1
ATOM 2180 C C . SER B 1 90 ? 57.225 13.423 42.211 1.00 25.96 87 SER B C 1
ATOM 2181 O O . SER B 1 90 ? 57.175 13.323 40.983 1.00 24.55 87 SER B O 1
ATOM 2184 N N . VAL B 1 91 ? 57.155 14.583 42.848 1.00 23.72 88 VAL B N 1
ATOM 2185 C CA . VAL B 1 91 ? 57.088 15.838 42.121 1.00 22.95 88 VAL B CA 1
ATOM 2186 C C . VAL B 1 91 ? 57.971 16.843 42.834 1.00 26.33 88 VAL B C 1
ATOM 2187 O O . VAL B 1 91 ? 57.808 17.085 44.043 1.00 27.41 88 VAL B O 1
ATOM 2191 N N . GLY B 1 92 ? 58.852 17.491 42.092 1.00 24.90 89 GLY B N 1
ATOM 2192 C CA . GLY B 1 92 ? 59.811 18.384 42.717 1.00 26.62 89 GLY B CA 1
ATOM 2193 C C . GLY B 1 92 ? 61.122 17.727 43.104 1.00 27.85 89 GLY B C 1
ATOM 2194 O O . GLY B 1 92 ? 61.702 16.961 42.329 1.00 25.35 89 GLY B O 1
ATOM 2195 N N . ASP B 1 93 ? 61.687 18.180 44.214 1.00 24.88 90 ASP B N 1
ATOM 2196 C CA . ASP B 1 93 ? 63.005 17.724 44.655 1.00 28.25 90 ASP B CA 1
ATOM 2197 C C . ASP B 1 93 ? 63.000 16.649 45.747 1.00 25.93 90 ASP B C 1
ATOM 2198 O O . ASP B 1 93 ? 64.055 16.342 46.294 1.00 26.57 90 ASP B O 1
ATOM 2203 N N . CYS B 1 94 ? 61.831 16.159 46.149 1.00 24.60 91 CYS B N 1
ATOM 2204 C CA . CYS B 1 94 ? 61.802 14.997 47.042 1.00 26.39 91 CYS B CA 1
ATOM 2205 C C . CYS B 1 94 ? 62.286 13.773 46.275 1.00 33.83 91 CYS B C 1
ATOM 2206 O O . CYS B 1 94 ? 62.193 13.737 45.053 1.00 30.29 91 CYS B O 1
ATOM 2209 N N . ARG B 1 95 ? 62.816 12.773 46.976 1.00 24.76 92 ARG B N 1
ATOM 2210 C CA . ARG B 1 95 ? 63.469 11.664 46.280 1.00 24.41 92 ARG B CA 1
ATOM 2211 C C . ARG B 1 95 ? 62.952 10.305 46.723 1.00 27.27 92 ARG B C 1
ATOM 2212 O O . ARG B 1 95 ? 62.530 10.131 47.865 1.00 24.82 92 ARG B O 1
ATOM 2220 N N . VAL B 1 96 ? 62.992 9.345 45.802 1.00 24.96 93 VAL B N 1
ATOM 2221 C CA . VAL B 1 96 ? 62.597 7.969 46.088 1.00 21.94 93 VAL B CA 1
ATOM 2222 C C . VAL B 1 96 ? 63.782 7.018 45.909 1.00 24.73 93 VAL B C 1
ATOM 2223 O O . VAL B 1 96 ? 64.427 7.026 44.861 1.00 25.71 93 VAL B O 1
ATOM 2227 N N . TYR B 1 97 ? 64.051 6.200 46.926 1.00 24.87 94 TYR B N 1
ATOM 2228 C CA . TYR B 1 97 ? 65.121 5.199 46.895 1.00 24.64 94 TYR B CA 1
ATOM 2229 C C . TYR B 1 97 ? 64.587 3.787 47.116 1.00 28.42 94 TYR B C 1
ATOM 2230 O O . TYR B 1 97 ? 63.738 3.565 47.977 1.00 25.60 94 TYR B O 1
ATOM 2239 N N . LEU B 1 98 ? 65.117 2.832 46.355 1.00 28.29 95 LEU B N 1
ATOM 2240 C CA . LEU B 1 98 ? 64.879 1.423 46.611 1.00 32.46 95 LEU B CA 1
ATOM 2241 C C . LEU B 1 98 ? 65.838 0.929 47.692 1.00 34.04 95 LEU B C 1
ATOM 2242 O O . LEU B 1 98 ? 67.042 1.181 47.609 1.00 32.08 95 LEU B O 1
ATOM 2247 N N . PHE B 1 99 ? 65.330 0.209 48.692 1.00 30.36 96 PHE B N 1
ATOM 2248 C CA . PHE B 1 99 ? 66.233 -0.438 49.638 1.00 31.72 96 PHE B CA 1
ATOM 2249 C C . PHE B 1 99 ? 66.305 -1.920 49.301 1.00 40.42 96 PHE B C 1
ATOM 2250 O O . PHE B 1 99 ? 65.345 -2.672 49.492 1.00 36.46 96 PHE B O 1
ATOM 2258 N N . LYS B 1 100 ? 67.448 -2.321 48.760 1.00 39.45 97 LYS B N 1
ATOM 2259 C CA . LYS B 1 100 ? 67.649 -3.689 48.307 1.00 43.11 97 LYS B CA 1
ATOM 2260 C C . LYS B 1 100 ? 69.136 -4.010 48.333 1.00 51.60 97 LYS B C 1
ATOM 2261 O O . LYS B 1 100 ? 69.972 -3.120 48.129 1.00 46.08 97 LYS B O 1
ATOM 2267 N N . GLY B 1 101 ? 69.471 -5.273 48.579 1.00 56.94 98 GLY B N 1
ATOM 2268 C CA . GLY B 1 101 ? 70.863 -5.688 48.632 1.00 51.15 98 GLY B CA 1
ATOM 2269 C C . GLY B 1 101 ? 71.693 -4.855 49.596 1.00 52.61 98 GLY B C 1
ATOM 2270 O O . GLY B 1 101 ? 72.871 -4.598 49.346 1.00 56.31 98 GLY B O 1
ATOM 2271 N N . GLY B 1 102 ? 71.075 -4.430 50.696 1.00 48.17 99 GLY B N 1
ATOM 2272 C CA . GLY B 1 102 ? 71.763 -3.658 51.716 1.00 48.21 99 GLY B CA 1
ATOM 2273 C C . GLY B 1 102 ? 72.100 -2.229 51.316 1.00 59.42 99 GLY B C 1
ATOM 2274 O O . GLY B 1 102 ? 72.796 -1.529 52.051 1.00 63.44 99 GLY B O 1
ATOM 2275 N N . ARG B 1 103 ? 71.602 -1.790 50.163 1.00 53.66 100 ARG B N 1
ATOM 2276 C CA . ARG B 1 103 ? 71.878 -0.445 49.651 1.00 52.74 100 ARG B CA 1
ATOM 2277 C C . ARG B 1 103 ? 70.608 0.354 49.350 1.00 38.82 100 ARG B C 1
ATOM 2278 O O . ARG B 1 103 ? 69.544 -0.212 49.120 1.00 38.94 100 ARG B O 1
ATOM 2286 N N . LEU B 1 104 ? 70.742 1.674 49.333 1.00 31.48 101 LEU B N 1
ATOM 2287 C CA . LEU B 1 104 ? 69.715 2.549 48.787 1.00 35.26 101 LEU B CA 1
ATOM 2288 C C . LEU B 1 104 ? 70.090 2.889 47.347 1.00 39.54 101 LEU B C 1
ATOM 2289 O O . LEU B 1 104 ? 71.232 3.252 47.062 1.00 42.10 101 LEU B O 1
ATOM 2294 N N . SER B 1 105 ? 69.126 2.782 46.444 1.00 31.56 102 SER B N 1
ATOM 2295 C CA . SER B 1 105 ? 69.356 3.061 45.034 1.00 30.97 102 SER B CA 1
ATOM 2296 C C . SER B 1 105 ? 68.319 4.070 44.574 1.00 28.39 102 SER B C 1
ATOM 2297 O O . SER B 1 105 ? 67.135 3.865 44.783 1.00 27.43 102 SER B O 1
ATOM 2300 N N . ARG B 1 106 ? 68.766 5.142 43.927 1.00 24.50 103 ARG B N 1
ATOM 2301 C CA . ARG B 1 106 ? 67.868 6.221 43.528 1.00 26.19 103 ARG B CA 1
ATOM 2302 C C . ARG B 1 106 ? 66.954 5.737 42.411 1.00 26.28 103 ARG B C 1
ATOM 2303 O O . ARG B 1 106 ? 67.428 5.144 41.429 1.00 26.63 103 ARG B O 1
ATOM 2311 N N . LEU B 1 107 ? 65.645 5.826 42.643 1.00 23.06 104 LEU B N 1
ATOM 2312 C CA . LEU B 1 107 ? 64.621 5.622 41.607 1.00 27.04 104 LEU B CA 1
ATOM 2313 C C . LEU B 1 107 ? 64.180 6.821 40.774 1.00 26.62 104 LEU B C 1
ATOM 2314 O O . LEU B 1 107 ? 63.923 6.704 39.573 1.00 23.76 104 LEU B O 1
ATOM 2319 N N . SER B 1 108 ? 64.002 7.958 41.440 1.00 23.84 105 SER B N 1
ATOM 2320 C CA . SER B 1 108 ? 63.241 9.033 40.826 1.00 22.67 105 SER B CA 1
ATOM 2321 C C . SER B 1 108 ? 64.125 10.124 40.244 1.00 22.72 105 SER B C 1
ATOM 2322 O O . SER B 1 108 ? 65.331 10.161 40.496 1.00 22.95 105 SER B O 1
ATOM 2325 N N A LEU B 1 109 ? 63.488 11.050 39.531 0.47 25.41 106 LEU B N 1
ATOM 2326 N N B LEU B 1 109 ? 63.496 11.045 39.522 0.53 25.31 106 LEU B N 1
ATOM 2327 C CA A LEU B 1 109 ? 64.156 12.170 38.875 0.47 28.42 106 LEU B CA 1
ATOM 2328 C CA B LEU B 1 109 ? 64.190 12.169 38.914 0.53 28.33 106 LEU B CA 1
ATOM 2329 C C A LEU B 1 109 ? 63.699 13.464 39.537 0.47 26.71 106 LEU B C 1
ATOM 2330 C C B LEU B 1 109 ? 63.720 13.429 39.614 0.53 26.65 106 LEU B C 1
ATOM 2331 O O A LEU B 1 109 ? 62.510 13.627 39.802 0.47 26.22 106 LEU B O 1
ATOM 2332 O O B LEU B 1 109 ? 62.553 13.527 39.987 0.53 25.48 106 LEU B O 1
ATOM 2341 N N . ASP B 1 110 ? 64.633 14.376 39.800 1.00 26.12 107 ASP B N 1
ATOM 2342 C CA . ASP B 1 110 ? 64.295 15.703 40.317 1.00 31.07 107 ASP B CA 1
ATOM 2343 C C . ASP B 1 110 ? 63.615 16.520 39.228 1.00 33.98 107 ASP B C 1
ATOM 2344 O O . ASP B 1 110 ? 63.982 16.405 38.064 1.00 27.72 107 ASP B O 1
ATOM 2349 N N . HIS B 1 111 ? 62.661 17.376 39.590 1.00 25.80 108 HIS B N 1
ATOM 2350 C CA . HIS B 1 111 ? 62.218 18.359 38.617 1.00 24.07 108 HIS B CA 1
ATOM 2351 C C . HIS B 1 111 ? 62.821 19.712 38.946 1.00 26.53 108 HIS B C 1
ATOM 2352 O O . HIS B 1 111 ? 62.309 20.447 39.783 1.00 24.01 108 HIS B O 1
ATOM 2359 N N . ASN B 1 112 ? 63.830 20.088 38.174 1.00 24.21 109 ASN B N 1
ATOM 2360 C CA . ASN B 1 112 ? 64.494 21.362 38.362 1.00 26.98 109 ASN B CA 1
ATOM 2361 C C . ASN B 1 112 ? 65.119 21.795 37.055 1.00 29.15 109 ASN B C 1
ATOM 2362 O O . ASN B 1 112 ? 65.137 21.022 36.096 1.00 25.90 109 ASN B O 1
ATOM 2367 N N . VAL B 1 113 ? 65.538 23.055 36.986 1.00 32.51 110 VAL B N 1
ATOM 2368 C CA . VAL B 1 113 ? 66.071 23.604 35.744 1.00 27.52 110 VAL B CA 1
ATOM 2369 C C . VAL B 1 113 ? 67.205 22.766 35.192 1.00 25.77 110 VAL B C 1
ATOM 2370 O O . VAL B 1 113 ? 67.260 22.495 34.000 1.00 26.37 110 VAL B O 1
ATOM 2374 N N . SER B 1 114 ? 68.122 22.336 36.047 1.00 22.47 111 SER B N 1
ATOM 2375 C CA . SER B 1 114 ? 69.201 21.479 35.543 1.00 19.66 111 SER B CA 1
ATOM 2376 C C . SER B 1 114 ? 68.658 20.215 34.861 1.00 25.88 111 SER B C 1
ATOM 2377 O O . SER B 1 114 ? 69.079 19.856 33.758 1.00 26.13 111 SER B O 1
ATOM 2380 N N . SER B 1 115 ? 67.741 19.509 35.515 1.00 26.66 112 SER B N 1
ATOM 2381 C CA . SER B 1 115 ? 67.294 18.244 34.919 1.00 30.84 112 SER B CA 1
ATOM 2382 C C . SER B 1 115 ? 66.452 18.537 33.672 1.00 28.09 112 SER B C 1
ATOM 2383 O O . SER B 1 115 ? 66.481 17.797 32.701 1.00 28.81 112 SER B O 1
ATOM 2386 N N . GLU B 1 116 ? 65.714 19.639 33.693 1.00 24.32 113 GLU B N 1
ATOM 2387 C CA . GLU B 1 116 ? 64.951 20.037 32.513 1.00 27.20 113 GLU B CA 1
ATOM 2388 C C . GLU B 1 116 ? 65.854 20.247 31.279 1.00 28.05 113 GLU B C 1
ATOM 2389 O O . GLU B 1 116 ? 65.549 19.758 30.185 1.00 31.27 113 GLU B O 1
ATOM 2403 N N . VAL B 1 118 ? 68.844 18.932 30.796 1.00 25.07 115 VAL B N 1
ATOM 2404 C CA . VAL B 1 118 ? 69.369 17.624 30.412 1.00 31.50 115 VAL B CA 1
ATOM 2405 C C . VAL B 1 118 ? 68.307 16.788 29.680 1.00 32.95 115 VAL B C 1
ATOM 2406 O O . VAL B 1 118 ? 68.603 16.128 28.689 1.00 30.54 115 VAL B O 1
ATOM 2410 N N A LEU B 1 119 ? 67.073 16.815 30.168 0.73 29.22 116 LEU B N 1
ATOM 2411 N N B LEU B 1 119 ? 67.076 16.852 30.174 0.27 30.80 116 LEU B N 1
ATOM 2412 C CA A LEU B 1 119 ? 65.990 16.098 29.498 0.73 33.25 116 LEU B CA 1
ATOM 2413 C CA B LEU B 1 119 ? 65.943 16.175 29.556 0.27 32.84 116 LEU B CA 1
ATOM 2414 C C A LEU B 1 119 ? 65.828 16.566 28.053 0.73 37.48 116 LEU B C 1
ATOM 2415 C C B LEU B 1 119 ? 65.799 16.581 28.091 0.27 35.79 116 LEU B C 1
ATOM 2416 O O A LEU B 1 119 ? 65.458 15.785 27.177 0.73 35.42 116 LEU B O 1
ATOM 2417 O O B LEU B 1 119 ? 65.413 15.775 27.245 0.27 36.43 116 LEU B O 1
ATOM 2426 N N . LEU B 1 120 ? 66.125 17.836 27.802 1.00 33.60 117 LEU B N 1
ATOM 2427 C CA . LEU B 1 120 ? 65.943 18.401 26.469 1.00 36.81 117 LEU B CA 1
ATOM 2428 C C . LEU B 1 120 ? 67.172 18.189 25.584 1.00 36.93 117 LEU B C 1
ATOM 2429 O O . LEU B 1 120 ? 67.245 18.716 24.482 1.00 46.90 117 LEU B O 1
ATOM 2434 N N . GLY B 1 121 ? 68.150 17.443 26.092 1.00 32.35 118 GLY B N 1
ATOM 2435 C CA . GLY B 1 121 ? 69.293 17.055 25.289 1.00 38.45 118 GLY B CA 1
ATOM 2436 C C . GLY B 1 121 ? 70.438 18.036 25.393 1.00 41.26 118 GLY B C 1
ATOM 2437 O O . GLY B 1 121 ? 71.333 18.065 24.561 1.00 41.65 118 GLY B O 1
ATOM 2438 N N A ARG B 1 122 ? 70.410 18.843 26.442 0.54 35.21 119 ARG B N 1
ATOM 2439 N N B ARG B 1 122 ? 70.407 18.851 26.435 0.46 35.25 119 ARG B N 1
ATOM 2440 C CA A ARG B 1 122 ? 71.465 19.809 26.682 0.54 32.63 119 ARG B CA 1
ATOM 2441 C CA B ARG B 1 122 ? 71.469 19.812 26.661 0.46 32.97 119 ARG B CA 1
ATOM 2442 C C A ARG B 1 122 ? 72.222 19.416 27.944 0.54 38.18 119 ARG B C 1
ATOM 2443 C C B ARG B 1 122 ? 72.190 19.443 27.958 0.46 37.93 119 ARG B C 1
ATOM 2444 O O A ARG B 1 122 ? 72.045 18.305 28.454 0.54 38.99 119 ARG B O 1
ATOM 2445 O O B ARG B 1 122 ? 71.943 18.372 28.518 0.46 41.25 119 ARG B O 1
ATOM 2460 N N . GLY B 1 123 ? 73.120 20.279 28.399 1.00 37.81 120 GLY B N 1
ATOM 2461 C CA . GLY B 1 123 ? 73.943 19.943 29.549 1.00 38.93 120 GLY B CA 1
ATOM 2462 C C . GLY B 1 123 ? 73.317 20.404 30.852 1.00 40.36 120 GLY B C 1
ATOM 2463 O O . GLY B 1 123 ? 72.321 21.127 30.854 1.00 38.46 120 GLY B O 1
ATOM 2464 N N . PRO B 1 124 ? 73.914 20.001 31.971 1.00 34.64 121 PRO B N 1
ATOM 2465 C CA . PRO B 1 124 ? 73.419 20.379 33.293 1.00 31.41 121 PRO B CA 1
ATOM 2466 C C . PRO B 1 124 ? 73.650 21.855 33.602 1.00 24.00 121 PRO B C 1
ATOM 2467 O O . PRO B 1 124 ? 74.447 22.537 32.944 1.00 27.41 121 PRO B O 1
ATOM 2471 N N . VAL B 1 125 ? 72.939 22.327 34.615 1.00 25.93 122 VAL B N 1
ATOM 2472 C CA . VAL B 1 125 ? 73.098 23.666 35.158 1.00 27.51 122 VAL B CA 1
ATOM 2473 C C . VAL B 1 125 ? 73.491 23.521 36.634 1.00 24.70 122 VAL B C 1
ATOM 2474 O O . VAL B 1 125 ? 72.626 23.466 37.503 1.00 30.65 122 VAL B O 1
ATOM 2478 N N . PRO B 1 126 ? 74.800 23.431 36.921 1.00 30.70 123 PRO B N 1
ATOM 2479 C CA . PRO B 1 126 ? 75.259 23.153 38.292 1.00 35.35 123 PRO B CA 1
ATOM 2480 C C . PRO B 1 126 ? 74.914 24.263 39.268 1.00 44.42 123 PRO B C 1
ATOM 2481 O O . PRO B 1 126 ? 74.720 25.408 38.856 1.00 43.46 123 PRO B O 1
ATOM 2485 N N . GLY B 1 127 ? 74.849 23.920 40.551 1.00 37.63 124 GLY B N 1
ATOM 2486 C CA . GLY B 1 127 ? 74.655 24.907 41.594 1.00 45.02 124 GLY B CA 1
ATOM 2487 C C . GLY B 1 127 ? 73.216 25.360 41.751 1.00 40.90 124 GLY B C 1
ATOM 2488 O O . GLY B 1 127 ? 72.326 24.885 41.047 1.00 41.26 124 GLY B O 1
ATOM 2489 N N . PRO B 1 128 ? 72.991 26.306 42.674 1.00 40.61 125 PRO B N 1
ATOM 2490 C CA . PRO B 1 128 ? 71.689 26.911 43.006 1.00 39.56 125 PRO B CA 1
ATOM 2491 C C . PRO B 1 128 ? 70.862 27.344 41.779 1.00 39.64 125 PRO B C 1
ATOM 2492 O O . PRO B 1 128 ? 69.653 27.148 41.753 1.00 35.21 125 PRO B O 1
ATOM 2496 N N . ALA B 1 129 ? 71.493 27.922 40.771 1.00 32.49 126 ALA B N 1
ATOM 2497 C CA . ALA B 1 129 ? 70.760 28.308 39.551 1.00 33.41 126 ALA B CA 1
ATOM 2498 C C . ALA B 1 129 ? 69.953 27.146 38.925 1.00 38.09 126 ALA B C 1
ATOM 2499 O O . ALA B 1 129 ? 68.812 27.311 38.491 1.00 37.57 126 ALA B O 1
ATOM 2501 N N . GLY B 1 130 ? 70.562 25.969 38.873 1.00 31.86 127 GLY B N 1
ATOM 2502 C CA . GLY B 1 130 ? 69.938 24.798 38.277 1.00 26.27 127 GLY B CA 1
ATOM 2503 C C . GLY B 1 130 ? 68.980 24.096 39.222 1.00 27.20 127 GLY B C 1
ATOM 2504 O O . GLY B 1 130 ? 68.287 23.165 38.834 1.00 26.36 127 GLY B O 1
ATOM 2505 N N . GLU B 1 131 ? 68.928 24.565 40.466 1.00 32.79 128 GLU B N 1
ATOM 2506 C CA . GLU B 1 131 ? 68.072 23.961 41.486 1.00 36.66 128 GLU B CA 1
ATOM 2507 C C . GLU B 1 131 ? 66.645 24.496 41.512 1.00 35.64 128 GLU B C 1
ATOM 2508 O O . GLU B 1 131 ? 65.795 23.959 42.219 1.00 32.74 128 GLU B O 1
ATOM 2530 N N . ILE B 1 133 ? 63.001 24.846 41.039 1.00 33.70 130 ILE B N 1
ATOM 2531 C CA . ILE B 1 133 ? 62.016 23.780 40.826 1.00 29.79 130 ILE B CA 1
ATOM 2532 C C . ILE B 1 133 ? 61.124 24.041 39.623 1.00 32.62 130 ILE B C 1
ATOM 2533 O O . ILE B 1 133 ? 60.574 25.132 39.471 1.00 32.47 130 ILE B O 1
ATOM 2538 N N . THR B 1 134 ? 61.066 23.076 38.716 1.00 26.01 131 THR B N 1
ATOM 2539 C CA . THR B 1 134 ? 60.201 23.182 37.541 1.00 29.17 131 THR B CA 1
ATOM 2540 C C . THR B 1 134 ? 58.843 22.479 37.602 1.00 34.98 131 THR B C 1
ATOM 2541 O O . THR B 1 134 ? 58.005 22.662 36.712 1.00 28.77 131 THR B O 1
ATOM 2545 N N . SER B 1 135 ? 58.642 21.640 38.614 1.00 26.88 132 SER B N 1
ATOM 2546 C CA . SER B 1 135 ? 57.364 20.955 38.781 1.00 30.12 132 SER B CA 1
ATOM 2547 C C . SER B 1 135 ? 57.073 20.842 40.273 1.00 29.33 132 SER B C 1
ATOM 2548 O O . SER B 1 135 ? 57.949 20.456 41.029 1.00 28.35 132 SER B O 1
ATOM 2551 N N . PHE B 1 136 ? 55.865 21.208 40.699 1.00 27.33 133 PHE B N 1
ATOM 2552 C CA . PHE B 1 136 ? 55.511 21.161 42.120 1.00 28.43 133 PHE B CA 1
ATOM 2553 C C . PHE B 1 136 ? 54.006 21.011 42.237 1.00 30.96 133 PHE B C 1
ATOM 2554 O O . PHE B 1 136 ? 53.274 21.292 41.281 1.00 26.33 133 PHE B O 1
ATOM 2562 N N . ILE B 1 137 ? 53.549 20.564 43.404 1.00 23.03 134 ILE B N 1
ATOM 2563 C CA . ILE B 1 137 ? 52.133 20.379 43.644 1.00 24.99 134 ILE B CA 1
ATOM 2564 C C . ILE B 1 137 ? 51.549 21.764 43.844 1.00 24.81 134 ILE B C 1
ATOM 2565 O O . ILE B 1 137 ? 51.957 22.496 44.758 1.00 23.90 134 ILE B O 1
ATOM 2570 N N . GLY B 1 138 ? 50.571 22.106 43.010 1.00 26.59 135 GLY B N 1
ATOM 2571 C CA . GLY B 1 138 ? 50.026 23.451 42.966 1.00 26.71 135 GLY B CA 1
ATOM 2572 C C . GLY B 1 138 ? 50.437 24.238 41.732 1.00 33.15 135 GLY B C 1
ATOM 2573 O O . GLY B 1 138 ? 49.992 25.374 41.521 1.00 29.19 135 GLY B O 1
ATOM 2574 N N . ILE B 1 139 ? 51.272 23.643 40.891 1.00 27.41 136 ILE B N 1
ATOM 2575 C CA . ILE B 1 139 ? 51.683 24.334 39.667 1.00 27.82 136 ILE B CA 1
ATOM 2576 C C . ILE B 1 139 ? 50.454 24.482 38.756 1.00 34.06 136 ILE B C 1
ATOM 2577 O O . ILE B 1 139 ? 49.548 23.654 38.796 1.00 29.61 136 ILE B O 1
ATOM 2582 N N . GLU B 1 140 ? 50.404 25.531 37.942 1.00 30.50 137 GLU B N 1
ATOM 2583 C CA . GLU B 1 140 ? 49.176 25.798 37.190 1.00 38.64 137 GLU B CA 1
ATOM 2584 C C . GLU B 1 140 ? 48.687 24.597 36.367 1.00 35.88 137 GLU B C 1
ATOM 2585 O O . GLU B 1 140 ? 47.497 24.299 36.327 1.00 37.91 137 GLU B O 1
ATOM 2591 N N . ASN B 1 141 ? 49.608 23.924 35.694 1.00 34.63 138 ASN B N 1
ATOM 2592 C CA . ASN B 1 141 ? 49.285 22.715 34.946 1.00 32.55 138 ASN B CA 1
ATOM 2593 C C . ASN B 1 141 ? 50.348 21.666 35.252 1.00 31.24 138 ASN B C 1
ATOM 2594 O O . ASN B 1 141 ? 51.489 21.845 34.860 1.00 34.50 138 ASN B O 1
ATOM 2599 N N . LEU B 1 142 ? 49.999 20.550 35.892 1.00 32.71 139 LEU B N 1
ATOM 2600 C CA . LEU B 1 142 ? 51.062 19.652 36.327 1.00 32.70 139 LEU B CA 1
ATOM 2601 C C . LEU B 1 142 ? 51.265 18.648 35.205 1.00 32.83 139 LEU B C 1
ATOM 2602 O O . LEU B 1 142 ? 50.392 17.831 34.928 1.00 37.23 139 LEU B O 1
ATOM 2607 N N . THR B 1 143 ? 52.360 18.792 34.471 1.00 30.80 140 THR B N 1
ATOM 2608 C CA . THR B 1 143 ? 52.688 17.818 33.431 1.00 33.79 140 THR B CA 1
ATOM 2609 C C . THR B 1 143 ? 53.835 16.866 33.716 1.00 36.29 140 THR B C 1
ATOM 2610 O O . THR B 1 143 ? 53.987 15.859 33.033 1.00 43.12 140 THR B O 1
ATOM 2614 N N . GLU B 1 144 ? 54.602 17.135 34.761 1.00 29.69 141 GLU B N 1
ATOM 2615 C CA . GLU B 1 144 ? 55.826 16.367 34.967 1.00 29.16 141 GLU B CA 1
ATOM 2616 C C . GLU B 1 144 ? 55.778 15.709 36.326 1.00 28.66 141 GLU B C 1
ATOM 2617 O O . GLU B 1 144 ? 55.891 16.387 37.345 1.00 25.71 141 GLU B O 1
ATOM 2623 N N . ILE B 1 145 ? 55.653 14.385 36.327 1.00 25.37 142 ILE B N 1
ATOM 2624 C CA . ILE B 1 145 ? 55.639 13.601 37.548 1.00 25.40 142 ILE B CA 1
ATOM 2625 C C . ILE B 1 145 ? 56.604 12.448 37.355 1.00 27.85 142 ILE B C 1
ATOM 2626 O O . ILE B 1 145 ? 56.544 11.763 36.344 1.00 29.75 142 ILE B O 1
ATOM 2631 N N . SER B 1 146 ? 57.522 12.250 38.291 1.00 23.78 143 SER B N 1
ATOM 2632 C CA . SER B 1 146 ? 58.432 11.112 38.187 1.00 24.56 143 SER B CA 1
ATOM 2633 C C . SER B 1 146 ? 57.675 9.920 38.759 1.00 28.90 143 SER B C 1
ATOM 2634 O O . SER B 1 146 ? 57.147 10.029 39.860 1.00 25.46 143 SER B O 1
ATOM 2637 N N . THR B 1 147 ? 57.584 8.807 38.024 1.00 23.14 144 THR B N 1
ATOM 2638 C CA . THR B 1 147 ? 56.799 7.641 38.477 1.00 23.11 144 THR B CA 1
ATOM 2639 C C . THR B 1 147 ? 57.456 6.299 38.156 1.00 24.08 144 THR B C 1
ATOM 2640 O O . THR B 1 147 ? 58.230 6.198 37.209 1.00 29.67 144 THR B O 1
ATOM 2644 N N . SER B 1 148 ? 57.113 5.271 38.934 1.00 27.62 145 SER B N 1
ATOM 2645 C CA . SER B 1 148 ? 57.463 3.901 38.587 1.00 28.69 145 SER B CA 1
ATOM 2646 C C . SER B 1 148 ? 56.712 3.574 37.304 1.00 29.91 145 SER B C 1
ATOM 2647 O O . SER B 1 148 ? 55.750 4.271 36.943 1.00 26.76 145 SER B O 1
ATOM 2650 N N . GLU B 1 149 ? 57.166 2.566 36.570 1.00 29.62 146 GLU B N 1
ATOM 2651 C CA . GLU B 1 149 ? 56.363 2.180 35.428 1.00 32.34 146 GLU B CA 1
ATOM 2652 C C . GLU B 1 149 ? 55.763 0.810 35.678 1.00 31.33 146 GLU B C 1
ATOM 2653 O O . GLU B 1 149 ? 54.752 0.733 36.371 1.00 27.62 146 GLU B O 1
ATOM 2659 N N . ALA B 1 150 ? 56.488 -0.270 35.389 1.00 28.86 147 ALA B N 1
ATOM 2660 C CA . ALA B 1 150 ? 55.978 -1.585 35.784 1.00 30.05 147 ALA B CA 1
ATOM 2661 C C . ALA B 1 150 ? 56.267 -1.695 37.271 1.00 29.83 147 ALA B C 1
ATOM 2662 O O . ALA B 1 150 ? 57.357 -1.347 37.701 1.00 33.15 147 ALA B O 1
ATOM 2664 N N . PRO B 1 151 ? 55.300 -2.166 38.068 1.00 29.13 148 PRO B N 1
ATOM 2665 C CA . PRO B 1 151 ? 55.560 -2.297 39.505 1.00 32.50 148 PRO B CA 1
ATOM 2666 C C . PRO B 1 151 ? 56.801 -3.152 39.782 1.00 37.23 148 PRO B C 1
ATOM 2667 O O . PRO B 1 151 ? 57.019 -4.144 39.103 1.00 33.17 148 PRO B O 1
ATOM 2671 N N . LEU B 1 152 ? 57.608 -2.764 40.765 1.00 28.77 149 LEU B N 1
ATOM 2672 C CA . LEU B 1 152 ? 58.860 -3.466 41.051 1.00 31.22 149 LEU B CA 1
ATOM 2673 C C . LEU B 1 152 ? 58.645 -4.569 42.083 1.00 28.12 149 LEU B C 1
ATOM 2674 O O . LEU B 1 152 ? 58.148 -4.303 43.179 1.00 33.54 149 LEU B O 1
ATOM 2679 N N . PRO B 1 153 ? 59.007 -5.815 41.743 1.00 34.56 150 PRO B N 1
ATOM 2680 C CA . PRO B 1 153 ? 58.859 -6.931 42.691 1.00 36.50 150 PRO B CA 1
ATOM 2681 C C . PRO B 1 153 ? 59.819 -6.814 43.871 1.00 35.34 150 PRO B C 1
ATOM 2682 O O . PRO B 1 153 ? 61.006 -6.597 43.667 1.00 41.97 150 PRO B O 1
ATOM 2686 N N . LEU B 1 154 ? 59.327 -6.987 45.090 1.00 35.83 151 LEU B N 1
ATOM 2687 C CA . LEU B 1 154 ? 60.204 -6.931 46.252 1.00 36.84 151 LEU B CA 1
ATOM 2688 C C . LEU B 1 154 ? 60.156 -8.264 46.969 1.00 38.78 151 LEU B C 1
ATOM 2689 O O . LEU B 1 154 ? 59.178 -8.983 46.857 1.00 38.59 151 LEU B O 1
ATOM 2694 N N . GLU B 1 155 ? 61.195 -8.544 47.749 1.00 36.24 152 GLU B N 1
ATOM 2695 C CA . GLU B 1 155 ? 61.270 -9.722 48.597 1.00 36.97 152 GLU B CA 1
ATOM 2696 C C . GLU B 1 155 ? 61.230 -9.199 50.016 1.00 39.82 152 GLU B C 1
ATOM 2697 O O . GLU B 1 155 ? 61.522 -8.028 50.257 1.00 34.33 152 GLU B O 1
ATOM 2703 N N . ALA B 1 156 ? 60.829 -10.044 50.955 1.00 39.09 153 ALA B N 1
ATOM 2704 C CA . ALA B 1 156 ? 60.761 -9.627 52.345 1.00 39.02 153 ALA B CA 1
ATOM 2705 C C . ALA B 1 156 ? 62.088 -8.993 52.767 1.00 43.09 153 ALA B C 1
ATOM 2706 O O . ALA B 1 156 ? 63.165 -9.505 52.441 1.00 42.10 153 ALA B O 1
ATOM 2708 N N . GLY B 1 157 ? 62.008 -7.874 53.489 1.00 39.15 154 GLY B N 1
ATOM 2709 C CA . GLY B 1 157 ? 63.201 -7.210 53.986 1.00 38.09 154 GLY B CA 1
ATOM 2710 C C . GLY B 1 157 ? 63.687 -6.106 53.062 1.00 39.47 154 GLY B C 1
ATOM 2711 O O . GLY B 1 157 ? 64.490 -5.258 53.457 1.00 35.05 154 GLY B O 1
ATOM 2712 N N . GLU B 1 158 ? 63.257 -6.171 51.808 1.00 30.51 155 GLU B N 1
ATOM 2713 C CA . GLU B 1 158 ? 63.410 -5.074 50.858 1.00 30.81 155 GLU B CA 1
ATOM 2714 C C . GLU B 1 158 ? 62.346 -3.996 51.058 1.00 30.91 155 GLU B C 1
ATOM 2715 O O . GLU B 1 158 ? 61.310 -4.242 51.676 1.00 32.91 155 GLU B O 1
ATOM 2721 N N . GLY B 1 159 ? 62.603 -2.788 50.576 1.00 30.40 156 GLY B N 1
ATOM 2722 C CA . GLY B 1 159 ? 61.648 -1.724 50.802 1.00 31.13 156 GLY B CA 1
ATOM 2723 C C . GLY B 1 159 ? 61.915 -0.463 50.016 1.00 34.25 156 GLY B C 1
ATOM 2724 O O . GLY B 1 159 ? 62.638 -0.474 49.015 1.00 29.03 156 GLY B O 1
ATOM 2725 N N . VAL B 1 160 ? 61.293 0.625 50.461 1.00 27.11 157 VAL B N 1
ATOM 2726 C CA . VAL B 1 160 ? 61.405 1.899 49.777 1.00 25.11 157 VAL B CA 1
ATOM 2727 C C . VAL B 1 160 ? 61.539 3.016 50.813 1.00 26.17 157 VAL B C 1
ATOM 2728 O O . VAL B 1 160 ? 60.954 2.950 51.907 1.00 23.21 157 VAL B O 1
ATOM 2732 N N . LEU B 1 161 ? 62.321 4.031 50.458 1.00 24.67 158 LEU B N 1
ATOM 2733 C CA . LEU B 1 161 ? 62.516 5.197 51.309 1.00 24.65 158 LEU B CA 1
ATOM 2734 C C . LEU B 1 161 ? 62.225 6.456 50.503 1.00 24.33 158 LEU B C 1
ATOM 2735 O O . LEU B 1 161 ? 62.722 6.603 49.384 1.00 22.78 158 LEU B O 1
ATOM 2740 N N . VAL B 1 162 ? 61.393 7.336 51.054 1.00 22.90 159 VAL B N 1
ATOM 2741 C CA . VAL B 1 162 ? 61.166 8.644 50.462 1.00 23.79 159 VAL B CA 1
ATOM 2742 C C . VAL B 1 162 ? 61.763 9.743 51.362 1.00 26.69 159 VAL B C 1
ATOM 2743 O O . VAL B 1 162 ? 61.727 9.645 52.594 1.00 23.63 159 VAL B O 1
ATOM 2747 N N . VAL B 1 163 ? 62.296 10.785 50.733 1.00 23.37 160 VAL B N 1
ATOM 2748 C CA . VAL B 1 163 ? 63.125 11.780 51.414 1.00 26.73 160 VAL B CA 1
ATOM 2749 C C . VAL B 1 163 ? 62.760 13.188 50.977 1.00 32.96 160 VAL B C 1
ATOM 2750 O O . VAL B 1 163 ? 62.658 13.434 49.776 1.00 24.28 160 VAL B O 1
ATOM 2754 N N . SER B 1 164 ? 62.542 14.092 51.936 1.00 25.36 161 SER B N 1
ATOM 2755 C CA . SER B 1 164 ? 62.460 15.530 51.655 1.00 26.10 161 SER B CA 1
ATOM 2756 C C . SER B 1 164 ? 63.515 16.248 52.474 1.00 30.31 161 SER B C 1
ATOM 2757 O O . SER B 1 164 ? 63.489 16.225 53.705 1.00 30.31 161 SER B O 1
ATOM 2760 N N . ASP B 1 165 ? 64.552 16.697 51.792 1.00 30.59 162 ASP B N 1
ATOM 2761 C CA . ASP B 1 165 ? 65.605 17.559 52.325 1.00 29.80 162 ASP B CA 1
ATOM 2762 C C . ASP B 1 165 ? 65.826 19.010 51.885 1.00 34.37 162 ASP B C 1
ATOM 2763 O O . ASP B 1 165 ? 66.939 19.498 52.070 1.00 31.46 162 ASP B O 1
ATOM 2768 N N . GLY B 1 166 ? 64.931 19.586 51.083 1.00 34.14 163 GLY B N 1
ATOM 2769 C CA . GLY B 1 166 ? 65.211 20.870 50.443 1.00 31.34 163 GLY B CA 1
ATOM 2770 C C . GLY B 1 166 ? 65.597 21.984 51.406 1.00 35.03 163 GLY B C 1
ATOM 2771 O O . GLY B 1 166 ? 65.144 22.022 52.541 1.00 41.60 163 GLY B O 1
ATOM 2772 N N . VAL B 1 167 ? 66.441 22.904 50.953 1.00 45.65 164 VAL B N 1
ATOM 2773 C CA . VAL B 1 167 ? 66.898 23.988 51.814 1.00 48.77 164 VAL B CA 1
ATOM 2774 C C . VAL B 1 167 ? 65.752 24.946 52.156 1.00 57.09 164 VAL B C 1
ATOM 2775 O O . VAL B 1 167 ? 65.782 25.627 53.187 1.00 56.28 164 VAL B O 1
ATOM 2779 N N . TYR B 1 168 ? 64.743 24.973 51.286 1.00 60.54 165 TYR B N 1
ATOM 2780 C CA . TYR B 1 168 ? 63.610 25.897 51.380 1.00 67.41 165 TYR B CA 1
ATOM 2781 C C . TYR B 1 168 ? 62.620 25.558 52.506 1.00 63.56 165 TYR B C 1
ATOM 2782 O O . TYR B 1 168 ? 61.663 26.293 52.738 1.00 64.98 165 TYR B O 1
ATOM 2791 N N . ARG B 1 169 ? 62.835 24.434 53.182 1.00 57.62 166 ARG B N 1
ATOM 2792 C CA . ARG B 1 169 ? 61.851 23.905 54.129 1.00 51.30 166 ARG B CA 1
ATOM 2793 C C . ARG B 1 169 ? 61.595 24.778 55.359 1.00 50.53 166 ARG B C 1
ATOM 2794 O O . ARG B 1 169 ? 62.515 25.388 55.911 1.00 54.56 166 ARG B O 1
ATOM 2802 N N . SER B 1 170 ? 60.329 24.841 55.771 1.00 51.23 167 SER B N 1
ATOM 2803 C CA . SER B 1 170 ? 59.953 25.478 57.034 1.00 51.15 167 SER B CA 1
ATOM 2804 C C . SER B 1 170 ? 60.525 24.649 58.189 1.00 51.96 167 SER B C 1
ATOM 2805 O O . SER B 1 170 ? 60.629 23.427 58.090 1.00 44.45 167 SER B O 1
ATOM 2808 N N . LEU B 1 171 ? 60.884 25.309 59.286 1.00 63.20 168 LEU B N 1
ATOM 2809 C CA . LEU B 1 171 ? 61.504 24.622 60.417 1.00 66.57 168 LEU B CA 1
ATOM 2810 C C . LEU B 1 171 ? 60.472 23.956 61.331 1.00 59.91 168 LEU B C 1
ATOM 2811 O O . LEU B 1 171 ? 59.575 24.614 61.859 1.00 64.95 168 LEU B O 1
ATOM 2816 N N . HIS B 1 172 ? 60.606 22.647 61.510 1.00 52.65 169 HIS B N 1
ATOM 2817 C CA . HIS B 1 172 ? 59.716 21.895 62.387 1.00 50.49 169 HIS B CA 1
ATOM 2818 C C . HIS B 1 172 ? 60.463 20.750 63.063 1.00 50.52 169 HIS B C 1
ATOM 2819 O O . HIS B 1 172 ? 61.473 20.264 62.544 1.00 45.37 169 HIS B O 1
ATOM 2826 N N . GLU B 1 173 ? 59.957 20.330 64.222 1.00 47.63 170 GLU B N 1
ATOM 2827 C CA . GLU B 1 173 ? 60.393 19.095 64.864 1.00 41.48 170 GLU B CA 1
ATOM 2828 C C . GLU B 1 173 ? 59.635 17.949 64.217 1.00 38.78 170 GLU B C 1
ATOM 2829 O O . GLU B 1 173 ? 58.422 18.029 64.051 1.00 44.60 170 GLU B O 1
ATOM 2835 N N . ASP B 1 174 ? 60.335 16.882 63.858 1.00 36.89 171 ASP B N 1
ATOM 2836 C CA . ASP B 1 174 ? 59.650 15.699 63.342 1.00 40.92 171 ASP B CA 1
ATOM 2837 C C . ASP B 1 174 ? 60.336 14.397 63.767 1.00 36.17 171 ASP B C 1
ATOM 2838 O O . ASP B 1 174 ? 61.212 14.407 64.622 1.00 36.74 171 ASP B O 1
ATOM 2843 N N . ARG B 1 175 ? 59.895 13.287 63.189 1.00 33.77 172 ARG B N 1
ATOM 2844 C CA . ARG B 1 175 ? 60.419 11.963 63.496 1.00 41.21 172 ARG B CA 1
ATOM 2845 C C . ARG B 1 175 ? 60.401 11.150 62.203 1.00 40.87 172 ARG B C 1
ATOM 2846 O O . ARG B 1 175 ? 59.738 11.525 61.238 1.00 39.23 172 ARG B O 1
ATOM 2854 N N . ILE B 1 176 ? 61.120 10.037 62.173 1.00 30.27 173 ILE B N 1
ATOM 2855 C CA . ILE B 1 176 ? 61.069 9.161 61.012 1.00 29.00 173 ILE B CA 1
ATOM 2856 C C . ILE B 1 176 ? 59.778 8.337 61.067 1.00 31.14 173 ILE B C 1
ATOM 2857 O O . ILE B 1 176 ? 59.396 7.883 62.129 1.00 35.17 173 ILE B O 1
ATOM 2862 N N . ALA B 1 177 ? 59.091 8.166 59.942 1.00 26.43 174 ALA B N 1
ATOM 2863 C CA . ALA B 1 177 ? 57.897 7.322 59.939 1.00 22.00 174 ALA B CA 1
ATOM 2864 C C . ALA B 1 177 ? 58.214 6.029 59.179 1.00 30.13 174 ALA B C 1
ATOM 2865 O O . ALA B 1 177 ? 58.751 6.079 58.077 1.00 25.62 174 ALA B O 1
ATOM 2875 N N . ALA B 1 179 ? 56.803 1.925 58.167 1.00 29.59 176 ALA B N 1
ATOM 2876 C CA . ALA B 1 179 ? 55.865 0.815 58.168 1.00 36.86 176 ALA B CA 1
ATOM 2877 C C . ALA B 1 179 ? 56.673 -0.470 58.011 1.00 37.98 176 ALA B C 1
ATOM 2878 O O . ALA B 1 179 ? 57.307 -0.657 56.980 1.00 34.45 176 ALA B O 1
ATOM 2880 N N . LEU B 1 180 ? 56.660 -1.342 59.030 1.00 29.68 177 LEU B N 1
ATOM 2881 C CA . LEU B 1 180 ? 57.420 -2.585 59.003 1.00 35.61 177 LEU B CA 1
ATOM 2882 C C . LEU B 1 180 ? 56.526 -3.770 59.372 1.00 37.69 177 LEU B C 1
ATOM 2883 O O . LEU B 1 180 ? 55.368 -3.607 59.725 1.00 37.87 177 LEU B O 1
ATOM 2888 N N . SER B 1 181 ? 57.090 -4.964 59.338 1.00 45.08 178 SER B N 1
ATOM 2889 C CA . SER B 1 181 ? 56.381 -6.124 59.841 1.00 50.57 178 SER B CA 1
ATOM 2890 C C . SER B 1 181 ? 57.090 -6.481 61.133 1.00 54.74 178 SER B C 1
ATOM 2891 O O . SER B 1 181 ? 58.270 -6.174 61.290 1.00 57.77 178 SER B O 1
ATOM 2894 N N . ARG B 1 182 ? 56.376 -7.086 62.076 1.00 66.32 179 ARG B N 1
ATOM 2895 C CA . ARG B 1 182 ? 57.015 -7.521 63.314 1.00 73.61 179 ARG B CA 1
ATOM 2896 C C . ARG B 1 182 ? 58.231 -8.376 62.966 1.00 80.10 179 ARG B C 1
ATOM 2897 O O . ARG B 1 182 ? 59.236 -8.380 63.681 1.00 78.97 179 ARG B O 1
ATOM 2905 N N . GLY B 1 183 ? 58.136 -9.068 61.835 1.00 87.03 180 GLY B N 1
ATOM 2906 C CA . GLY B 1 183 ? 59.222 -9.879 61.318 1.00 93.01 180 GLY B CA 1
ATOM 2907 C C . GLY B 1 183 ? 60.477 -9.132 60.895 1.00 100.02 180 GLY B C 1
ATOM 2908 O O . GLY B 1 183 ? 61.526 -9.752 60.727 1.00 98.55 180 GLY B O 1
ATOM 2909 N N . SER B 1 184 ? 60.395 -7.816 60.723 1.00 102.88 181 SER B N 1
ATOM 2910 C CA . SER B 1 184 ? 61.587 -7.048 60.379 1.00 107.99 181 SER B CA 1
ATOM 2911 C C . SER B 1 184 ? 62.350 -6.722 61.661 1.00 120.99 181 SER B C 1
ATOM 2912 O O . SER B 1 184 ? 61.892 -7.050 62.759 1.00 119.75 181 SER B O 1
ATOM 2915 N N . ASP B 1 185 ? 63.504 -6.071 61.535 1.00 133.81 182 ASP B N 1
ATOM 2916 C CA . ASP B 1 185 ? 64.233 -5.607 62.715 1.00 145.70 182 ASP B CA 1
ATOM 2917 C C . ASP B 1 185 ? 64.245 -4.090 62.735 1.00 142.67 182 ASP B C 1
ATOM 2918 O O . ASP B 1 185 ? 64.920 -3.444 61.939 1.00 140.67 182 ASP B O 1
ATOM 2923 N N . ALA B 1 186 ? 63.490 -3.535 63.668 1.00 142.45 183 ALA B N 1
ATOM 2924 C CA . ALA B 1 186 ? 63.245 -2.102 63.707 1.00 140.09 183 ALA B CA 1
ATOM 2925 C C . ALA B 1 186 ? 64.501 -1.216 63.789 1.00 143.81 183 ALA B C 1
ATOM 2926 O O . ALA B 1 186 ? 64.748 -0.410 62.897 1.00 139.61 183 ALA B O 1
ATOM 2928 N N . ARG B 1 187 ? 65.272 -1.330 64.867 1.00 151.05 184 ARG B N 1
ATOM 2929 C CA . ARG B 1 187 ? 66.468 -0.494 65.014 1.00 153.17 184 ARG B CA 1
ATOM 2930 C C . ARG B 1 187 ? 67.558 -0.892 64.030 1.00 146.51 184 ARG B C 1
ATOM 2931 O O . ARG B 1 187 ? 68.297 -0.045 63.528 1.00 145.96 184 ARG B O 1
ATOM 2939 N N . GLY B 1 188 ? 67.648 -2.189 63.758 1.00 140.39 185 GLY B N 1
ATOM 2940 C CA . GLY B 1 188 ? 68.635 -2.707 62.832 1.00 133.28 185 GLY B CA 1
ATOM 2941 C C . GLY B 1 188 ? 68.456 -2.183 61.420 1.00 122.90 185 GLY B C 1
ATOM 2942 O O . GLY B 1 188 ? 69.441 -1.854 60.758 1.00 120.08 185 GLY B O 1
ATOM 2943 N N . ILE B 1 189 ? 67.203 -2.096 60.963 1.00 112.78 186 ILE B N 1
ATOM 2944 C CA . ILE B 1 189 ? 66.912 -1.649 59.597 1.00 100.67 186 ILE B CA 1
ATOM 2945 C C . ILE B 1 189 ? 67.320 -0.214 59.328 1.00 84.57 186 ILE B C 1
ATOM 2946 O O . ILE B 1 189 ? 67.872 0.072 58.277 1.00 87.89 186 ILE B O 1
ATOM 2951 N N . LEU B 1 190 ? 67.029 0.697 60.248 1.00 75.12 187 LEU B N 1
ATOM 2952 C CA . LEU B 1 190 ? 67.411 2.085 60.029 1.00 81.15 187 LEU B CA 1
ATOM 2953 C C . LEU B 1 190 ? 68.922 2.187 59.856 1.00 90.85 187 LEU B C 1
ATOM 2954 O O . LEU B 1 190 ? 69.403 2.791 58.898 1.00 97.51 187 LEU B O 1
ATOM 2959 N N . GLN B 1 191 ? 69.663 1.593 60.787 1.00 88.68 188 GLN B N 1
ATOM 2960 C CA . GLN B 1 191 ? 71.109 1.509 60.664 1.00 90.91 188 GLN B CA 1
ATOM 2961 C C . GLN B 1 191 ? 71.463 0.753 59.389 1.00 88.32 188 GLN B C 1
ATOM 2962 O O . GLN B 1 191 ? 72.367 1.152 58.654 1.00 82.95 188 GLN B O 1
ATOM 2968 N N . GLU B 1 192 ? 70.744 -0.339 59.136 1.00 90.69 189 GLU B N 1
ATOM 2969 C CA . GLU B 1 192 ? 70.999 -1.182 57.971 1.00 99.72 189 GLU B CA 1
ATOM 2970 C C . GLU B 1 192 ? 70.811 -0.354 56.716 1.00 93.40 189 GLU B C 1
ATOM 2971 O O . GLU B 1 192 ? 71.644 -0.356 55.809 1.00 93.39 189 GLU B O 1
ATOM 2977 N N . VAL B 1 193 ? 69.689 0.351 56.686 1.00 90.74 190 VAL B N 1
ATOM 2978 C CA . VAL B 1 193 ? 69.372 1.277 55.620 1.00 87.41 190 VAL B CA 1
ATOM 2979 C C . VAL B 1 193 ? 70.495 2.281 55.372 1.00 95.40 190 VAL B C 1
ATOM 2980 O O . VAL B 1 193 ? 70.880 2.506 54.222 1.00 102.46 190 VAL B O 1
ATOM 2984 N N . GLU B 1 194 ? 71.002 2.896 56.439 1.00 73.38 191 GLU B N 1
ATOM 2985 C CA . GLU B 1 194 ? 71.927 4.023 56.292 1.00 82.43 191 GLU B CA 1
ATOM 2986 C C . GLU B 1 194 ? 73.322 3.895 56.933 1.00 89.48 191 GLU B C 1
ATOM 2987 O O . GLU B 1 194 ? 73.456 3.937 58.156 1.00 95.84 191 GLU B O 1
ATOM 2993 N N . ALA B 1 195 ? 74.350 3.795 56.092 1.00 92.35 192 ALA B N 1
ATOM 2994 C CA . ALA B 1 195 ? 75.756 3.891 56.500 1.00 103.09 192 ALA B CA 1
ATOM 2995 C C . ALA B 1 195 ? 76.220 5.346 56.373 1.00 104.60 192 ALA B C 1
ATOM 2996 O O . ALA B 1 195 ? 75.397 6.245 56.220 1.00 106.24 192 ALA B O 1
ATOM 2998 N N . GLN B 1 196 ? 77.525 5.581 56.448 1.00 103.30 193 GLN B N 1
ATOM 2999 C CA . GLN B 1 196 ? 78.063 6.938 56.331 1.00 107.40 193 GLN B CA 1
ATOM 3000 C C . GLN B 1 196 ? 77.681 7.590 54.997 1.00 102.17 193 GLN B C 1
ATOM 3001 O O . GLN B 1 196 ? 77.832 8.802 54.814 1.00 101.82 193 GLN B O 1
ATOM 3007 N N . GLY B 1 197 ? 77.190 6.777 54.068 1.00 89.61 194 GLY B N 1
ATOM 3008 C CA . GLY B 1 197 ? 76.826 7.243 52.742 1.00 72.26 194 GLY B CA 1
ATOM 3009 C C . GLY B 1 197 ? 75.374 7.650 52.527 1.00 56.97 194 GLY B C 1
ATOM 3010 O O . GLY B 1 197 ? 74.915 7.625 51.387 1.00 54.11 194 GLY B O 1
ATOM 3011 N N . ARG B 1 198 ? 74.655 8.011 53.595 1.00 42.62 195 ARG B N 1
ATOM 3012 C CA . ARG B 1 198 ? 73.236 8.388 53.493 1.00 38.73 195 ARG B CA 1
ATOM 3013 C C . ARG B 1 198 ? 73.038 9.437 52.410 1.00 37.49 195 ARG B C 1
ATOM 3014 O O . ARG B 1 198 ? 73.659 10.493 52.451 1.00 39.73 195 ARG B O 1
ATOM 3022 N N . PRO B 1 199 ? 72.154 9.162 51.444 1.00 36.35 196 PRO B N 1
ATOM 3023 C CA . PRO B 1 199 ? 72.002 10.112 50.337 1.00 31.52 196 PRO B CA 1
ATOM 3024 C C . PRO B 1 199 ? 71.031 11.244 50.678 1.00 37.86 196 PRO B C 1
ATOM 3025 O O . PRO B 1 199 ? 70.103 11.493 49.918 1.00 35.15 196 PRO B O 1
ATOM 3029 N N . TYR B 1 200 ? 71.277 11.957 51.775 1.00 32.95 197 TYR B N 1
ATOM 3030 C CA . TYR B 1 200 ? 70.377 13.032 52.201 1.00 32.11 197 TYR B CA 1
ATOM 3031 C C . TYR B 1 200 ? 70.946 13.778 53.395 1.00 42.87 197 TYR B C 1
ATOM 3032 O O . TYR B 1 200 ? 71.869 13.301 54.053 1.00 37.03 197 TYR B O 1
ATOM 3041 N N . GLN B 1 201 ? 70.412 14.968 53.649 1.00 42.41 198 GLN B N 1
ATOM 3042 C CA . GLN B 1 201 ? 70.978 15.851 54.663 1.00 44.92 198 GLN B CA 1
ATOM 3043 C C . GLN B 1 201 ? 70.626 15.321 56.043 1.00 35.54 198 GLN B C 1
ATOM 3044 O O . GLN B 1 201 ? 69.657 14.586 56.194 1.00 36.05 198 GLN B O 1
ATOM 3050 N N . ASP B 1 202 ? 71.413 15.706 57.044 1.00 39.73 199 ASP B N 1
ATOM 3051 C CA . ASP B 1 202 ? 71.160 15.343 58.440 1.00 45.22 199 ASP B CA 1
ATOM 3052 C C . ASP B 1 202 ? 69.769 15.749 58.929 1.00 47.64 199 ASP B C 1
ATOM 3053 O O . ASP B 1 202 ? 69.204 15.116 59.818 1.00 44.38 199 ASP B O 1
ATOM 3058 N N . ASN B 1 203 ? 69.221 16.816 58.360 1.00 39.18 200 ASN B N 1
ATOM 3059 C CA . ASN B 1 203 ? 67.897 17.291 58.770 1.00 43.74 200 ASN B CA 1
ATOM 3060 C C . ASN B 1 203 ? 66.732 16.753 57.920 1.00 45.02 200 ASN B C 1
ATOM 3061 O O . ASN B 1 203 ? 65.598 17.245 58.015 1.00 39.13 200 ASN B O 1
ATOM 3066 N N . ALA B 1 204 ? 67.031 15.801 57.036 1.00 33.47 201 ALA B N 1
ATOM 3067 C CA . ALA B 1 204 ? 66.026 15.280 56.109 1.00 30.06 201 ALA B CA 1
ATOM 3068 C C . ALA B 1 204 ? 64.786 14.725 56.793 1.00 39.38 201 ALA B C 1
ATOM 3069 O O . ALA B 1 204 ? 64.868 14.167 57.881 1.00 35.07 201 ALA B O 1
ATOM 3071 N N . THR B 1 205 ? 63.638 14.867 56.137 1.00 27.52 202 THR B N 1
ATOM 3072 C CA . THR B 1 205 ? 62.421 14.200 56.581 1.00 26.68 202 THR B CA 1
ATOM 3073 C C . THR B 1 205 ? 62.326 12.885 55.825 1.00 30.90 202 THR B C 1
ATOM 3074 O O . THR B 1 205 ? 62.526 12.858 54.608 1.00 26.92 202 THR B O 1
ATOM 3078 N N . LEU B 1 206 ? 62.039 11.797 56.545 1.00 28.75 203 LEU B N 1
ATOM 3079 C CA . LEU B 1 206 ? 62.135 10.450 55.991 1.00 27.92 203 LEU B CA 1
ATOM 3080 C C . LEU B 1 206 ? 60.889 9.652 56.289 1.00 25.29 203 LEU B C 1
ATOM 3081 O O . LEU B 1 206 ? 60.305 9.782 57.370 1.00 25.21 203 LEU B O 1
ATOM 3086 N N . ALA B 1 207 ? 60.487 8.824 55.331 1.00 23.94 204 ALA B N 1
ATOM 3087 C CA . ALA B 1 207 ? 59.439 7.844 55.561 1.00 25.55 204 ALA B CA 1
ATOM 3088 C C . ALA B 1 207 ? 59.795 6.609 54.762 1.00 26.89 204 ALA B C 1
ATOM 3089 O O . ALA B 1 207 ? 60.365 6.700 53.666 1.00 25.02 204 ALA B O 1
ATOM 3091 N N . LEU B 1 208 ? 59.466 5.444 55.301 1.00 23.44 205 LEU B N 1
ATOM 3092 C CA . LEU B 1 208 ? 59.872 4.223 54.629 1.00 24.75 205 LEU B CA 1
ATOM 3093 C C . LEU B 1 208 ? 58.911 3.073 54.827 1.00 23.56 205 LEU B C 1
ATOM 3094 O O . LEU B 1 208 ? 58.179 3.014 55.816 1.00 25.66 205 LEU B O 1
ATOM 3099 N N . VAL B 1 209 ? 58.928 2.136 53.897 1.00 24.81 206 VAL B N 1
ATOM 3100 C CA . VAL B 1 209 ? 58.187 0.895 54.011 1.00 26.36 206 VAL B CA 1
ATOM 3101 C C . VAL B 1 209 ? 59.118 -0.284 53.802 1.00 29.12 206 VAL B C 1
ATOM 3102 O O . VAL B 1 209 ? 59.929 -0.243 52.937 1.00 29.05 206 VAL B O 1
ATOM 3106 N N . ILE B 1 210 ? 58.997 -1.308 54.627 1.00 28.81 207 ILE B N 1
ATOM 3107 C CA . ILE B 1 210 ? 59.717 -2.561 54.464 1.00 31.12 207 ILE B CA 1
ATOM 3108 C C . ILE B 1 210 ? 58.710 -3.681 54.323 1.00 34.70 207 ILE B C 1
ATOM 3109 O O . ILE B 1 210 ? 57.812 -3.790 55.109 1.00 35.20 207 ILE B O 1
ATOM 3114 N N . LEU B 1 211 ? 58.871 -4.494 53.300 1.00 40.24 208 LEU B N 1
ATOM 3115 C CA . LEU B 1 211 ? 57.972 -5.583 53.060 1.00 34.43 208 LEU B CA 1
ATOM 3116 C C . LEU B 1 211 ? 58.068 -6.639 54.169 1.00 33.80 208 LEU B C 1
ATOM 3117 O O . LEU B 1 211 ? 59.147 -7.054 54.485 1.00 36.87 208 LEU B O 1
#

Radius of gyration: 20.96 Å; Cα contacts (8 Å, |Δi|>4): 1123; chains: 2; bounding box: 58×47×63 Å

Secondary structure (DSSP, 8-state):
-EEEEEETTEEEEEE-------HHHHHHHHHHHHHHHHHTT--HHHHHHHHHHHHHHHHHHTT-TTS--B--EEEEETTTTEEEEEE-SS-EEEEEETTEEEE-PPP-STTT--TTSS----STTT-----BT-SS----EE-SSPEE--TT-EEEEEE---TTEE--B-TTS-HHHHHHHHHHS-TTS-SS-EEEEEE-/-EEEEEETTEEEEEE-------HHHHHHHHHHHHHHHHHTT--HHHHHHHHHHHHHHHHHHTT-TTSS-B--EEEEETTT-EEEEEE-SS-EEEEEETTEEEE-----STTT--TTSS----SGGG-----BT-SS----EE-SSPEE--TT-EEEEEE--TTPPP----B--EETTS-HHHHHHHH--TT-SS-TT-EEEEEE-

Solvent-accessible surface area: 17066 Å² total

CATH classification: 3.60.40.10

Foldseek 3Di:
DKDWDDAPQKTKIDDKFWPQPPRVVLRVLLVVQLVVQVNVPHFQVNSLVSSLVRSQVVCVVVVNQQVTFMWKMKMARNVQQWIKIKTAAPKFKWWFAPLDTHTQWDHAFQQSCVVVVPHGDDDPNRHHDAGRRHNDGDDMTIDPDIHHGDAFIWMKIKDPVLQVPEEEHDPVHDPVPSVCSHCVNVVVYDSRMRMYMYGD/DKDWDDADQKTKIDDKFWFVPPGVVLRVLLVVQLCVQVNHPHAQVVSLVSSLVRSQVVCVVVVRQQNTFMWKMKMARNVQRWIKMKTAAAKWKWKCDPLETHTQWDHAWQQVCVVVVDHGDDDPNRHHDAGRRHNDHDDMTIDDPTHHDDAQIWMKIKDADPRGDDDDDDEEEHDPPYDVVCSVCSHDDVPPPHDPPMHMYMYGD

Sequence (405 aa):
SNAVGTGGDKAYCVVVVVDGGGIRGDEAAQRALSSASVGVLDAGGSPLDAVLAAQAAVHRRWASQGGILGRTGATAVAAVNLRDGTLEWASVGDCRVYLFKGGRLLSRLSLDHNVSSEVLLGRGPVPGPAGEITSFIGIENLTEEISTSEAPLLPLEAGEGVLVVSDLHEDRIAALSRGSDARGILQEVEAQGRPYQDNATLALVILSNAVGTGGDKAYCVVVDGGGIRGDEAAQRALSSASSVGVLDAGGSPLDAVLAAQAAVHRWASQGGILGRRTGATAVAAVNLRDGTLEWASVGDCRVYLFKGGRLSRLSLLDHNVSSEVLLLGRRGPVPGPAGEITSFIGIENLTEISTSEAPLPLEAGEGVLVVSDGVYRSLHEDRIAALSRGSDARGILQEVEAQGRPYQDNATLALVIL

InterPro domains:
  IPR001932 PPM-type phosphatase-like domain [PF13672] (7-172)
  IPR001932 PPM-type phosphatase-like domain [PS51746] (1-208)
  IPR001932 PPM-type phosphatase-like domain [SM00331] (3-208)
  IPR001932 PPM-type phosphatase-like domain [SM00332] (1-206)
  IPR036457 PPM-type phosphatase-like domain superfamily [G3DSA:3.60.40.10] (2-208)
  IPR036457 PPM-type phosphatase-like domain superfamily [SSF81606] (7-207)